Protein AF-A0A1J5A5P5-F1 (afdb_monomer)

Sequence (492 aa):
MSGLLCISFTAIFTKWANVPGPVSAVWRMTIAAVVLALPFIRQVRHWTPAARLNISWGIAGGLAFALNLGLLNTALLLTSAATATLLDNTAPLWVGIGALIVFGERLKGRYWAGLALALAGAAVVTGFNPTAGFVPNRGDAIAFGGATFYAVYLLITQRGRRDLDSLSYLWLVVASAGVALTLASLALRLPLFGYSLRTYAAGGRRVLAGRRLAADQLCPGRPAGFDRGDRAAGPAGCDRAALDPPVGRAVDTPAGARGAGRAAGNLPVPETYPLNFQGRLCQVPGTFRKCQALSPRLLRGYPETERQWMSESANGGQQNANTQYPSSSLQSRLSEFLAAHTTLTLATVGPDGAPAAAAVFYAHDADLNLYFLSEERTQHGQNLLAAPRVAGTIQADGQDWRAIQGMQVRGRAEPAPAGELAHAAAVYGRKYAFVAALLVGASGPGALTGPLAQARFWVLRPAWFRLIDNTVRFGFKETLALGGQEDAAHAA

Solvent-accessible surface area (backbone atoms only — not comparable to full-atom values): 28916 Å² total; per-residue (Å²): 112,70,67,59,54,56,55,60,50,47,59,56,51,51,62,41,36,64,50,63,55,52,57,50,47,23,54,55,22,45,52,52,26,60,69,40,41,64,63,33,62,61,51,63,75,71,56,51,74,68,31,65,73,44,47,62,36,21,40,52,23,5,47,29,41,30,51,16,52,46,28,40,43,51,8,48,76,61,36,53,64,45,59,32,50,48,39,36,68,43,17,63,59,45,34,51,56,46,38,39,70,77,69,64,49,84,82,54,72,69,56,56,52,51,50,53,53,51,52,53,52,46,37,61,75,48,64,65,61,84,85,75,62,89,74,89,46,76,19,54,58,35,9,47,50,12,10,45,28,44,16,50,20,52,54,35,44,64,57,34,54,74,61,30,56,76,61,52,38,48,37,36,19,31,41,36,16,19,52,50,35,44,54,51,35,53,74,70,68,49,80,88,71,87,73,53,72,50,43,76,76,28,66,48,86,79,91,76,83,79,72,70,71,70,63,67,77,77,63,92,85,82,84,90,87,85,81,92,82,87,90,82,84,86,82,88,89,78,86,82,88,81,82,80,81,86,89,78,81,89,77,87,81,86,86,86,85,84,84,84,90,86,82,90,78,94,77,83,84,77,91,72,83,84,89,72,90,69,84,76,70,89,80,63,92,90,65,98,68,78,81,74,56,80,56,74,76,82,40,67,87,51,60,68,73,57,42,49,54,51,48,42,44,43,61,64,43,74,78,54,94,75,68,71,70,74,88,65,54,69,68,56,53,51,51,52,53,56,68,76,44,54,58,36,38,38,38,32,40,37,97,87,67,51,77,45,76,48,79,40,58,49,25,58,54,96,88,59,35,34,32,33,68,46,37,60,88,39,72,64,35,48,15,27,75,76,42,35,59,35,36,34,41,33,66,63,83,91,64,51,90,73,45,40,43,35,38,40,39,33,32,38,32,44,74,46,51,83,90,43,24,53,56,48,47,52,41,35,18,73,74,35,61,71,57,38,57,49,45,68,85,38,95,52,76,64,40,45,57,75,97,43,51,72,41,38,56,29,36,33,47,53,36,33,39,33,46,34,38,18,73,80,37,68,82,34,67,50,75,49,75,71,59,71,80,79,69,57,79,80,70,118

Structure (mmCIF, N/CA/C/O backbone):
data_AF-A0A1J5A5P5-F1
#
_entry.id   AF-A0A1J5A5P5-F1
#
loop_
_atom_site.group_PDB
_atom_site.id
_atom_site.type_symbol
_atom_site.label_atom_id
_atom_site.label_alt_id
_atom_site.label_comp_id
_atom_site.label_asym_id
_atom_site.label_entity_id
_atom_site.label_seq_id
_atom_site.pdbx_PDB_ins_code
_atom_site.Cartn_x
_atom_site.Cartn_y
_atom_site.Cartn_z
_atom_site.occupancy
_atom_site.B_iso_or_equiv
_atom_site.auth_seq_id
_atom_site.auth_comp_id
_atom_site.auth_asym_id
_atom_site.auth_atom_id
_atom_site.pdbx_PDB_model_num
ATOM 1 N N . MET A 1 1 ? 17.949 17.936 -11.618 1.00 48.88 1 MET A N 1
ATOM 2 C CA . MET A 1 1 ? 16.838 18.122 -10.654 1.00 48.88 1 MET A CA 1
ATOM 3 C C . MET A 1 1 ? 15.466 17.828 -11.254 1.00 48.88 1 MET A C 1
ATOM 5 O O . MET A 1 1 ? 14.683 17.166 -10.588 1.00 48.88 1 MET A O 1
ATOM 9 N N . SER A 1 2 ? 15.189 18.203 -12.509 1.00 58.03 2 SER A N 1
ATOM 10 C CA . SER A 1 2 ? 13.898 17.936 -13.174 1.00 58.03 2 SER A CA 1
ATOM 11 C C . SER A 1 2 ? 13.480 16.457 -13.159 1.00 58.03 2 SER A C 1
ATOM 13 O O . SER A 1 2 ? 12.317 16.156 -12.924 1.00 58.03 2 SER A O 1
ATOM 15 N N . GLY A 1 3 ? 14.432 15.525 -13.300 1.00 64.75 3 GLY A N 1
ATOM 16 C CA . GLY A 1 3 ? 14.158 14.085 -13.210 1.00 64.75 3 GLY A CA 1
ATOM 17 C C . GLY A 1 3 ? 13.621 13.624 -11.847 1.00 64.75 3 GLY A C 1
ATOM 18 O O . GLY A 1 3 ? 12.676 12.845 -11.815 1.00 64.75 3 GLY A O 1
ATOM 19 N N . LEU A 1 4 ? 14.153 14.143 -10.729 1.00 67.31 4 LEU A N 1
ATOM 20 C CA . LEU A 1 4 ? 13.640 13.809 -9.390 1.00 67.31 4 LEU A CA 1
ATOM 21 C C . LEU A 1 4 ? 12.206 14.314 -9.204 1.00 67.31 4 LEU A C 1
ATOM 23 O O . LEU A 1 4 ? 11.376 13.589 -8.671 1.00 67.31 4 LEU A O 1
ATOM 27 N N . LEU A 1 5 ? 11.900 15.521 -9.689 1.00 68.56 5 LEU A N 1
ATOM 28 C CA . LEU A 1 5 ? 10.542 16.067 -9.634 1.00 68.56 5 LEU A CA 1
ATOM 29 C C . LEU A 1 5 ? 9.564 15.176 -10.417 1.00 68.56 5 LEU A C 1
ATOM 31 O O . LEU A 1 5 ? 8.533 14.783 -9.880 1.00 68.56 5 LEU A O 1
ATOM 35 N N . CYS A 1 6 ? 9.910 14.773 -11.644 1.00 69.25 6 CYS A N 1
ATOM 36 C CA . CYS A 1 6 ? 9.067 13.880 -12.448 1.00 69.25 6 CYS A CA 1
ATOM 37 C C . CYS A 1 6 ? 8.837 12.506 -11.786 1.00 69.25 6 CYS A C 1
ATOM 39 O O . CYS A 1 6 ? 7.726 11.969 -11.844 1.00 69.25 6 CYS A O 1
ATOM 41 N N . ILE A 1 7 ? 9.859 11.943 -11.131 1.00 68.38 7 ILE A N 1
ATOM 42 C CA . ILE A 1 7 ? 9.743 10.670 -10.402 1.00 68.38 7 ILE A CA 1
ATOM 43 C C . ILE A 1 7 ? 8.820 10.831 -9.183 1.00 68.38 7 ILE A C 1
ATOM 45 O O . ILE A 1 7 ? 7.921 10.012 -8.996 1.00 68.38 7 ILE A O 1
ATOM 49 N N . SER A 1 8 ? 8.948 11.916 -8.413 1.00 62.94 8 SER A N 1
ATOM 50 C CA . SER A 1 8 ? 8.096 12.175 -7.241 1.00 62.94 8 SER A CA 1
ATOM 51 C C . SER A 1 8 ? 6.613 12.336 -7.597 1.00 62.94 8 SER A C 1
ATOM 53 O O . SER A 1 8 ? 5.744 11.809 -6.902 1.00 62.94 8 SER A O 1
ATOM 55 N N . PHE A 1 9 ? 6.298 12.999 -8.714 1.00 67.31 9 PHE A N 1
ATOM 56 C CA . PHE A 1 9 ? 4.913 13.151 -9.177 1.00 67.31 9 PHE A CA 1
ATOM 57 C C . PHE A 1 9 ? 4.291 11.833 -9.675 1.00 67.31 9 PHE A C 1
ATOM 59 O O . PHE A 1 9 ? 3.073 11.655 -9.606 1.00 67.31 9 PHE A O 1
ATOM 66 N N . THR A 1 10 ? 5.107 10.869 -10.115 1.00 67.19 10 THR A N 1
ATOM 67 C CA . THR A 1 10 ? 4.626 9.580 -10.643 1.00 67.19 10 THR A CA 1
ATOM 68 C C . THR A 1 10 ? 3.854 8.770 -9.596 1.00 67.19 10 THR A C 1
ATOM 70 O O . THR A 1 10 ? 2.802 8.205 -9.912 1.00 67.19 10 THR A O 1
ATOM 73 N N . ALA A 1 11 ? 4.328 8.721 -8.347 1.00 61.56 11 ALA A N 1
ATOM 74 C CA . ALA A 1 11 ? 3.658 7.980 -7.274 1.00 61.56 11 ALA A CA 1
ATOM 75 C C . ALA A 1 11 ? 2.290 8.592 -6.918 1.00 61.56 11 ALA A C 1
ATOM 77 O O . ALA A 1 11 ? 1.318 7.863 -6.703 1.00 61.56 11 ALA A O 1
ATOM 78 N N . ILE A 1 12 ? 2.200 9.926 -6.931 1.00 64.12 12 ILE A N 1
ATOM 79 C CA . ILE A 1 12 ? 0.968 10.680 -6.663 1.00 64.12 12 ILE A CA 1
ATOM 80 C C . ILE A 1 12 ? -0.077 10.376 -7.741 1.00 64.12 12 ILE A C 1
ATOM 82 O O . ILE A 1 12 ? -1.192 9.966 -7.415 1.00 64.12 12 ILE A O 1
ATOM 86 N N . PHE A 1 13 ? 0.297 10.476 -9.020 1.00 63.19 13 PHE A N 1
ATOM 87 C CA . PHE A 1 13 ? -0.611 10.168 -10.128 1.00 63.19 13 PHE A CA 1
ATOM 88 C C . PHE A 1 13 ? -1.039 8.700 -10.152 1.00 63.19 13 PHE A C 1
ATOM 90 O O . PHE A 1 13 ? -2.200 8.405 -10.426 1.00 63.19 13 PHE A O 1
ATOM 97 N N . THR A 1 14 ? -0.137 7.778 -9.800 1.00 60.53 14 THR A N 1
ATOM 98 C CA . THR A 1 14 ? -0.457 6.345 -9.737 1.00 60.53 14 THR A CA 1
ATOM 99 C C . THR A 1 14 ? -1.493 6.052 -8.650 1.00 60.53 14 THR A C 1
ATOM 101 O O . THR A 1 14 ? -2.464 5.343 -8.913 1.00 60.53 14 THR A O 1
ATOM 104 N N . LYS A 1 15 ? -1.345 6.641 -7.453 1.00 57.69 15 LYS A N 1
ATOM 105 C CA . LYS A 1 15 ? -2.350 6.519 -6.385 1.00 57.69 15 LYS A CA 1
ATOM 106 C C . LYS A 1 15 ? -3.676 7.172 -6.761 1.00 57.69 15 LYS A C 1
ATOM 108 O O . LYS A 1 15 ? -4.731 6.613 -6.480 1.00 57.69 15 LYS A O 1
ATOM 113 N N . TRP A 1 16 ? -3.633 8.339 -7.394 1.00 57.75 16 TRP A N 1
ATOM 114 C CA . TRP A 1 16 ? -4.841 9.059 -7.786 1.00 57.75 16 TRP A CA 1
ATOM 115 C C . TRP A 1 16 ? -5.637 8.364 -8.900 1.00 57.75 16 TRP A C 1
ATOM 117 O O . TRP A 1 16 ? -6.863 8.465 -8.916 1.00 57.75 16 TRP A O 1
ATOM 127 N N . ALA A 1 17 ? -4.967 7.658 -9.816 1.00 57.16 17 ALA A N 1
ATOM 128 C CA . ALA A 1 17 ? -5.618 6.941 -10.912 1.00 57.16 17 ALA A CA 1
ATOM 129 C C . ALA A 1 17 ? -6.432 5.728 -10.427 1.00 57.16 17 ALA A C 1
ATOM 131 O O . ALA A 1 17 ? -7.371 5.317 -11.098 1.00 57.16 17 ALA A O 1
ATOM 132 N N . ASN A 1 18 ? -6.110 5.164 -9.256 1.00 59.78 18 ASN A N 1
ATOM 133 C CA . ASN A 1 18 ? -6.800 4.010 -8.674 1.00 59.78 18 ASN A CA 1
ATOM 134 C C . ASN A 1 18 ? -7.003 2.833 -9.660 1.00 59.78 18 ASN A C 1
ATOM 136 O O . ASN A 1 18 ? -8.033 2.158 -9.698 1.00 59.78 18 ASN A O 1
ATOM 140 N N . VAL A 1 19 ? -5.992 2.604 -10.490 1.00 67.62 19 VAL A N 1
ATOM 141 C CA . VAL A 1 19 ? -5.913 1.489 -11.434 1.00 67.62 19 VAL A CA 1
ATOM 142 C C . VAL A 1 19 ? -4.913 0.474 -10.865 1.00 67.62 19 VAL A C 1
ATOM 144 O O . VAL A 1 19 ? -3.943 0.899 -10.228 1.00 67.62 19 VAL A O 1
ATOM 147 N N . PRO A 1 20 ? -5.094 -0.847 -11.071 1.00 68.38 20 PRO A N 1
ATOM 148 C CA . PRO A 1 20 ? -4.092 -1.836 -10.685 1.00 68.38 20 PRO A CA 1
ATOM 149 C C . PRO A 1 20 ? -2.689 -1.435 -11.163 1.00 68.38 20 PRO A C 1
ATOM 151 O O . PRO A 1 20 ? -2.511 -1.030 -12.314 1.00 68.38 20 PRO A O 1
ATOM 154 N N . GLY A 1 21 ? -1.690 -1.550 -10.283 1.00 70.75 21 GLY A N 1
ATOM 155 C CA . GLY A 1 21 ? -0.315 -1.095 -10.532 1.00 70.75 21 GLY A CA 1
ATOM 156 C C . GLY A 1 21 ? 0.281 -1.529 -11.884 1.00 70.75 21 GLY A C 1
ATOM 157 O O . GLY A 1 21 ? 0.798 -0.667 -12.605 1.00 70.75 21 GLY A O 1
ATOM 158 N N . PRO A 1 22 ? 0.141 -2.807 -12.299 1.00 77.44 22 PRO A N 1
ATOM 159 C CA . PRO A 1 22 ? 0.598 -3.272 -13.610 1.00 77.44 22 PRO A CA 1
ATOM 160 C C . PRO A 1 22 ? -0.099 -2.571 -14.783 1.00 77.44 22 PRO A C 1
ATOM 162 O O . PRO A 1 22 ? 0.557 -2.192 -15.746 1.00 77.44 22 PRO A O 1
ATOM 165 N N . VAL A 1 23 ? -1.404 -2.307 -14.683 1.00 78.88 23 VAL A N 1
ATOM 166 C CA . VAL A 1 23 ? -2.181 -1.638 -15.740 1.00 78.88 23 VAL A CA 1
ATOM 167 C C . VAL A 1 23 ? -1.807 -0.153 -15.836 1.00 78.88 23 VAL A C 1
ATOM 169 O O . VAL A 1 23 ? -1.645 0.374 -16.934 1.00 78.88 23 VAL A O 1
ATOM 172 N N . SER A 1 24 ? -1.568 0.522 -14.705 1.00 79.25 24 SER A N 1
ATOM 173 C CA . SER A 1 24 ? -0.993 1.879 -14.704 1.00 79.25 24 SER A CA 1
ATOM 174 C C . SER A 1 24 ? 0.399 1.909 -15.351 1.00 79.25 24 SER A C 1
ATOM 176 O O . SER A 1 24 ? 0.735 2.833 -16.094 1.00 79.25 24 SER A O 1
ATOM 178 N N . ALA A 1 25 ? 1.223 0.887 -15.103 1.00 82.38 25 ALA A N 1
ATOM 179 C CA . ALA A 1 25 ? 2.525 0.755 -15.747 1.00 82.38 25 ALA A CA 1
ATOM 180 C C . ALA A 1 25 ? 2.403 0.536 -17.266 1.00 82.38 25 ALA A C 1
ATOM 182 O O . ALA A 1 25 ? 3.118 1.208 -18.004 1.00 82.38 25 ALA A O 1
ATOM 183 N N . VAL A 1 26 ? 1.463 -0.298 -17.735 1.00 86.88 26 VAL A N 1
ATOM 184 C CA . VAL A 1 26 ? 1.168 -0.473 -19.172 1.00 86.88 26 VAL A CA 1
ATOM 185 C C . VAL A 1 26 ? 0.898 0.878 -19.826 1.00 86.88 26 VAL A C 1
ATOM 187 O O . VAL A 1 26 ? 1.621 1.262 -20.739 1.00 86.88 26 VAL A O 1
ATOM 190 N N . TRP A 1 27 ? -0.062 1.650 -19.311 1.00 83.31 27 TRP A N 1
ATOM 191 C CA . TRP A 1 27 ? -0.414 2.944 -19.902 1.00 83.31 27 TRP A CA 1
ATOM 192 C C . TRP A 1 27 ? 0.748 3.941 -19.900 1.00 83.31 27 TRP A C 1
ATOM 194 O O . TRP A 1 27 ? 0.971 4.616 -20.905 1.00 83.31 27 TRP A O 1
ATOM 204 N N . ARG A 1 28 ? 1.542 3.999 -18.821 1.00 85.31 28 ARG A N 1
ATOM 205 C CA . ARG A 1 28 ? 2.744 4.850 -18.768 1.00 85.31 28 ARG A CA 1
ATOM 206 C C . ARG A 1 28 ? 3.768 4.461 -19.832 1.00 85.31 28 ARG A C 1
ATOM 208 O O . ARG A 1 28 ? 4.299 5.344 -20.504 1.00 85.31 28 ARG A O 1
ATOM 215 N N . MET A 1 29 ? 4.029 3.165 -19.999 1.00 90.06 29 MET A N 1
ATOM 216 C CA . MET A 1 29 ? 4.990 2.678 -20.988 1.00 90.06 29 MET A CA 1
ATOM 217 C C . MET A 1 29 ? 4.474 2.877 -22.420 1.00 90.06 29 MET A C 1
ATOM 219 O O . MET A 1 29 ? 5.227 3.316 -23.282 1.00 90.06 29 MET A O 1
ATOM 223 N N . THR A 1 30 ? 3.184 2.643 -22.674 1.00 86.50 30 THR A N 1
ATOM 224 C CA . THR A 1 30 ? 2.574 2.831 -23.998 1.00 86.50 30 THR A CA 1
ATOM 225 C C . THR A 1 30 ? 2.563 4.298 -24.417 1.00 86.50 30 THR A C 1
ATOM 227 O O . THR A 1 30 ? 2.974 4.607 -25.532 1.00 86.50 30 THR A O 1
ATOM 230 N N . ILE A 1 31 ? 2.161 5.221 -23.534 1.00 86.12 31 ILE A N 1
ATOM 231 C CA . ILE A 1 31 ? 2.175 6.663 -23.836 1.00 86.12 31 ILE A CA 1
ATOM 232 C C . ILE A 1 31 ? 3.605 7.124 -24.132 1.00 86.12 31 ILE A C 1
ATOM 234 O O . ILE A 1 31 ? 3.843 7.785 -25.141 1.00 86.12 31 ILE A O 1
ATOM 238 N N . ALA A 1 32 ? 4.570 6.736 -23.295 1.00 87.50 32 ALA A N 1
ATOM 239 C CA . ALA A 1 32 ? 5.968 7.089 -23.513 1.00 87.50 32 ALA A CA 1
ATOM 240 C C . ALA A 1 32 ? 6.524 6.482 -24.816 1.00 87.50 32 ALA A C 1
ATOM 242 O O . ALA A 1 32 ? 7.207 7.185 -25.558 1.00 87.50 32 ALA A O 1
ATOM 243 N N . ALA A 1 33 ? 6.183 5.234 -25.153 1.00 90.81 33 ALA A N 1
ATOM 244 C CA . ALA A 1 33 ? 6.572 4.611 -26.417 1.00 90.81 33 ALA A CA 1
ATOM 245 C C . ALA A 1 33 ? 5.972 5.334 -27.636 1.00 90.81 33 ALA A C 1
ATOM 247 O O . ALA A 1 33 ? 6.674 5.538 -28.624 1.00 90.81 33 ALA A O 1
ATOM 248 N N . VAL A 1 34 ? 4.710 5.775 -27.567 1.00 91.38 34 VAL A N 1
ATOM 249 C CA . VAL A 1 34 ? 4.053 6.540 -28.643 1.00 91.38 34 VAL A CA 1
ATOM 250 C C . VAL A 1 34 ? 4.709 7.909 -28.827 1.00 91.38 34 VAL A C 1
ATOM 252 O O . VAL A 1 34 ? 5.075 8.268 -29.944 1.00 91.38 34 VAL A O 1
ATOM 255 N N . VAL A 1 35 ? 4.920 8.657 -27.741 1.00 90.81 35 VAL A N 1
ATOM 256 C CA . VAL A 1 35 ? 5.561 9.984 -27.784 1.00 90.81 35 VAL A CA 1
ATOM 257 C C . VAL A 1 35 ? 6.988 9.892 -28.332 1.00 90.81 35 VAL A C 1
ATOM 259 O O . VAL A 1 35 ? 7.403 10.716 -29.147 1.00 90.81 35 VAL A O 1
ATOM 262 N N . LEU A 1 36 ? 7.734 8.864 -27.925 1.00 90.56 36 LEU A N 1
ATOM 263 C CA . LEU A 1 36 ? 9.113 8.651 -28.357 1.00 90.56 36 LEU A CA 1
ATOM 264 C C . LEU A 1 36 ? 9.230 7.939 -29.719 1.00 90.56 36 LEU A C 1
ATOM 266 O O . LEU A 1 36 ? 10.337 7.848 -30.247 1.00 90.56 36 LEU A O 1
ATOM 270 N N . ALA A 1 37 ? 8.132 7.478 -30.328 1.00 90.88 37 ALA A N 1
ATOM 271 C CA . ALA A 1 37 ? 8.174 6.768 -31.611 1.00 90.88 37 ALA A CA 1
ATOM 272 C C . ALA A 1 37 ? 8.684 7.654 -32.753 1.00 90.88 37 ALA A C 1
ATOM 274 O O . ALA A 1 37 ? 9.500 7.225 -33.565 1.00 90.88 37 ALA A O 1
ATOM 275 N N . LEU A 1 38 ? 8.246 8.913 -32.809 1.00 89.50 38 LEU A N 1
ATOM 276 C CA . LEU A 1 38 ? 8.658 9.836 -33.864 1.00 89.50 38 LEU A CA 1
ATOM 277 C C . LEU A 1 38 ? 10.168 10.152 -33.841 1.00 89.50 38 LEU A C 1
ATOM 279 O O . LEU A 1 38 ? 10.799 10.058 -34.900 1.00 89.50 38 LEU A O 1
ATOM 283 N N . PRO A 1 39 ? 10.783 10.521 -32.698 1.00 89.75 39 PRO A N 1
ATOM 284 C CA . PRO A 1 39 ? 12.229 10.708 -32.658 1.00 89.75 39 PRO A CA 1
ATOM 285 C C . PRO A 1 39 ? 12.989 9.389 -32.870 1.00 89.75 39 PRO A C 1
ATOM 287 O O . PRO A 1 39 ? 14.000 9.395 -33.569 1.00 89.75 39 PRO A O 1
ATOM 290 N N . PHE A 1 40 ? 12.463 8.253 -32.398 1.00 90.69 40 PHE A N 1
ATOM 291 C CA . PHE A 1 40 ? 13.041 6.932 -32.659 1.00 90.69 40 PHE A CA 1
ATOM 292 C C . PHE A 1 40 ? 13.116 6.605 -34.160 1.00 90.69 40 PHE A C 1
ATOM 294 O O . PHE A 1 40 ? 14.177 6.243 -34.661 1.00 90.69 40 PHE A O 1
ATOM 301 N N . ILE A 1 41 ? 12.026 6.805 -34.911 1.00 89.94 41 ILE A N 1
ATOM 302 C CA . ILE A 1 41 ? 11.970 6.543 -36.363 1.00 89.94 41 ILE A CA 1
ATOM 303 C C . ILE A 1 41 ? 12.946 7.437 -37.143 1.00 89.94 41 ILE A C 1
ATOM 305 O O . ILE A 1 41 ? 13.459 7.042 -38.191 1.00 89.94 41 ILE A O 1
ATOM 309 N N . ARG A 1 42 ? 13.225 8.651 -36.658 1.00 89.19 42 ARG A N 1
ATOM 310 C CA . ARG A 1 42 ? 14.258 9.503 -37.263 1.00 89.19 42 ARG A CA 1
ATOM 311 C C . ARG A 1 42 ? 15.657 8.971 -36.979 1.00 89.19 42 ARG A C 1
ATOM 313 O O . ARG A 1 42 ? 16.495 8.966 -37.873 1.00 89.19 42 ARG A O 1
ATOM 320 N N . GLN A 1 43 ? 15.893 8.487 -35.766 1.00 86.62 43 GLN A N 1
ATOM 321 C CA . GLN A 1 43 ? 17.213 8.063 -35.318 1.00 86.62 43 GLN A CA 1
ATOM 322 C C . GLN A 1 43 ? 17.610 6.674 -35.839 1.00 86.62 43 GLN A C 1
ATOM 324 O O . GLN A 1 43 ? 18.766 6.477 -36.208 1.00 86.62 43 GLN A O 1
ATOM 329 N N . VAL A 1 44 ? 16.646 5.758 -36.002 1.00 86.81 44 VAL A N 1
ATOM 330 C CA . VAL A 1 44 ? 16.860 4.409 -36.565 1.00 86.81 44 VAL A CA 1
ATOM 331 C C . VAL A 1 44 ? 17.410 4.432 -37.994 1.00 86.81 44 VAL A C 1
ATOM 333 O O . VAL A 1 44 ? 18.144 3.533 -38.406 1.00 86.81 44 VAL A O 1
ATOM 336 N N . ARG A 1 45 ? 17.114 5.496 -38.754 1.00 84.00 45 ARG A N 1
ATOM 337 C CA . ARG A 1 45 ? 17.649 5.702 -40.111 1.00 84.00 45 ARG A CA 1
ATOM 338 C C . ARG A 1 45 ? 19.160 5.926 -40.123 1.00 84.00 45 ARG A C 1
ATOM 340 O O . ARG A 1 45 ? 19.797 5.627 -41.125 1.00 84.00 45 ARG A O 1
ATOM 347 N N . HIS A 1 46 ? 19.718 6.413 -39.019 1.00 85.94 46 HIS A N 1
ATOM 348 C CA . HIS A 1 46 ? 21.143 6.700 -38.861 1.00 85.94 46 HIS A CA 1
ATOM 349 C C . HIS A 1 46 ? 21.880 5.624 -38.052 1.00 85.94 46 HIS A C 1
ATOM 351 O O . HIS A 1 46 ? 23.022 5.831 -37.647 1.00 85.94 46 HIS A O 1
ATOM 357 N N . TRP A 1 47 ? 21.247 4.477 -37.789 1.00 86.31 47 TRP A N 1
ATOM 358 C CA . TRP A 1 47 ? 21.881 3.405 -37.029 1.00 86.31 47 TRP A CA 1
ATOM 359 C C . TRP A 1 47 ? 23.033 2.758 -37.783 1.00 86.31 47 TRP A C 1
ATOM 361 O O . TRP A 1 47 ? 22.911 2.376 -38.949 1.00 86.31 47 TRP A O 1
ATOM 371 N N . THR A 1 48 ? 24.125 2.542 -37.058 1.00 84.25 48 THR A N 1
ATOM 372 C CA . THR A 1 48 ? 25.243 1.725 -37.517 1.00 84.25 48 THR A CA 1
ATOM 373 C C . THR A 1 48 ? 24.847 0.238 -37.552 1.00 84.25 48 THR A C 1
ATOM 375 O O . THR A 1 48 ? 23.923 -0.186 -36.848 1.00 84.25 48 THR A O 1
ATOM 378 N N . PRO A 1 49 ? 25.546 -0.605 -38.333 1.00 82.62 49 PRO A N 1
ATOM 379 C CA . PRO A 1 49 ? 25.331 -2.055 -38.312 1.00 82.62 49 PRO A CA 1
ATOM 380 C C . PRO A 1 49 ? 25.493 -2.668 -36.910 1.00 82.62 49 PRO A C 1
ATOM 382 O O . PRO A 1 49 ? 24.714 -3.536 -36.521 1.00 82.62 49 PRO A O 1
ATOM 385 N N . ALA A 1 50 ? 26.443 -2.157 -36.118 1.00 79.00 50 ALA A N 1
ATOM 386 C CA . ALA A 1 50 ? 26.655 -2.567 -34.730 1.00 79.00 50 ALA A CA 1
ATOM 387 C C . ALA A 1 50 ? 25.441 -2.262 -33.832 1.00 79.00 50 ALA A C 1
ATOM 389 O O . ALA A 1 50 ? 25.050 -3.100 -33.022 1.00 79.00 50 ALA A O 1
ATOM 390 N N . ALA A 1 51 ? 24.784 -1.110 -34.013 1.00 82.44 51 ALA A N 1
ATOM 391 C CA . ALA A 1 51 ? 23.560 -0.775 -33.284 1.00 82.44 51 ALA A CA 1
ATOM 392 C C . ALA A 1 51 ? 22.422 -1.770 -33.583 1.00 82.44 51 ALA A C 1
ATOM 394 O O . ALA A 1 51 ? 21.704 -2.184 -32.676 1.00 82.44 51 ALA A O 1
ATOM 395 N N . ARG A 1 52 ? 22.292 -2.224 -34.839 1.00 81.31 52 ARG A N 1
ATOM 396 C CA . ARG A 1 52 ? 21.257 -3.196 -35.241 1.00 81.31 52 ARG A CA 1
ATOM 397 C C . ARG A 1 52 ? 21.451 -4.573 -34.609 1.00 81.31 52 ARG A C 1
ATOM 399 O O . ARG A 1 52 ? 20.473 -5.197 -34.211 1.00 81.31 52 ARG A O 1
ATOM 406 N N . LEU A 1 53 ? 22.697 -5.027 -34.487 1.00 83.94 53 LEU A N 1
ATOM 407 C CA . LEU A 1 53 ? 23.028 -6.308 -33.851 1.00 83.94 53 LEU A CA 1
ATOM 408 C C . LEU A 1 53 ? 22.779 -6.293 -32.334 1.00 83.94 53 LEU A C 1
ATOM 410 O O . LEU A 1 53 ? 22.494 -7.329 -31.741 1.00 83.94 53 LEU A O 1
ATOM 414 N N . ASN A 1 54 ? 22.833 -5.113 -31.714 1.00 87.44 54 ASN A N 1
ATOM 415 C CA . ASN A 1 54 ? 22.732 -4.932 -30.267 1.00 87.44 54 ASN A CA 1
ATOM 416 C C . ASN A 1 54 ? 21.326 -4.552 -29.762 1.00 87.44 54 ASN A C 1
ATOM 418 O O . ASN A 1 54 ? 21.159 -4.276 -28.573 1.00 87.44 54 ASN A O 1
ATOM 422 N N . ILE A 1 55 ? 20.295 -4.581 -30.618 1.00 90.38 55 ILE A N 1
ATOM 423 C CA . ILE A 1 55 ? 18.890 -4.331 -30.226 1.00 90.38 55 ILE A CA 1
ATOM 424 C C . ILE A 1 55 ? 18.433 -5.270 -29.100 1.00 90.38 55 ILE A C 1
ATOM 426 O O . ILE A 1 55 ? 17.624 -4.876 -28.255 1.00 90.38 55 ILE A O 1
ATOM 430 N N . SER A 1 56 ? 18.968 -6.495 -29.059 1.00 91.25 56 SER A N 1
ATOM 431 C CA . SER A 1 56 ? 18.665 -7.490 -28.026 1.00 91.25 56 SER A CA 1
ATOM 432 C C . SER A 1 56 ? 18.897 -6.958 -26.610 1.00 91.25 56 SER A C 1
ATOM 434 O O . SER A 1 56 ? 18.107 -7.265 -25.722 1.00 91.25 56 SER A O 1
ATOM 436 N N . TRP A 1 57 ? 19.893 -6.091 -26.401 1.00 90.94 57 TRP A N 1
ATOM 437 C CA . TRP A 1 57 ? 20.138 -5.447 -25.109 1.00 90.94 57 TRP A CA 1
ATOM 438 C C . TRP A 1 57 ? 19.023 -4.478 -24.714 1.00 90.94 57 TRP A C 1
ATOM 440 O O . TRP A 1 57 ? 18.630 -4.445 -23.552 1.00 90.94 57 TRP A O 1
ATOM 450 N N . GLY A 1 58 ? 18.470 -3.724 -25.669 1.00 91.12 58 GLY A N 1
ATOM 451 C CA . GLY A 1 58 ? 17.321 -2.848 -25.418 1.00 91.12 58 GLY A CA 1
ATOM 452 C C . GLY A 1 58 ? 16.065 -3.636 -25.037 1.00 91.12 58 GLY A C 1
ATOM 453 O O . GLY A 1 58 ? 15.363 -3.266 -24.097 1.00 91.12 58 GLY A O 1
ATOM 454 N N . ILE A 1 59 ? 15.822 -4.763 -25.714 1.00 94.50 59 ILE A N 1
ATOM 455 C CA . ILE A 1 59 ? 14.696 -5.660 -25.412 1.00 94.50 59 ILE A CA 1
ATOM 456 C C . ILE A 1 59 ? 14.890 -6.331 -24.047 1.00 94.50 59 ILE A C 1
ATOM 458 O O . ILE A 1 59 ? 13.986 -6.305 -23.215 1.00 94.50 59 ILE A O 1
ATOM 462 N N . ALA A 1 60 ? 16.073 -6.889 -23.779 1.00 94.69 60 ALA A N 1
ATOM 463 C CA . ALA A 1 60 ? 16.395 -7.507 -22.494 1.00 94.69 60 ALA A CA 1
ATOM 464 C C . ALA A 1 60 ? 16.263 -6.506 -21.334 1.00 94.69 60 ALA A C 1
ATOM 466 O O . ALA A 1 60 ? 15.715 -6.844 -20.285 1.00 94.69 60 ALA A O 1
ATOM 467 N N . GLY A 1 61 ? 16.694 -5.257 -21.547 1.00 94.31 61 GLY A N 1
ATOM 468 C CA . GLY A 1 61 ? 16.526 -4.169 -20.589 1.00 94.31 61 GLY A CA 1
ATOM 469 C C . GLY A 1 61 ? 15.055 -3.881 -20.288 1.00 94.31 61 GLY A C 1
ATOM 470 O O . GLY A 1 61 ? 14.683 -3.774 -19.121 1.00 94.31 61 GLY A O 1
ATOM 471 N N . GLY A 1 62 ? 14.197 -3.815 -21.310 1.00 94.44 62 GLY A N 1
ATOM 472 C CA . GLY A 1 62 ? 12.761 -3.614 -21.106 1.00 94.44 62 GLY A CA 1
ATOM 473 C C . GLY A 1 62 ? 12.050 -4.799 -20.455 1.00 94.44 62 GLY A C 1
ATOM 474 O O . GLY A 1 62 ? 11.172 -4.585 -19.623 1.00 94.44 62 GLY A O 1
ATOM 475 N N . LEU A 1 63 ? 12.462 -6.039 -20.732 1.00 96.25 63 LEU A N 1
ATOM 476 C CA . LEU A 1 63 ? 11.941 -7.222 -20.034 1.00 96.25 63 LEU A CA 1
ATOM 477 C C . LEU A 1 63 ? 12.310 -7.216 -18.545 1.00 96.25 63 LEU A C 1
ATOM 479 O O . LEU A 1 63 ? 11.439 -7.409 -17.697 1.00 96.25 63 LEU A O 1
ATOM 483 N N . ALA A 1 64 ? 13.573 -6.931 -18.214 1.00 95.06 64 ALA A N 1
ATOM 484 C CA . ALA A 1 64 ? 14.012 -6.786 -16.826 1.00 95.06 64 ALA A CA 1
ATOM 485 C C . ALA A 1 64 ? 13.261 -5.647 -16.116 1.00 95.06 64 ALA A C 1
ATOM 487 O O . ALA A 1 64 ? 12.822 -5.797 -14.976 1.00 95.06 64 ALA A O 1
ATOM 488 N N . PHE A 1 65 ? 13.039 -4.528 -16.811 1.00 94.88 65 PHE A N 1
ATOM 489 C CA . PHE A 1 65 ? 12.282 -3.403 -16.273 1.00 94.88 65 PHE A CA 1
ATOM 490 C C . PHE A 1 65 ? 10.794 -3.731 -16.061 1.00 94.88 65 PHE A C 1
ATOM 492 O O . PHE A 1 65 ? 10.219 -3.341 -15.045 1.00 94.88 65 PHE A O 1
ATOM 499 N N . ALA A 1 66 ? 10.171 -4.490 -16.966 1.00 93.62 66 ALA A N 1
ATOM 500 C CA . ALA A 1 66 ? 8.804 -4.980 -16.799 1.00 93.62 66 ALA A CA 1
ATOM 501 C C . ALA A 1 66 ? 8.672 -5.918 -15.593 1.00 93.62 66 ALA A C 1
ATOM 503 O O . ALA A 1 66 ? 7.730 -5.773 -14.814 1.00 93.62 66 ALA A O 1
ATOM 504 N N . LEU A 1 67 ? 9.627 -6.836 -15.405 1.00 92.50 67 LEU A N 1
ATOM 505 C CA . LEU A 1 67 ? 9.669 -7.715 -14.235 1.00 92.50 67 LEU A CA 1
ATOM 506 C C . LEU A 1 67 ? 9.813 -6.912 -12.944 1.00 92.50 67 LEU A C 1
ATOM 508 O O . LEU A 1 67 ? 9.044 -7.137 -12.013 1.00 92.50 67 LEU A O 1
ATOM 512 N N . ASN A 1 68 ? 10.716 -5.928 -12.918 1.00 93.94 68 ASN A N 1
ATOM 513 C CA . ASN A 1 68 ? 10.841 -5.008 -11.791 1.00 93.94 68 ASN A CA 1
ATOM 514 C C . ASN A 1 68 ? 9.504 -4.318 -11.474 1.00 93.94 68 ASN A C 1
ATOM 516 O O . ASN A 1 68 ? 9.010 -4.401 -10.353 1.00 93.94 68 ASN A O 1
ATOM 520 N N . LEU A 1 69 ? 8.876 -3.685 -12.470 1.00 88.81 69 LEU A N 1
ATOM 521 C CA . LEU A 1 69 ? 7.597 -3.000 -12.281 1.00 88.81 69 LEU A CA 1
ATOM 522 C C . LEU A 1 69 ? 6.495 -3.959 -11.810 1.00 88.81 69 LEU A C 1
ATOM 524 O O . LEU A 1 69 ? 5.696 -3.591 -10.952 1.00 88.81 69 LEU A O 1
ATOM 528 N N . GLY A 1 70 ? 6.433 -5.179 -12.342 1.00 88.06 70 GLY A N 1
ATOM 529 C CA . GLY A 1 70 ? 5.467 -6.194 -11.918 1.00 88.06 70 GLY A CA 1
ATOM 530 C C . GLY A 1 70 ? 5.670 -6.630 -10.466 1.00 88.06 70 GLY A C 1
ATOM 531 O O . GLY A 1 70 ? 4.718 -6.625 -9.681 1.00 88.06 70 GLY A O 1
ATOM 532 N N . LEU A 1 71 ? 6.912 -6.948 -10.092 1.00 89.06 71 LEU A N 1
ATOM 533 C CA . LEU A 1 71 ? 7.290 -7.360 -8.739 1.00 89.06 71 LEU A CA 1
ATOM 534 C C . LEU A 1 71 ? 7.058 -6.233 -7.732 1.00 89.06 71 LEU A C 1
ATOM 536 O O . LEU A 1 71 ? 6.408 -6.464 -6.719 1.00 89.06 71 LEU A O 1
ATOM 540 N N . LEU A 1 72 ? 7.481 -5.005 -8.037 1.00 87.25 72 LEU A N 1
ATOM 541 C CA . LEU A 1 72 ? 7.285 -3.847 -7.165 1.00 87.25 72 LEU A CA 1
ATOM 542 C C . LEU A 1 72 ? 5.797 -3.561 -6.927 1.00 87.25 72 LEU A C 1
ATOM 544 O O . LEU A 1 72 ? 5.368 -3.398 -5.786 1.00 87.25 72 LEU A O 1
ATOM 548 N N . ASN A 1 73 ? 4.981 -3.559 -7.986 1.00 83.44 73 ASN A N 1
ATOM 549 C CA . ASN A 1 73 ? 3.536 -3.366 -7.844 1.00 83.44 73 ASN A CA 1
ATOM 550 C C . ASN A 1 73 ? 2.876 -4.490 -7.032 1.00 83.44 73 ASN A C 1
ATOM 552 O O . ASN A 1 73 ? 1.927 -4.229 -6.300 1.00 83.44 73 ASN A O 1
ATOM 556 N N . THR A 1 74 ? 3.374 -5.722 -7.144 1.00 82.69 74 THR A N 1
ATOM 557 C CA . THR A 1 74 ? 2.881 -6.864 -6.362 1.00 82.69 74 THR A CA 1
ATOM 558 C C . THR A 1 74 ? 3.319 -6.767 -4.900 1.00 82.69 74 THR A C 1
ATOM 560 O O . THR A 1 74 ? 2.513 -6.993 -4.001 1.00 82.69 74 THR A O 1
ATOM 563 N N . ALA A 1 75 ? 4.564 -6.363 -4.640 1.00 83.88 75 ALA A N 1
ATOM 564 C CA . ALA A 1 75 ? 5.082 -6.140 -3.296 1.00 83.88 75 ALA A CA 1
ATOM 565 C C . ALA A 1 75 ? 4.275 -5.070 -2.552 1.00 83.88 75 ALA A C 1
ATOM 567 O O . ALA A 1 75 ? 3.901 -5.286 -1.404 1.00 83.88 75 ALA A O 1
ATOM 568 N N . LEU A 1 76 ? 3.908 -3.972 -3.222 1.00 78.62 76 LEU A N 1
ATOM 569 C CA . LEU A 1 76 ? 3.071 -2.906 -2.652 1.00 78.62 76 LEU A CA 1
ATOM 570 C C . LEU A 1 76 ? 1.680 -3.374 -2.186 1.00 78.62 76 LEU A C 1
ATOM 572 O O . LEU A 1 76 ? 1.046 -2.679 -1.396 1.00 78.62 76 LEU A O 1
ATOM 576 N N . LEU A 1 77 ? 1.193 -4.518 -2.677 1.00 77.94 77 LEU A N 1
ATOM 577 C CA . LEU A 1 77 ? -0.074 -5.118 -2.242 1.00 77.94 77 LEU A CA 1
ATOM 578 C C . LEU A 1 77 ? 0.096 -6.069 -1.048 1.00 77.94 77 LEU A C 1
ATOM 580 O O . LEU A 1 77 ? -0.888 -6.397 -0.391 1.00 77.94 77 LEU A O 1
ATOM 584 N N . LEU A 1 78 ? 1.321 -6.534 -0.791 1.00 75.94 78 LEU A N 1
ATOM 585 C CA . LEU A 1 78 ? 1.634 -7.566 0.200 1.00 75.94 78 LEU A CA 1
ATOM 586 C C . LEU A 1 78 ? 2.403 -7.026 1.412 1.00 75.94 78 LEU A C 1
ATOM 588 O O . LEU A 1 78 ? 2.329 -7.620 2.483 1.00 75.94 78 LEU A O 1
ATOM 592 N N . THR A 1 79 ? 3.141 -5.928 1.252 1.00 82.62 79 THR A N 1
ATOM 593 C CA . THR A 1 79 ? 3.879 -5.238 2.319 1.00 82.62 79 THR A CA 1
ATOM 594 C C . THR A 1 79 ? 3.552 -3.744 2.321 1.00 82.62 79 THR A C 1
ATOM 596 O O . THR A 1 79 ? 2.834 -3.237 1.457 1.00 82.62 79 THR A O 1
ATOM 599 N N . SER A 1 80 ? 4.052 -3.021 3.321 1.00 79.56 80 SER A N 1
ATOM 600 C CA . SER A 1 80 ? 3.813 -1.584 3.427 1.00 79.56 80 SER A CA 1
ATOM 601 C C . SER A 1 80 ? 4.494 -0.824 2.281 1.00 79.56 80 SER A C 1
ATOM 603 O O . SER A 1 80 ? 5.569 -1.202 1.809 1.00 79.56 80 SER A O 1
ATOM 605 N N . ALA A 1 81 ? 3.903 0.297 1.857 1.00 75.88 81 ALA A N 1
ATOM 606 C CA . ALA A 1 81 ? 4.505 1.145 0.826 1.00 75.88 81 ALA A CA 1
ATOM 607 C C . ALA A 1 81 ? 5.896 1.669 1.233 1.00 75.88 81 ALA A C 1
ATOM 609 O O . ALA A 1 81 ? 6.774 1.806 0.381 1.00 75.88 81 ALA A O 1
ATOM 610 N N . ALA A 1 82 ? 6.102 1.919 2.530 1.00 77.06 82 ALA A N 1
ATOM 611 C CA . ALA A 1 82 ? 7.383 2.334 3.086 1.00 77.06 82 ALA A CA 1
ATOM 612 C C . ALA A 1 82 ? 8.439 1.223 2.953 1.00 77.06 82 ALA A C 1
ATOM 614 O O . ALA A 1 82 ? 9.508 1.467 2.397 1.00 77.06 82 ALA A O 1
ATOM 615 N N . THR A 1 83 ? 8.108 -0.005 3.367 1.00 80.25 83 THR A N 1
ATOM 616 C CA . THR A 1 83 ? 9.010 -1.167 3.298 1.00 80.25 83 THR A CA 1
ATOM 617 C C . THR A 1 83 ? 9.342 -1.540 1.854 1.00 80.25 83 THR A C 1
ATOM 619 O O . THR A 1 83 ? 10.514 -1.690 1.524 1.00 80.25 83 THR A O 1
ATOM 622 N N . ALA A 1 84 ? 8.346 -1.621 0.963 1.00 82.88 84 ALA A N 1
ATOM 623 C CA . ALA A 1 84 ? 8.576 -1.941 -0.449 1.00 82.88 84 ALA A CA 1
ATOM 624 C C . ALA A 1 84 ? 9.511 -0.925 -1.126 1.00 82.88 84 ALA A C 1
ATOM 62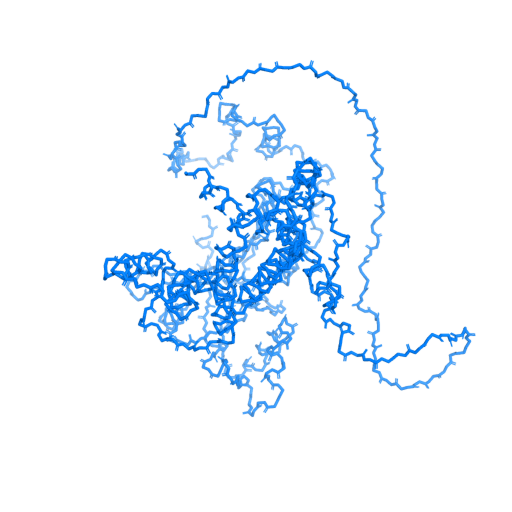6 O O . ALA A 1 84 ? 10.429 -1.314 -1.840 1.00 82.88 84 ALA A O 1
ATOM 627 N N . THR A 1 85 ? 9.311 0.371 -0.865 1.00 82.75 85 THR A N 1
ATOM 628 C CA . THR A 1 85 ? 10.147 1.436 -1.442 1.00 82.75 85 THR A CA 1
ATOM 629 C C . THR A 1 85 ? 11.555 1.433 -0.848 1.00 82.75 85 THR A C 1
ATOM 631 O O . THR A 1 85 ? 12.526 1.645 -1.568 1.00 82.75 85 THR A O 1
ATOM 634 N N . LEU A 1 86 ? 11.692 1.173 0.458 1.00 85.12 86 LEU A N 1
ATOM 635 C CA . LEU A 1 86 ? 12.997 1.037 1.105 1.00 85.12 86 LEU A CA 1
ATOM 636 C C . LEU A 1 86 ? 13.803 -0.111 0.487 1.00 85.12 86 LEU A C 1
ATOM 638 O O . LEU A 1 86 ? 14.979 0.068 0.177 1.00 85.12 86 LEU A O 1
ATOM 642 N N . LEU A 1 87 ? 13.159 -1.261 0.279 1.00 86.94 87 LEU A N 1
ATOM 643 C CA . LEU A 1 87 ? 13.777 -2.428 -0.344 1.00 86.94 87 LEU A CA 1
ATOM 644 C C . LEU A 1 87 ? 14.121 -2.174 -1.816 1.00 86.94 87 LEU A C 1
ATOM 646 O O . LEU A 1 87 ? 15.222 -2.519 -2.235 1.00 86.94 87 LEU A O 1
ATOM 650 N N . ASP A 1 88 ? 13.263 -1.499 -2.583 1.00 86.19 88 ASP A N 1
ATOM 651 C CA . ASP A 1 88 ? 13.560 -1.124 -3.976 1.00 86.19 88 ASP A CA 1
ATOM 652 C C . ASP A 1 88 ? 14.743 -0.140 -4.075 1.00 86.19 88 ASP A C 1
ATOM 654 O O . ASP A 1 88 ? 15.623 -0.271 -4.928 1.00 86.19 88 ASP A O 1
ATOM 658 N N . ASN A 1 89 ? 14.860 0.778 -3.110 1.00 87.75 89 ASN A N 1
ATOM 659 C CA . ASN A 1 89 ? 16.001 1.688 -2.985 1.00 87.75 89 ASN A CA 1
ATOM 660 C C . ASN A 1 89 ? 17.324 0.982 -2.645 1.00 87.75 89 ASN A C 1
ATOM 662 O O . ASN A 1 89 ? 18.377 1.617 -2.711 1.00 87.75 89 ASN A O 1
ATOM 666 N N . THR A 1 90 ? 17.311 -0.319 -2.333 1.00 90.00 90 THR A N 1
ATOM 667 C CA . THR A 1 90 ? 18.541 -1.121 -2.235 1.00 90.00 90 THR A CA 1
ATOM 668 C C . THR A 1 90 ? 19.115 -1.499 -3.598 1.00 90.00 90 THR A C 1
ATOM 670 O O . THR A 1 90 ? 20.220 -2.023 -3.653 1.00 90.00 90 THR A O 1
ATOM 673 N N . ALA A 1 91 ? 18.453 -1.189 -4.717 1.00 90.31 91 ALA A N 1
ATOM 674 C CA . ALA A 1 91 ? 18.970 -1.483 -6.054 1.00 90.31 91 ALA A CA 1
ATOM 675 C C . ALA A 1 91 ? 20.433 -1.053 -6.299 1.00 90.31 91 ALA A C 1
ATOM 677 O O . ALA A 1 91 ? 21.166 -1.843 -6.893 1.00 90.31 91 ALA A O 1
ATOM 678 N N . PRO A 1 92 ? 20.938 0.107 -5.822 1.00 89.00 92 PRO A N 1
ATOM 679 C CA . PRO A 1 92 ? 22.347 0.459 -5.980 1.00 89.00 92 PRO A CA 1
ATOM 680 C C . PRO A 1 92 ? 23.309 -0.547 -5.333 1.00 89.00 92 PRO A C 1
ATOM 682 O O . PRO A 1 92 ? 24.387 -0.756 -5.875 1.00 89.00 92 PRO A O 1
ATOM 685 N N . LEU A 1 93 ? 22.918 -1.218 -4.241 1.00 91.69 93 LEU A N 1
ATOM 686 C CA . LEU A 1 93 ? 23.692 -2.317 -3.648 1.00 91.69 93 LEU A CA 1
ATOM 687 C C . LEU A 1 93 ? 23.888 -3.445 -4.664 1.00 91.69 93 LEU A C 1
ATOM 689 O O . LEU A 1 93 ? 25.014 -3.877 -4.913 1.00 91.69 93 LEU A O 1
ATOM 693 N N . TRP A 1 94 ? 22.795 -3.873 -5.293 1.00 91.44 94 TRP A N 1
ATOM 694 C CA . TRP A 1 94 ? 22.795 -4.924 -6.308 1.00 91.44 94 TRP A CA 1
ATOM 695 C C . TRP A 1 94 ? 23.516 -4.501 -7.589 1.00 91.44 94 TRP A C 1
ATOM 697 O O . TRP A 1 94 ? 24.226 -5.310 -8.178 1.00 91.44 94 TRP 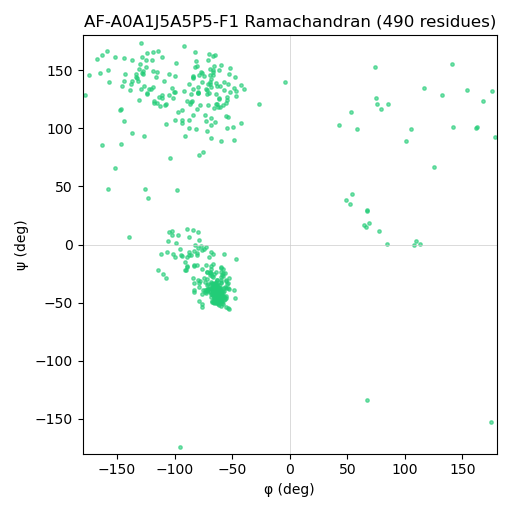A O 1
ATOM 707 N N . VAL A 1 95 ? 23.402 -3.233 -7.997 1.00 90.44 95 VAL A N 1
ATOM 708 C CA . VAL A 1 95 ? 24.169 -2.678 -9.124 1.00 90.44 95 VAL A CA 1
ATOM 709 C C . VAL A 1 95 ? 25.660 -2.719 -8.820 1.00 90.44 95 VAL A C 1
ATOM 711 O O . VAL A 1 95 ? 26.432 -3.139 -9.674 1.00 90.44 95 VAL A O 1
ATOM 714 N N . GLY A 1 96 ? 26.069 -2.322 -7.613 1.00 87.56 96 GLY A N 1
ATOM 715 C CA . GLY A 1 96 ? 27.464 -2.365 -7.194 1.00 87.56 96 GLY A CA 1
ATOM 716 C C . GLY A 1 96 ? 28.017 -3.787 -7.242 1.00 87.56 96 GLY A C 1
ATOM 717 O O . GLY A 1 96 ? 29.007 -4.040 -7.923 1.00 87.56 96 GLY A O 1
ATOM 718 N N . ILE A 1 97 ? 27.332 -4.734 -6.595 1.00 88.75 97 ILE A N 1
ATOM 719 C CA . ILE A 1 97 ? 27.707 -6.157 -6.599 1.00 88.75 97 ILE A CA 1
ATOM 720 C C . ILE A 1 97 ? 27.744 -6.713 -8.030 1.00 88.75 97 ILE A C 1
ATOM 722 O O . ILE A 1 97 ? 28.713 -7.361 -8.422 1.00 88.75 97 ILE A O 1
ATOM 726 N N . GLY A 1 98 ? 26.725 -6.427 -8.838 1.00 87.50 98 GLY A N 1
ATOM 727 C CA . GLY A 1 98 ? 26.657 -6.881 -10.222 1.00 87.50 98 GLY A CA 1
ATOM 728 C C . GLY A 1 98 ? 27.745 -6.269 -11.106 1.00 87.50 98 GLY A C 1
ATOM 729 O O . GLY A 1 98 ? 28.298 -6.973 -11.941 1.00 87.50 98 GLY A O 1
ATOM 730 N N . ALA A 1 99 ? 28.130 -5.009 -10.896 1.00 86.88 99 ALA A N 1
ATOM 731 C CA . ALA A 1 99 ? 29.236 -4.382 -11.618 1.00 86.88 99 ALA A CA 1
ATOM 732 C C . ALA A 1 99 ? 30.596 -5.004 -11.255 1.00 86.88 99 ALA A C 1
ATOM 734 O O . ALA A 1 99 ? 31.422 -5.217 -12.147 1.00 86.88 99 ALA A O 1
ATOM 735 N N . LEU A 1 100 ? 30.806 -5.367 -9.979 1.00 87.88 100 LEU A N 1
ATOM 736 C CA . LEU A 1 100 ? 31.995 -6.117 -9.551 1.00 87.88 100 LEU A CA 1
ATOM 737 C C . LEU A 1 100 ? 32.079 -7.479 -10.262 1.00 87.88 100 LEU A C 1
ATOM 739 O O . LEU A 1 100 ? 33.144 -7.853 -10.741 1.00 87.88 100 LEU A O 1
ATOM 743 N N . ILE A 1 101 ? 30.964 -8.217 -10.329 1.00 87.56 101 ILE A N 1
ATOM 744 C CA . ILE A 1 101 ? 30.928 -9.594 -10.851 1.00 87.56 101 ILE A CA 1
ATOM 745 C C . ILE A 1 101 ? 30.935 -9.626 -12.385 1.00 87.56 101 ILE A C 1
ATOM 747 O O . ILE A 1 101 ? 31.700 -10.375 -12.984 1.00 87.56 101 ILE A O 1
ATOM 751 N N . VAL A 1 102 ? 30.078 -8.832 -13.031 1.00 84.56 102 VAL A N 1
ATOM 752 C CA . VAL A 1 102 ? 29.831 -8.895 -14.482 1.00 84.56 102 VAL A CA 1
ATOM 753 C C . VAL A 1 102 ? 30.874 -8.108 -15.270 1.00 84.56 102 VAL A C 1
ATOM 755 O O . VAL A 1 102 ? 31.288 -8.541 -16.344 1.00 84.56 102 VAL A O 1
ATOM 758 N N . PHE A 1 103 ? 31.295 -6.948 -14.763 1.00 83.56 103 PHE A N 1
ATOM 759 C CA . PHE A 1 103 ? 32.234 -6.067 -15.462 1.00 83.56 103 PHE A CA 1
ATOM 760 C C . PHE A 1 103 ? 33.643 -6.078 -14.860 1.00 83.56 103 PHE A C 1
ATOM 762 O O . PHE A 1 103 ? 34.544 -5.475 -15.440 1.00 83.56 103 PHE A O 1
ATOM 769 N N . GLY A 1 104 ? 33.854 -6.753 -13.722 1.00 82.81 104 GLY A N 1
ATOM 770 C CA . GLY A 1 104 ? 35.152 -6.778 -13.040 1.00 82.81 104 GLY A CA 1
ATOM 771 C C . GLY A 1 104 ? 35.593 -5.403 -12.524 1.00 82.81 104 GLY A C 1
ATOM 772 O O . GLY A 1 104 ? 36.777 -5.193 -12.254 1.00 82.81 104 GLY A O 1
ATOM 773 N N . GLU A 1 105 ? 34.671 -4.439 -12.430 1.00 86.25 105 GLU A N 1
ATOM 774 C CA . GLU A 1 105 ? 34.987 -3.078 -12.006 1.00 86.25 105 GLU A CA 1
ATOM 775 C C . GLU A 1 105 ? 35.375 -3.072 -10.523 1.00 86.25 105 GLU A C 1
ATOM 777 O O . GLU A 1 105 ? 34.802 -3.798 -9.722 1.00 86.25 105 GLU A O 1
ATOM 782 N N . ARG A 1 106 ? 36.352 -2.250 -10.120 1.00 84.56 106 ARG A N 1
ATOM 783 C CA . ARG A 1 106 ? 36.736 -2.110 -8.705 1.00 84.56 106 ARG A CA 1
ATOM 784 C C . ARG A 1 106 ? 36.098 -0.861 -8.107 1.00 84.56 106 ARG A C 1
ATOM 786 O O . ARG A 1 106 ? 36.537 0.260 -8.370 1.00 84.56 106 ARG A O 1
ATOM 793 N N . LEU A 1 107 ? 35.086 -1.051 -7.263 1.00 85.56 107 LEU A N 1
ATOM 794 C CA . LEU A 1 107 ? 34.410 0.039 -6.557 1.00 85.56 107 LEU A CA 1
ATOM 795 C C . LEU A 1 107 ? 35.252 0.506 -5.359 1.00 85.56 107 LEU A C 1
ATOM 797 O O . LEU A 1 107 ? 35.549 -0.261 -4.446 1.00 85.56 107 LEU A O 1
ATOM 801 N N . LYS A 1 108 ? 35.646 1.785 -5.356 1.00 89.44 108 LYS A N 1
ATOM 802 C CA . LYS A 1 108 ? 36.442 2.400 -4.275 1.00 89.44 108 LYS A CA 1
ATOM 803 C C . LYS A 1 108 ? 35.629 2.473 -2.972 1.00 89.44 108 LYS A C 1
ATOM 805 O O . LYS A 1 108 ? 34.430 2.715 -3.024 1.00 89.44 108 LYS A O 1
ATOM 810 N N . GLY A 1 109 ? 36.278 2.411 -1.803 1.00 89.44 109 GLY A N 1
ATOM 811 C CA . GLY A 1 109 ? 35.604 2.457 -0.486 1.00 89.44 109 GLY A CA 1
ATOM 812 C C . GLY A 1 109 ? 34.642 3.642 -0.273 1.00 89.44 109 GLY A C 1
ATOM 813 O O . GLY A 1 109 ? 33.625 3.505 0.398 1.00 89.44 109 GLY A O 1
ATOM 814 N N . ARG A 1 110 ? 34.890 4.782 -0.935 1.00 91.25 110 ARG A N 1
ATOM 815 C CA . ARG A 1 110 ? 33.985 5.949 -0.945 1.00 91.25 110 ARG A CA 1
ATOM 816 C C . ARG A 1 110 ? 32.584 5.655 -1.503 1.00 91.25 110 ARG A C 1
ATOM 818 O O . ARG A 1 110 ? 31.620 6.262 -1.056 1.00 91.25 110 ARG A O 1
ATOM 825 N N . TYR A 1 111 ? 32.471 4.740 -2.469 1.00 89.75 111 TYR A N 1
ATOM 826 C CA . TYR A 1 111 ? 31.188 4.320 -3.035 1.00 89.75 111 TYR A CA 1
ATOM 827 C C . TYR A 1 111 ? 30.348 3.606 -1.973 1.00 89.75 111 TYR A C 1
ATOM 829 O O . TYR A 1 111 ? 29.191 3.954 -1.768 1.00 89.75 111 TYR A O 1
ATOM 837 N N . TRP A 1 112 ? 30.969 2.676 -1.244 1.00 89.25 112 TRP A N 1
ATOM 838 C CA . TRP A 1 112 ? 30.324 1.916 -0.175 1.00 89.25 112 TRP A CA 1
ATOM 839 C C . TRP A 1 112 ? 29.904 2.803 0.996 1.00 89.25 112 TRP A C 1
ATOM 841 O O . TRP A 1 112 ? 28.794 2.658 1.499 1.00 89.25 112 TRP A O 1
ATOM 851 N N . ALA A 1 113 ? 30.738 3.777 1.373 1.00 91.88 113 ALA A N 1
ATOM 852 C CA . ALA A 1 113 ? 30.378 4.770 2.383 1.00 91.88 113 ALA A CA 1
ATOM 853 C C . ALA A 1 113 ? 29.174 5.629 1.948 1.00 91.88 113 ALA A C 1
ATOM 855 O O . ALA A 1 113 ? 28.245 5.832 2.727 1.00 91.88 113 ALA A O 1
ATOM 856 N N . GLY A 1 114 ? 29.153 6.092 0.691 1.00 92.06 114 GLY A N 1
ATOM 857 C CA . GLY A 1 114 ? 28.023 6.847 0.140 1.00 92.06 114 GLY A CA 1
ATOM 858 C C . GLY A 1 114 ? 26.738 6.020 0.046 1.00 92.06 114 GLY A C 1
ATOM 859 O O . GLY A 1 114 ? 25.665 6.521 0.371 1.00 92.06 114 GLY A O 1
ATOM 860 N N . LEU A 1 115 ? 26.846 4.745 -0.336 1.00 90.38 115 LEU A N 1
ATOM 861 C CA . LEU A 1 115 ? 25.724 3.809 -0.370 1.00 90.38 115 LEU A CA 1
ATOM 862 C C . LEU A 1 115 ? 25.142 3.578 1.029 1.00 90.38 115 LEU A C 1
ATOM 864 O O . LEU A 1 115 ? 23.929 3.666 1.201 1.00 90.38 115 LEU A O 1
ATOM 868 N N . ALA A 1 116 ? 25.992 3.336 2.030 1.00 89.75 116 ALA A N 1
ATOM 869 C CA . ALA A 1 116 ? 25.557 3.170 3.415 1.00 89.75 116 ALA A CA 1
ATOM 870 C C . ALA A 1 116 ? 24.820 4.417 3.928 1.00 89.75 116 ALA A C 1
ATOM 872 O O . ALA A 1 116 ? 23.745 4.300 4.513 1.00 89.75 116 ALA A O 1
ATOM 873 N N . LEU A 1 117 ? 25.348 5.612 3.637 1.00 92.69 117 LEU A N 1
ATOM 874 C CA . LEU A 1 117 ? 24.708 6.878 3.997 1.00 92.69 117 LEU A CA 1
ATOM 875 C C . LEU A 1 117 ? 23.349 7.063 3.298 1.00 92.69 117 LEU A C 1
ATOM 877 O O . LEU A 1 117 ? 22.383 7.485 3.933 1.00 92.69 117 LEU A O 1
ATOM 881 N N . ALA A 1 118 ? 23.249 6.721 2.010 1.00 87.44 118 ALA A N 1
ATOM 882 C CA . ALA A 1 118 ? 22.004 6.817 1.250 1.00 87.44 118 ALA A CA 1
ATOM 883 C C . ALA A 1 118 ? 20.924 5.853 1.771 1.00 87.44 118 ALA A C 1
ATOM 885 O O . ALA A 1 118 ? 19.770 6.253 1.936 1.00 87.44 118 ALA A O 1
ATOM 886 N N . LEU A 1 119 ? 21.297 4.606 2.077 1.00 86.94 119 LEU A N 1
ATOM 887 C CA . LEU A 1 119 ? 20.384 3.612 2.648 1.00 86.94 119 LEU A CA 1
ATOM 888 C C . LEU A 1 119 ? 19.928 4.005 4.058 1.00 86.94 119 LEU A C 1
ATOM 890 O O . LEU A 1 119 ? 18.746 3.869 4.369 1.00 86.94 119 LEU A O 1
ATOM 894 N N . ALA A 1 120 ? 20.824 4.559 4.881 1.00 87.44 120 ALA A N 1
ATOM 895 C CA . ALA A 1 120 ? 20.470 5.093 6.195 1.00 87.44 120 ALA A CA 1
ATOM 896 C C . ALA A 1 120 ? 19.456 6.245 6.082 1.00 87.44 120 ALA A C 1
ATOM 898 O O . ALA A 1 120 ? 18.439 6.243 6.774 1.00 87.44 120 ALA A O 1
ATOM 899 N N . GLY A 1 121 ? 19.675 7.188 5.159 1.00 86.62 121 GLY A N 1
ATOM 900 C CA . GLY A 1 121 ? 18.722 8.267 4.887 1.00 86.62 121 GLY A CA 1
ATOM 901 C C . GLY A 1 121 ? 17.353 7.750 4.430 1.00 86.62 121 GLY A C 1
ATOM 902 O O . GLY A 1 121 ? 16.324 8.202 4.933 1.00 86.62 121 GLY A O 1
ATOM 903 N N . ALA A 1 122 ? 17.323 6.759 3.532 1.00 83.44 122 ALA A N 1
ATOM 904 C CA . ALA A 1 122 ? 16.078 6.137 3.081 1.00 83.44 122 ALA A CA 1
ATOM 905 C C . ALA A 1 122 ? 15.330 5.429 4.227 1.00 83.44 122 ALA A C 1
ATOM 907 O O . ALA A 1 122 ? 14.105 5.544 4.319 1.00 83.44 122 ALA A O 1
ATOM 908 N N . ALA A 1 123 ? 16.044 4.743 5.126 1.00 82.06 123 ALA A N 1
ATOM 909 C CA . ALA A 1 123 ? 15.454 4.076 6.287 1.00 82.06 123 ALA A CA 1
ATOM 910 C C . ALA A 1 123 ? 14.808 5.076 7.262 1.00 82.06 123 ALA A C 1
ATOM 912 O O . ALA A 1 123 ? 13.686 4.857 7.716 1.00 82.06 123 ALA A O 1
ATOM 913 N N . VAL A 1 124 ? 15.471 6.211 7.515 1.00 85.69 124 VAL A N 1
ATOM 914 C CA . VAL A 1 124 ? 14.932 7.287 8.365 1.00 85.69 124 VAL A CA 1
ATOM 915 C C . VAL A 1 124 ? 13.667 7.890 7.752 1.00 85.69 124 VAL A C 1
ATOM 917 O O . VAL A 1 124 ? 12.647 7.996 8.427 1.00 85.69 124 VAL A O 1
ATOM 920 N N . VAL A 1 125 ? 13.696 8.238 6.460 1.00 79.44 125 VAL A N 1
ATOM 921 C CA . VAL A 1 125 ? 12.545 8.850 5.763 1.00 79.44 125 VAL A CA 1
ATOM 922 C C . VAL A 1 125 ? 11.346 7.906 5.687 1.00 79.44 125 VAL A C 1
ATOM 924 O O . VAL A 1 125 ? 10.203 8.348 5.777 1.00 79.44 125 VAL A O 1
ATOM 927 N N . THR A 1 126 ? 11.586 6.605 5.528 1.00 72.94 126 THR A N 1
ATOM 928 C CA . THR A 1 126 ? 10.507 5.608 5.463 1.00 72.94 126 THR A CA 1
ATOM 929 C C . THR A 1 126 ? 9.955 5.223 6.836 1.00 72.94 126 THR A C 1
ATOM 931 O O . THR A 1 126 ? 8.985 4.472 6.900 1.00 72.94 126 THR A O 1
ATOM 934 N N . GLY A 1 127 ? 10.513 5.759 7.930 1.00 72.44 127 GLY A N 1
ATOM 935 C CA . GLY A 1 127 ? 10.065 5.452 9.288 1.00 72.44 127 GLY A CA 1
ATOM 936 C C . GLY A 1 127 ? 10.344 4.002 9.685 1.00 72.44 127 GLY A C 1
ATOM 937 O O . GLY A 1 127 ? 9.590 3.421 10.465 1.00 72.44 127 GLY A O 1
ATOM 938 N N . PHE A 1 128 ? 11.392 3.397 9.116 1.00 71.62 128 PHE A N 1
ATOM 939 C CA . PHE A 1 128 ? 11.771 2.022 9.415 1.00 71.62 128 PHE A CA 1
ATOM 940 C C . PHE A 1 128 ? 12.168 1.904 10.890 1.00 71.62 128 PHE A C 1
ATOM 942 O O . PHE A 1 128 ? 13.096 2.578 11.335 1.00 71.62 128 PHE A O 1
ATOM 949 N N . ASN A 1 129 ? 11.466 1.052 11.642 1.00 68.19 129 ASN A N 1
ATOM 950 C CA . ASN A 1 129 ? 11.712 0.854 13.066 1.00 68.19 129 ASN A CA 1
ATOM 951 C C . ASN A 1 129 ? 12.383 -0.512 13.318 1.00 68.19 129 ASN A C 1
ATOM 953 O O . ASN A 1 129 ? 11.693 -1.535 13.286 1.00 68.19 129 ASN A O 1
ATOM 957 N N . PRO A 1 130 ? 13.705 -0.563 13.584 1.00 61.44 130 PRO A N 1
ATOM 958 C CA . PRO A 1 130 ? 14.435 -1.819 13.767 1.00 61.44 130 PRO A CA 1
ATOM 959 C C . PRO A 1 130 ? 13.977 -2.619 14.993 1.00 61.44 130 PRO A C 1
ATOM 961 O O . PRO A 1 130 ? 14.176 -3.830 15.048 1.00 61.44 130 PRO A O 1
ATOM 964 N N . THR A 1 131 ? 13.375 -1.955 15.984 1.00 61.75 131 THR A N 1
ATOM 965 C CA . THR A 1 131 ? 12.997 -2.565 17.267 1.00 61.75 131 THR A CA 1
ATOM 966 C C . THR A 1 131 ? 11.614 -3.216 17.247 1.00 61.75 131 THR A C 1
ATOM 968 O O . THR A 1 131 ? 11.281 -3.948 18.173 1.00 61.75 131 THR A O 1
ATOM 971 N N . ALA A 1 132 ? 10.823 -3.014 16.185 1.00 57.84 132 ALA A N 1
ATOM 972 C CA . ALA A 1 132 ? 9.470 -3.562 16.055 1.00 57.84 132 ALA A CA 1
ATOM 973 C C . ALA A 1 132 ? 9.422 -5.061 15.676 1.00 57.84 132 ALA A C 1
ATOM 975 O O . ALA A 1 132 ? 8.339 -5.634 15.587 1.00 57.84 132 ALA A O 1
ATOM 976 N N . GLY A 1 133 ? 10.579 -5.703 15.474 1.00 51.97 133 GLY A N 1
ATOM 977 C CA . GLY A 1 133 ? 10.680 -7.086 15.006 1.00 51.97 133 GLY A CA 1
ATOM 978 C C . GLY A 1 133 ? 10.465 -7.193 13.493 1.00 51.97 133 GLY A C 1
ATOM 979 O O . GLY A 1 133 ? 9.396 -6.891 12.969 1.00 51.97 133 GLY A O 1
ATOM 980 N N . PHE A 1 134 ? 11.492 -7.636 12.765 1.00 58.19 134 PHE A N 1
ATOM 981 C CA . PHE A 1 134 ? 11.381 -7.923 11.335 1.00 58.19 134 PHE A CA 1
ATOM 982 C C . PHE A 1 134 ? 10.763 -9.313 11.155 1.00 58.19 134 PHE A C 1
ATOM 984 O O . PHE A 1 134 ? 11.454 -10.320 11.297 1.00 58.19 134 PHE A O 1
ATOM 991 N N . VAL A 1 135 ? 9.459 -9.380 10.874 1.00 62.75 135 VAL A N 1
ATOM 992 C CA . VAL A 1 135 ? 8.797 -10.627 10.467 1.00 62.75 135 VAL A CA 1
ATOM 993 C C . VAL A 1 135 ? 8.802 -10.669 8.937 1.00 62.75 135 VAL A C 1
ATOM 995 O O . VAL A 1 135 ? 8.057 -9.901 8.329 1.00 62.75 135 VAL A O 1
ATOM 998 N N . PRO A 1 136 ? 9.628 -11.519 8.298 1.00 65.50 136 PRO A N 1
ATOM 999 C CA . PRO A 1 136 ? 9.736 -11.550 6.846 1.00 65.50 136 PRO A CA 1
ATOM 1000 C C . PRO A 1 136 ? 8.392 -11.942 6.234 1.00 65.50 136 PRO A C 1
ATOM 1002 O O . PRO A 1 136 ? 7.891 -13.044 6.470 1.00 65.50 136 PRO A O 1
ATOM 1005 N N . ASN A 1 137 ? 7.807 -11.058 5.431 1.00 78.00 137 ASN A N 1
ATOM 1006 C CA . ASN A 1 137 ? 6.607 -11.371 4.669 1.00 78.00 137 ASN A CA 1
ATOM 1007 C C . ASN A 1 137 ? 6.981 -11.734 3.222 1.00 78.00 137 ASN A C 1
ATOM 1009 O O . ASN A 1 137 ? 8.003 -11.307 2.683 1.00 78.00 137 ASN A O 1
ATOM 1013 N N . ARG A 1 138 ? 6.114 -12.488 2.538 1.00 82.56 138 ARG A N 1
ATOM 1014 C CA . ARG A 1 138 ? 6.242 -12.806 1.106 1.00 82.56 138 ARG A CA 1
ATOM 1015 C C . ARG A 1 138 ? 6.397 -11.542 0.251 1.00 82.56 138 ARG A C 1
ATOM 1017 O O . ARG A 1 138 ? 7.111 -11.567 -0.746 1.00 82.56 138 ARG A O 1
ATOM 1024 N N . GLY A 1 139 ? 5.770 -10.436 0.661 1.00 82.56 139 GLY A N 1
ATOM 1025 C CA . GLY A 1 139 ? 5.912 -9.132 0.009 1.00 82.56 139 GLY A CA 1
ATOM 1026 C C . GLY A 1 139 ? 7.337 -8.573 0.042 1.00 82.56 139 GLY A C 1
ATOM 1027 O O . GLY A 1 139 ? 7.781 -8.009 -0.953 1.00 82.56 139 GLY A O 1
ATOM 1028 N N . ASP A 1 140 ? 8.078 -8.789 1.130 1.00 86.19 140 ASP A N 1
ATOM 1029 C CA . ASP A 1 140 ? 9.447 -8.282 1.278 1.00 86.19 140 ASP A CA 1
ATOM 1030 C C . ASP A 1 140 ? 10.418 -9.058 0.376 1.00 86.19 140 ASP A C 1
ATOM 1032 O O . ASP A 1 140 ? 11.275 -8.468 -0.280 1.00 86.19 140 ASP A O 1
ATOM 1036 N N . ALA A 1 141 ? 10.226 -10.377 0.254 1.00 87.62 141 ALA A N 1
ATOM 1037 C CA . ALA A 1 141 ? 10.983 -11.209 -0.685 1.00 87.62 141 ALA A CA 1
ATOM 1038 C C . ALA A 1 141 ? 10.731 -10.801 -2.149 1.00 87.62 141 ALA A C 1
ATOM 1040 O O . ALA A 1 141 ? 11.665 -10.713 -2.948 1.00 87.62 141 ALA A O 1
ATOM 1041 N N . ILE A 1 142 ? 9.476 -10.497 -2.497 1.00 88.69 142 ILE A N 1
ATOM 1042 C CA . ILE A 1 142 ? 9.104 -10.002 -3.830 1.00 88.69 142 ILE A CA 1
ATOM 1043 C C . ILE A 1 142 ? 9.720 -8.619 -4.092 1.00 88.69 142 ILE A C 1
ATOM 1045 O O . ILE A 1 142 ? 10.220 -8.384 -5.192 1.00 88.69 142 ILE A O 1
ATOM 1049 N N . ALA A 1 143 ? 9.740 -7.725 -3.096 1.00 87.81 143 ALA A N 1
ATOM 1050 C CA . ALA A 1 143 ? 10.371 -6.408 -3.212 1.00 87.81 143 ALA A CA 1
ATOM 1051 C C . ALA A 1 143 ? 11.888 -6.514 -3.450 1.00 87.81 143 ALA A C 1
ATOM 1053 O O . ALA A 1 143 ? 12.418 -5.839 -4.330 1.00 87.81 143 ALA A O 1
ATOM 1054 N N . PHE A 1 144 ? 12.576 -7.413 -2.737 1.00 89.62 144 PHE A N 1
ATOM 1055 C CA . PHE A 1 144 ? 13.991 -7.723 -2.982 1.00 89.62 144 PHE A CA 1
ATOM 1056 C C . PHE A 1 144 ? 14.242 -8.260 -4.395 1.00 89.62 144 PHE A C 1
ATOM 1058 O O . PHE A 1 144 ? 15.208 -7.869 -5.058 1.00 89.62 144 PHE A O 1
ATOM 1065 N N . GLY A 1 145 ? 13.354 -9.136 -4.873 1.00 91.56 145 GLY A N 1
ATOM 1066 C CA . GLY A 1 145 ? 13.362 -9.596 -6.259 1.00 91.56 145 GLY A CA 1
ATOM 1067 C C . GLY A 1 145 ? 13.254 -8.428 -7.241 1.00 91.56 145 GLY A C 1
ATOM 1068 O O . GLY A 1 145 ? 14.062 -8.330 -8.163 1.00 91.56 145 GLY A O 1
ATOM 1069 N N . GLY A 1 146 ? 12.313 -7.506 -7.005 1.00 92.25 146 GLY A N 1
ATOM 1070 C CA . GLY A 1 146 ? 12.149 -6.272 -7.783 1.00 92.25 146 GLY A CA 1
ATOM 1071 C C . GLY A 1 146 ? 13.439 -5.453 -7.860 1.00 92.25 146 GLY A C 1
ATOM 1072 O O . GLY A 1 146 ? 13.964 -5.244 -8.954 1.00 92.25 146 GLY A O 1
ATOM 1073 N N . ALA A 1 147 ? 14.030 -5.129 -6.706 1.00 92.75 147 ALA A N 1
ATOM 1074 C CA . ALA A 1 147 ? 15.277 -4.365 -6.610 1.00 92.75 147 ALA A CA 1
ATOM 1075 C C . ALA A 1 147 ? 16.431 -5.002 -7.409 1.00 92.75 147 ALA A C 1
ATOM 1077 O O . ALA A 1 147 ? 17.228 -4.307 -8.048 1.00 92.75 147 ALA A O 1
ATOM 1078 N N . THR A 1 148 ? 16.499 -6.336 -7.416 1.00 92.88 148 THR A N 1
ATOM 1079 C CA . THR A 1 148 ? 17.497 -7.091 -8.185 1.00 92.88 148 THR A CA 1
ATOM 1080 C C . THR A 1 148 ? 17.252 -6.953 -9.689 1.00 92.88 148 THR A C 1
ATOM 1082 O O . THR A 1 148 ? 18.182 -6.663 -10.440 1.00 92.88 148 THR A O 1
ATOM 1085 N N . PHE A 1 149 ? 16.005 -7.084 -10.154 1.00 94.81 149 PHE A N 1
ATOM 1086 C CA . PHE A 1 149 ? 15.666 -6.855 -11.563 1.00 94.81 149 PHE A CA 1
ATOM 1087 C C . PHE A 1 149 ? 15.877 -5.403 -11.994 1.00 94.81 149 PHE A C 1
ATOM 1089 O O . PHE A 1 149 ? 16.302 -5.160 -13.127 1.00 94.81 149 PHE A O 1
ATOM 1096 N N . TYR A 1 150 ? 15.649 -4.436 -11.103 1.00 94.56 150 TYR A N 1
ATOM 1097 C CA . TYR A 1 150 ? 15.975 -3.042 -11.379 1.00 94.56 150 TYR A CA 1
ATOM 1098 C C . TYR A 1 150 ? 17.484 -2.848 -11.570 1.00 94.56 150 TYR A C 1
ATOM 1100 O O . TYR A 1 150 ? 17.910 -2.190 -12.521 1.00 94.56 150 TYR A O 1
ATOM 1108 N N . ALA A 1 151 ? 18.306 -3.493 -10.739 1.00 94.12 151 ALA A N 1
ATOM 1109 C CA . ALA A 1 151 ? 19.754 -3.493 -10.909 1.00 94.12 151 ALA A CA 1
ATOM 1110 C C . ALA A 1 151 ? 20.202 -4.168 -12.214 1.00 94.12 151 ALA A C 1
ATOM 1112 O O . ALA A 1 151 ? 21.035 -3.615 -12.933 1.00 94.12 151 ALA A O 1
ATOM 1113 N N . VAL A 1 152 ? 19.610 -5.313 -12.569 1.00 93.81 152 VAL A N 1
ATOM 1114 C CA . VAL A 1 152 ? 19.854 -5.990 -13.855 1.00 93.81 152 VAL A CA 1
ATOM 1115 C C . VAL A 1 152 ? 19.525 -5.063 -15.027 1.00 93.81 152 VAL A C 1
ATOM 1117 O O . VAL A 1 152 ? 20.336 -4.926 -15.942 1.00 93.81 152 VAL A O 1
ATOM 1120 N N . TYR A 1 153 ? 18.390 -4.361 -14.981 1.00 94.19 153 TYR A N 1
ATOM 1121 C CA . TYR A 1 153 ? 18.034 -3.350 -15.978 1.00 94.19 153 TYR A CA 1
ATOM 1122 C C . TYR A 1 153 ? 19.104 -2.249 -16.095 1.00 94.19 153 TYR A C 1
ATOM 1124 O O . TYR A 1 153 ? 19.483 -1.880 -17.211 1.00 94.19 153 TYR A O 1
ATOM 1132 N N . LEU A 1 154 ? 19.628 -1.738 -14.977 1.00 92.19 154 LEU A N 1
ATOM 1133 C CA . LEU A 1 154 ? 20.666 -0.701 -14.986 1.00 92.19 154 LEU A CA 1
ATOM 1134 C C . LEU A 1 154 ? 21.995 -1.208 -15.576 1.00 92.19 154 LEU A C 1
ATOM 1136 O O . LEU A 1 154 ? 22.613 -0.497 -16.370 1.00 92.19 154 LEU A O 1
ATOM 1140 N N . LEU A 1 155 ? 22.401 -2.444 -15.273 1.00 91.00 155 LEU A N 1
ATOM 1141 C CA . LEU A 1 155 ? 23.616 -3.059 -15.830 1.00 91.00 155 LEU A CA 1
ATOM 1142 C C . LEU A 1 155 ? 23.478 -3.350 -17.332 1.00 91.00 155 LEU A C 1
ATOM 1144 O O . LEU A 1 155 ? 24.387 -3.052 -18.112 1.00 91.00 155 LEU A O 1
ATOM 1148 N N . ILE A 1 156 ? 22.319 -3.863 -17.763 1.00 92.62 156 ILE A N 1
ATOM 1149 C CA . ILE A 1 156 ? 21.997 -4.035 -19.188 1.00 92.62 156 ILE A CA 1
ATOM 1150 C C . ILE A 1 156 ? 22.030 -2.681 -19.898 1.00 92.62 156 ILE A C 1
ATOM 1152 O O . ILE A 1 156 ? 22.596 -2.568 -20.983 1.00 92.62 156 ILE A O 1
ATOM 1156 N N . THR A 1 157 ? 21.508 -1.635 -19.256 1.00 91.44 157 THR A N 1
ATOM 1157 C CA . THR A 1 157 ? 21.540 -0.269 -19.786 1.00 91.44 157 THR A CA 1
ATOM 1158 C C . THR A 1 157 ? 22.962 0.235 -19.962 1.00 91.44 157 THR A C 1
ATOM 1160 O O . THR A 1 157 ? 23.283 0.754 -21.028 1.00 91.44 157 THR A O 1
ATOM 1163 N N . GLN A 1 158 ? 23.846 0.022 -18.986 1.00 88.38 158 GLN A N 1
ATOM 1164 C CA . GLN A 1 158 ? 25.257 0.397 -19.094 1.00 88.38 158 GLN A CA 1
ATOM 1165 C C . GLN A 1 158 ? 25.955 -0.296 -20.276 1.00 88.38 158 GLN A C 1
ATOM 1167 O O . GLN A 1 158 ? 26.780 0.322 -20.950 1.00 88.38 158 GLN A O 1
ATOM 1172 N N . ARG A 1 159 ? 25.623 -1.564 -20.562 1.00 87.44 159 ARG A N 1
ATOM 1173 C CA . ARG A 1 159 ? 26.181 -2.298 -21.708 1.00 87.44 159 ARG A CA 1
ATOM 1174 C C . ARG A 1 159 ? 25.553 -1.872 -23.034 1.00 87.44 159 ARG A C 1
ATOM 1176 O O . ARG A 1 159 ? 26.292 -1.536 -23.952 1.00 87.44 159 ARG A O 1
ATOM 1183 N N . GLY A 1 160 ? 24.224 -1.857 -23.127 1.00 86.12 160 GLY A N 1
ATOM 1184 C CA . GLY A 1 160 ? 23.486 -1.549 -24.355 1.00 86.12 160 GLY A CA 1
ATOM 1185 C C . GLY A 1 160 ? 23.705 -0.117 -24.843 1.00 86.12 160 GLY A C 1
ATOM 1186 O O . GLY A 1 160 ? 23.779 0.122 -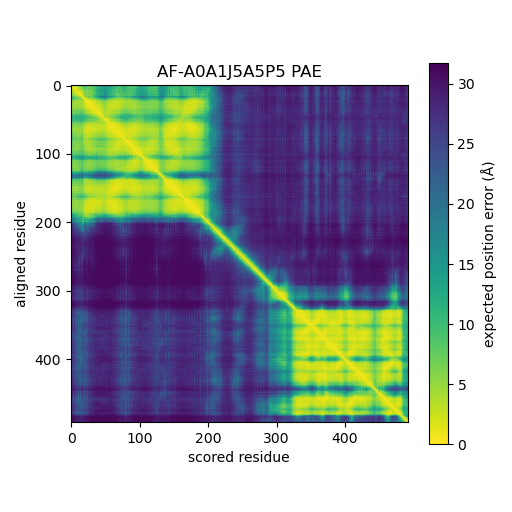26.044 1.00 86.12 160 GLY A O 1
ATOM 1187 N N . ARG A 1 161 ? 23.906 0.832 -23.922 1.00 90.12 161 ARG A N 1
ATOM 1188 C CA . ARG A 1 161 ? 24.190 2.243 -24.234 1.00 90.12 161 ARG A CA 1
ATOM 1189 C C . ARG A 1 161 ? 25.608 2.517 -24.741 1.00 90.12 161 ARG A C 1
ATOM 1191 O O . ARG A 1 161 ? 25.893 3.664 -25.070 1.00 90.12 161 ARG A O 1
ATOM 1198 N N . ARG A 1 162 ? 26.493 1.512 -24.800 1.00 86.19 162 ARG A N 1
ATOM 1199 C CA . ARG A 1 162 ? 27.794 1.656 -25.480 1.00 86.19 162 ARG A CA 1
ATOM 1200 C C . ARG A 1 162 ? 27.624 1.779 -26.994 1.00 86.19 162 ARG A C 1
ATOM 1202 O O . ARG A 1 162 ? 28.330 2.568 -27.609 1.00 86.19 162 ARG A O 1
ATOM 1209 N N . ASP A 1 163 ? 26.659 1.044 -27.549 1.00 84.94 163 ASP A N 1
ATOM 1210 C CA . ASP A 1 163 ? 26.465 0.916 -28.998 1.00 84.94 163 ASP A CA 1
ATOM 1211 C C . ASP A 1 163 ? 25.139 1.528 -29.486 1.00 84.94 163 ASP A C 1
ATOM 1213 O O . ASP A 1 163 ? 25.009 1.866 -30.663 1.00 84.94 163 ASP A O 1
ATOM 1217 N N . LEU A 1 164 ? 24.150 1.682 -28.595 1.00 86.75 164 LEU A N 1
ATOM 1218 C CA . LEU A 1 164 ? 22.865 2.325 -28.879 1.00 86.75 164 LEU A CA 1
ATOM 1219 C C . LEU A 1 164 ? 22.827 3.744 -28.312 1.00 86.75 164 LEU A C 1
ATOM 1221 O O . LEU A 1 164 ? 23.153 3.976 -27.144 1.00 86.75 164 LEU A O 1
ATOM 1225 N N . ASP A 1 165 ? 22.345 4.690 -29.117 1.00 88.75 165 ASP A N 1
ATOM 1226 C CA . ASP A 1 165 ? 22.116 6.049 -28.648 1.00 88.75 165 ASP A CA 1
ATOM 1227 C C . ASP A 1 165 ? 21.024 6.106 -27.565 1.00 88.75 165 ASP A C 1
ATOM 1229 O O . ASP A 1 165 ? 20.213 5.193 -27.368 1.00 88.75 165 ASP A O 1
ATOM 1233 N N . SER A 1 166 ? 21.013 7.225 -26.845 1.00 88.50 166 SER A N 1
ATOM 1234 C CA . SER A 1 166 ? 20.199 7.377 -25.648 1.00 88.50 166 SER A CA 1
ATOM 1235 C C . SER A 1 166 ? 18.705 7.230 -25.870 1.00 88.50 166 SER A C 1
ATOM 1237 O O . SER A 1 166 ? 18.011 6.669 -25.021 1.00 88.50 166 SER A O 1
ATOM 1239 N N . LEU A 1 167 ? 18.224 7.766 -26.986 1.00 89.38 167 LEU A N 1
ATOM 1240 C CA . LEU A 1 167 ? 16.809 7.861 -27.288 1.00 89.38 167 LEU A CA 1
ATOM 1241 C C . LEU A 1 167 ? 16.315 6.548 -27.890 1.00 89.38 167 LEU A C 1
ATOM 1243 O O . LEU A 1 167 ? 15.263 6.055 -27.488 1.00 89.38 167 LEU A O 1
ATOM 1247 N N . SER A 1 168 ? 17.116 5.939 -28.764 1.00 89.12 168 SER A N 1
ATOM 1248 C CA . SER A 1 168 ? 16.864 4.614 -29.323 1.00 89.12 168 SER A CA 1
ATOM 1249 C C . SER A 1 168 ? 16.788 3.535 -28.255 1.00 89.12 168 SER A C 1
ATOM 1251 O O . SER A 1 168 ? 15.828 2.765 -28.222 1.00 89.12 168 SER A O 1
ATOM 1253 N N . TYR A 1 169 ? 17.762 3.508 -27.341 1.00 91.69 169 TYR A N 1
ATOM 1254 C CA . TYR A 1 169 ? 17.756 2.557 -26.235 1.00 91.69 169 TYR A CA 1
ATOM 1255 C C . TYR A 1 169 ? 16.540 2.764 -25.328 1.00 91.69 169 TYR A C 1
ATOM 1257 O O . TYR A 1 169 ? 15.865 1.799 -24.975 1.00 91.69 169 TYR A O 1
ATOM 1265 N N . LEU A 1 170 ? 16.234 4.022 -24.983 1.00 92.19 170 LEU A N 1
ATOM 1266 C CA . LEU A 1 170 ? 15.074 4.339 -24.156 1.00 92.19 170 LEU A CA 1
ATOM 1267 C C . LEU A 1 170 ? 13.794 3.826 -24.816 1.00 92.19 170 LEU A C 1
ATOM 1269 O O . LEU A 1 170 ? 13.061 3.085 -24.173 1.00 92.19 170 LEU A O 1
ATOM 1273 N N . TRP A 1 171 ? 13.556 4.148 -26.091 1.00 94.06 171 TRP A N 1
ATOM 1274 C CA . TRP A 1 171 ? 12.367 3.689 -26.809 1.00 94.06 171 TRP A CA 1
ATOM 1275 C C . TRP A 1 171 ? 12.245 2.163 -26.816 1.00 94.06 171 TRP A C 1
ATOM 1277 O O . TRP A 1 171 ? 11.175 1.648 -26.502 1.00 94.06 171 TRP A O 1
ATOM 1287 N N . LEU A 1 172 ? 13.338 1.440 -27.096 1.00 93.75 172 LEU A N 1
ATOM 1288 C CA . LEU A 1 172 ? 13.353 -0.027 -27.084 1.00 93.75 172 LEU A CA 1
ATOM 1289 C C . LEU A 1 172 ? 12.966 -0.595 -25.716 1.00 93.75 172 LEU A C 1
ATOM 1291 O O . LEU A 1 172 ? 12.146 -1.512 -25.654 1.00 93.75 172 LEU A O 1
ATOM 1295 N N . VAL A 1 173 ? 13.499 -0.032 -24.628 1.00 94.88 173 VAL A N 1
ATOM 1296 C CA . VAL A 1 173 ? 13.143 -0.427 -23.257 1.00 94.88 173 VAL A CA 1
ATOM 1297 C C . VAL A 1 173 ? 11.669 -0.155 -22.987 1.00 94.88 173 VAL A C 1
ATOM 1299 O O . VAL A 1 173 ? 10.967 -1.052 -22.530 1.00 94.88 173 VAL A O 1
ATOM 1302 N N . VAL A 1 174 ? 11.173 1.053 -23.281 1.00 93.62 174 VAL A N 1
ATOM 1303 C CA . VAL A 1 174 ? 9.782 1.412 -22.962 1.00 93.62 174 VAL A CA 1
ATOM 1304 C C . VAL A 1 174 ? 8.791 0.594 -23.798 1.00 93.62 174 VAL A C 1
ATOM 1306 O O . VAL A 1 174 ? 7.782 0.124 -23.274 1.00 93.62 174 VAL A O 1
ATOM 1309 N N . ALA A 1 175 ? 9.086 0.377 -25.082 1.00 94.19 175 ALA A N 1
ATOM 1310 C CA . ALA A 1 175 ? 8.253 -0.408 -25.986 1.00 94.19 175 ALA A CA 1
ATOM 1311 C C . ALA A 1 175 ? 8.209 -1.886 -25.573 1.00 94.19 175 ALA A C 1
ATOM 1313 O O . ALA A 1 175 ? 7.125 -2.445 -25.407 1.00 94.19 175 ALA A O 1
ATOM 1314 N N . SER A 1 176 ? 9.368 -2.514 -25.349 1.00 95.44 176 SER A N 1
ATOM 1315 C CA . SER A 1 176 ? 9.425 -3.922 -24.929 1.00 95.44 176 SER A CA 1
ATOM 1316 C C . SER A 1 176 ? 8.849 -4.137 -23.525 1.00 95.44 176 SER A C 1
ATOM 1318 O O . SER A 1 176 ? 8.111 -5.101 -23.324 1.00 95.44 176 SER A O 1
ATOM 1320 N N . ALA A 1 177 ? 9.073 -3.211 -22.584 1.00 94.19 177 ALA A N 1
ATOM 1321 C CA . ALA A 1 177 ? 8.442 -3.252 -21.266 1.00 94.19 177 ALA A CA 1
ATOM 1322 C C . ALA A 1 177 ? 6.916 -3.108 -21.357 1.00 94.19 177 ALA A C 1
ATOM 1324 O O . ALA A 1 177 ? 6.185 -3.854 -20.708 1.00 94.19 177 ALA A O 1
ATOM 1325 N N . GLY A 1 178 ? 6.423 -2.182 -22.186 1.00 92.75 178 GLY A N 1
ATOM 1326 C CA . GLY A 1 178 ? 4.993 -1.989 -22.427 1.00 92.75 178 GLY A CA 1
ATOM 1327 C C . GLY A 1 178 ? 4.326 -3.234 -23.008 1.00 92.75 178 GLY A C 1
ATOM 1328 O O . GLY A 1 178 ? 3.284 -3.658 -22.507 1.00 92.75 178 GLY A O 1
ATOM 1329 N N . VAL A 1 179 ? 4.949 -3.871 -24.005 1.00 94.06 179 VAL A N 1
ATOM 1330 C CA . VAL A 1 179 ? 4.464 -5.138 -24.579 1.00 94.06 179 VAL A CA 1
ATOM 1331 C C . VAL A 1 179 ? 4.452 -6.243 -23.524 1.00 94.06 179 VAL A C 1
ATOM 1333 O O . VAL A 1 179 ? 3.422 -6.887 -23.332 1.00 94.06 179 VAL A O 1
ATOM 1336 N N . ALA A 1 180 ? 5.547 -6.432 -22.787 1.00 93.38 180 ALA A N 1
ATOM 1337 C CA . ALA A 1 180 ? 5.649 -7.474 -21.767 1.00 93.38 180 ALA A CA 1
ATOM 1338 C C . ALA A 1 180 ? 4.624 -7.299 -20.638 1.00 93.38 180 ALA A C 1
ATOM 1340 O O . ALA A 1 180 ? 3.957 -8.258 -20.253 1.00 93.38 180 ALA A O 1
ATOM 1341 N N . LEU A 1 181 ? 4.435 -6.070 -20.149 1.00 89.44 181 LEU A N 1
ATOM 1342 C CA . LEU A 1 181 ? 3.427 -5.760 -19.134 1.00 89.44 181 LEU A CA 1
ATOM 1343 C C . LEU A 1 181 ? 1.999 -5.940 -19.661 1.00 89.44 181 LEU A C 1
ATOM 1345 O O . LEU A 1 181 ? 1.118 -6.346 -18.903 1.00 89.44 181 LEU A O 1
ATOM 1349 N N . THR A 1 182 ? 1.761 -5.664 -20.946 1.00 89.25 182 THR A N 1
ATOM 1350 C CA . THR A 1 182 ? 0.455 -5.882 -21.586 1.00 89.25 182 THR A CA 1
ATOM 1351 C C . THR A 1 182 ? 0.147 -7.371 -21.653 1.00 89.25 182 THR A C 1
ATOM 1353 O O . THR A 1 182 ? -0.913 -7.793 -21.200 1.00 89.25 182 THR A O 1
ATOM 1356 N N . LEU A 1 183 ? 1.095 -8.179 -22.137 1.00 90.25 183 LEU A N 1
ATOM 1357 C CA . LEU A 1 183 ? 0.967 -9.635 -22.181 1.00 90.25 183 LEU A CA 1
ATOM 1358 C C . LEU A 1 183 ? 0.765 -10.220 -20.779 1.00 90.25 183 LEU A C 1
ATOM 1360 O O . LEU A 1 183 ? -0.130 -11.038 -20.585 1.00 90.25 183 LEU A O 1
ATOM 1364 N N . ALA A 1 184 ? 1.527 -9.751 -19.788 1.00 86.38 184 ALA A N 1
ATOM 1365 C CA . ALA A 1 184 ? 1.368 -10.174 -18.400 1.00 86.38 184 ALA A CA 1
ATOM 1366 C C . ALA A 1 184 ? -0.010 -9.790 -17.832 1.00 86.38 184 ALA A C 1
ATOM 1368 O O . ALA A 1 184 ? -0.664 -10.605 -17.189 1.00 86.38 184 ALA A O 1
ATOM 1369 N N . SER A 1 185 ? -0.495 -8.577 -18.111 1.00 85.12 185 SER A N 1
ATOM 1370 C CA . SER A 1 185 ? -1.822 -8.121 -17.670 1.00 85.12 185 SER A CA 1
ATOM 1371 C C . SER A 1 185 ? -2.955 -8.917 -18.324 1.00 85.12 185 SER A C 1
ATOM 1373 O O . SER A 1 185 ? -3.927 -9.253 -17.651 1.00 85.12 185 SER A O 1
ATOM 1375 N N . LEU A 1 186 ? -2.815 -9.271 -19.607 1.00 85.31 186 LEU A N 1
ATOM 1376 C CA . LEU A 1 186 ? -3.754 -10.145 -20.317 1.00 85.31 186 LEU A CA 1
ATOM 1377 C C . LEU A 1 186 ? -3.738 -11.572 -19.755 1.00 85.31 186 LEU A C 1
ATOM 1379 O O . LEU A 1 186 ? -4.801 -12.146 -19.528 1.00 85.31 186 LEU A O 1
ATOM 1383 N N . ALA A 1 187 ? -2.553 -12.125 -19.474 1.00 84.94 187 ALA A N 1
ATOM 1384 C CA . ALA A 1 187 ? -2.402 -13.446 -18.859 1.00 84.94 187 ALA A CA 1
ATOM 1385 C C . ALA A 1 187 ? -3.044 -13.505 -17.462 1.00 84.94 187 ALA A C 1
ATOM 1387 O O . ALA A 1 187 ? -3.697 -14.487 -17.116 1.00 84.94 187 ALA A O 1
ATOM 1388 N N . LEU A 1 188 ? -2.933 -12.418 -16.694 1.00 79.31 188 LEU A N 1
ATOM 1389 C CA . LEU A 1 188 ? -3.577 -12.246 -15.389 1.00 79.31 188 LEU A CA 1
ATOM 1390 C C . LEU A 1 188 ? -5.070 -11.871 -15.484 1.00 79.31 188 LEU A C 1
ATOM 1392 O O . LEU A 1 188 ? -5.702 -11.632 -14.456 1.00 79.31 188 LEU A O 1
ATOM 1396 N N . ARG A 1 189 ? -5.641 -11.816 -16.698 1.00 79.12 189 ARG A N 1
ATOM 1397 C CA . ARG A 1 189 ? -7.032 -11.417 -16.985 1.00 79.12 189 ARG A CA 1
ATOM 1398 C C . ARG A 1 189 ? -7.426 -10.072 -16.362 1.00 79.12 189 ARG A C 1
ATOM 1400 O O . ARG A 1 189 ? -8.570 -9.872 -15.953 1.00 79.12 189 ARG A O 1
ATOM 1407 N N . LEU A 1 190 ? -6.482 -9.135 -16.299 1.00 74.56 190 LEU A N 1
ATOM 1408 C CA . LEU A 1 190 ? -6.738 -7.782 -15.822 1.00 74.56 190 LEU A CA 1
ATOM 1409 C C . LEU A 1 190 ? -7.400 -6.958 -16.937 1.00 74.56 190 LEU A C 1
ATOM 1411 O O . LEU A 1 190 ? -6.885 -6.932 -18.059 1.00 74.56 190 LEU A O 1
ATOM 1415 N N . PRO A 1 191 ? -8.512 -6.250 -16.662 1.00 73.31 191 PRO A N 1
ATOM 1416 C CA . PRO A 1 191 ? -9.131 -5.391 -17.660 1.00 73.31 191 PRO A CA 1
ATOM 1417 C C . PRO A 1 191 ? -8.176 -4.240 -17.990 1.00 73.31 191 PRO A C 1
ATOM 1419 O O . PRO A 1 191 ? -7.817 -3.452 -17.114 1.00 73.31 191 PRO A O 1
ATOM 1422 N N . LEU A 1 192 ? -7.739 -4.165 -19.252 1.00 66.69 192 LEU A N 1
ATOM 1423 C CA . LEU A 1 192 ? -6.907 -3.075 -19.786 1.00 66.69 192 LEU A CA 1
ATOM 1424 C C . LEU A 1 192 ? -7.748 -1.863 -20.220 1.00 66.69 192 LEU A C 1
ATOM 1426 O O . LEU A 1 192 ? -7.286 -0.721 -20.157 1.00 66.69 192 LEU A O 1
ATOM 1430 N N . PHE A 1 193 ? -8.990 -2.133 -20.627 1.00 63.16 193 PHE A N 1
ATOM 1431 C CA . PHE A 1 193 ? -9.974 -1.178 -21.128 1.00 63.16 193 PHE A CA 1
ATOM 1432 C C . PHE A 1 193 ? -11.265 -1.294 -20.305 1.00 63.16 193 PHE A C 1
ATOM 1434 O O . PHE A 1 193 ? -11.553 -2.358 -19.758 1.00 63.16 193 PHE A O 1
ATOM 1441 N N . GLY A 1 194 ? -12.038 -0.208 -20.207 1.00 51.22 194 GLY A N 1
ATOM 1442 C CA . GLY A 1 194 ? -13.284 -0.165 -19.423 1.00 51.22 194 GLY A CA 1
ATOM 1443 C C . GLY A 1 194 ? -13.223 0.692 -18.154 1.00 51.22 194 GLY A C 1
AT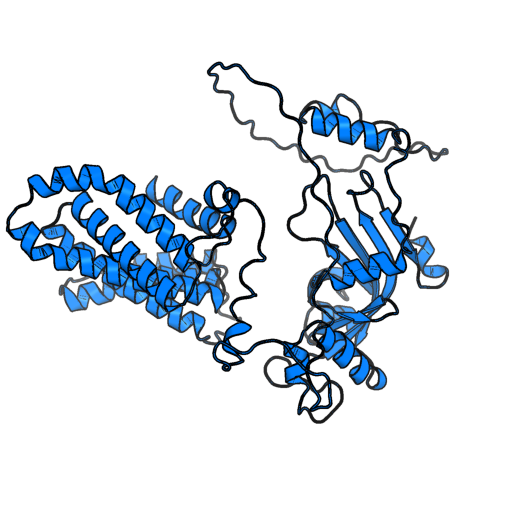OM 1444 O O . GLY A 1 194 ? -14.207 0.774 -17.422 1.00 51.22 194 GLY A O 1
ATOM 1445 N N . TYR A 1 195 ? -12.101 1.372 -17.897 1.00 60.31 195 TYR A N 1
ATOM 1446 C CA . TYR A 1 195 ? -12.044 2.423 -16.878 1.00 60.31 195 TYR A CA 1
ATOM 1447 C C . TYR A 1 195 ? -12.712 3.703 -17.401 1.00 60.31 195 TYR A C 1
ATOM 1449 O O . TYR A 1 195 ? -12.702 3.983 -18.599 1.00 60.31 195 TYR A O 1
ATOM 1457 N N . SER A 1 196 ? -13.341 4.478 -16.514 1.00 47.28 196 SER A N 1
ATOM 1458 C CA . SER A 1 196 ? -14.099 5.667 -16.922 1.00 47.28 196 SER A CA 1
ATOM 1459 C C . SER A 1 196 ? -13.198 6.708 -17.604 1.00 47.28 196 SER A C 1
ATOM 1461 O O . SER A 1 196 ? -12.027 6.839 -17.250 1.00 47.28 196 SER A O 1
ATOM 1463 N N . LEU A 1 197 ? -13.737 7.517 -18.529 1.00 48.56 197 LEU A N 1
ATOM 1464 C CA . LEU A 1 197 ? -12.989 8.617 -19.168 1.00 48.56 197 LEU A CA 1
ATOM 1465 C C . LEU A 1 197 ? -12.412 9.602 -18.128 1.00 48.56 197 LEU A C 1
ATOM 1467 O O . LEU A 1 197 ? -11.386 10.229 -18.366 1.00 48.56 197 LEU A O 1
ATOM 1471 N N . ARG A 1 198 ? -13.028 9.677 -16.937 1.00 45.75 198 ARG A N 1
ATOM 1472 C CA . ARG A 1 198 ? -12.528 10.427 -15.777 1.00 45.75 198 ARG A CA 1
ATOM 1473 C C . ARG A 1 198 ? -11.312 9.781 -15.117 1.00 45.75 198 ARG A C 1
ATOM 1475 O O . ARG A 1 198 ? -10.494 10.525 -14.620 1.00 45.75 198 ARG A O 1
ATOM 1482 N N . THR A 1 199 ? -11.157 8.458 -15.160 1.00 52.31 199 THR A N 1
ATOM 1483 C CA . THR A 1 199 ? -9.968 7.718 -14.689 1.00 52.31 199 THR A CA 1
ATOM 1484 C C . THR A 1 199 ? -8.778 7.891 -15.641 1.00 52.31 199 THR A C 1
ATOM 1486 O O . THR A 1 199 ? -7.633 7.923 -15.199 1.00 52.31 199 THR A O 1
ATOM 1489 N N . TYR A 1 200 ? -9.048 8.044 -16.943 1.00 52.31 200 TYR A N 1
ATOM 1490 C CA . TYR A 1 200 ? -8.036 8.377 -17.953 1.00 52.31 200 TYR A CA 1
ATOM 1491 C C . TYR A 1 200 ? -7.662 9.871 -17.963 1.00 52.31 200 TYR A C 1
ATOM 1493 O O . TYR A 1 200 ? -6.500 10.199 -18.178 1.00 52.31 200 TYR A O 1
ATOM 1501 N N . ALA A 1 201 ? -8.622 10.774 -17.723 1.00 46.25 201 ALA A N 1
ATOM 1502 C CA . ALA A 1 201 ? -8.411 12.227 -17.741 1.00 46.25 201 ALA A CA 1
ATOM 1503 C C . ALA A 1 201 ? -8.003 12.821 -16.381 1.00 46.25 201 ALA A C 1
ATOM 1505 O O . ALA A 1 201 ? -7.420 13.901 -16.328 1.00 46.25 201 ALA A O 1
ATOM 1506 N N . ALA A 1 202 ? -8.303 12.146 -15.275 1.00 44.34 202 ALA A N 1
ATOM 1507 C CA . ALA A 1 202 ? -7.996 12.609 -13.939 1.00 44.34 202 ALA A CA 1
ATOM 1508 C C . ALA A 1 202 ? -7.662 11.428 -13.029 1.00 44.34 202 ALA A C 1
ATOM 1510 O O . ALA A 1 202 ? -8.388 10.446 -12.893 1.00 44.34 202 ALA A O 1
ATOM 1511 N N . GLY A 1 203 ? -6.618 11.624 -12.244 1.00 45.53 203 GLY A N 1
ATOM 1512 C CA . GLY A 1 203 ? -6.732 11.280 -10.845 1.00 45.53 203 GLY A CA 1
ATOM 1513 C C . GLY A 1 203 ? -8.018 11.841 -10.226 1.00 45.53 203 GLY A C 1
ATOM 1514 O O . GLY A 1 203 ? -8.035 12.978 -9.767 1.00 45.53 203 GLY A O 1
ATOM 1515 N N . GLY A 1 204 ? -9.110 11.074 -10.262 1.00 35.56 204 GLY A N 1
ATOM 1516 C CA . GLY A 1 204 ? -10.449 11.589 -9.984 1.00 35.56 204 GLY A CA 1
ATOM 1517 C C . GLY A 1 204 ? -11.467 10.495 -9.673 1.00 35.56 204 GLY A C 1
ATOM 1518 O O . GLY A 1 204 ? -12.202 10.061 -10.552 1.00 35.56 204 GLY A O 1
ATOM 1519 N N . ARG A 1 205 ? -11.507 10.112 -8.387 1.00 39.62 205 ARG A N 1
ATOM 1520 C CA . ARG A 1 205 ? -12.585 9.432 -7.629 1.00 39.62 205 ARG A CA 1
ATOM 1521 C C . ARG A 1 205 ? -13.326 8.261 -8.308 1.00 39.62 205 ARG A C 1
ATOM 1523 O O . ARG A 1 205 ? -14.302 8.472 -9.019 1.00 39.62 205 ARG A O 1
ATOM 1530 N N . ARG A 1 206 ? -12.973 7.030 -7.902 1.00 34.22 206 ARG A N 1
ATOM 1531 C CA . ARG A 1 206 ? -13.850 5.978 -7.311 1.00 34.22 206 ARG A CA 1
ATOM 1532 C C . ARG A 1 206 ? -13.102 4.633 -7.277 1.00 34.22 206 ARG A C 1
ATOM 1534 O O . ARG A 1 206 ? -12.678 4.135 -8.315 1.00 34.22 206 ARG A O 1
ATOM 1541 N N . VAL A 1 207 ? -12.986 4.034 -6.087 1.00 35.47 207 VAL A N 1
ATOM 1542 C CA . VAL A 1 207 ? -12.343 2.728 -5.834 1.00 35.47 207 VAL A CA 1
ATOM 1543 C C . VAL A 1 207 ? -13.388 1.646 -5.614 1.00 35.47 207 VAL A C 1
ATOM 1545 O O . VAL A 1 207 ? -13.605 1.234 -4.486 1.00 35.47 207 VAL A O 1
ATOM 1548 N N . LEU A 1 208 ? -14.066 1.175 -6.663 1.00 36.09 208 LEU A N 1
ATOM 1549 C CA . LEU A 1 208 ? -15.023 0.067 -6.482 1.00 36.09 208 LEU A CA 1
ATOM 1550 C C . LEU A 1 208 ? -15.030 -1.011 -7.578 1.00 36.09 208 LEU A C 1
ATOM 1552 O O . LEU A 1 208 ? -15.819 -1.945 -7.494 1.00 36.09 208 LEU A O 1
ATOM 1556 N N . ALA A 1 209 ? -14.120 -0.986 -8.555 1.00 35.81 209 ALA A N 1
ATOM 1557 C CA . ALA A 1 209 ? -14.148 -1.967 -9.651 1.00 35.81 209 ALA A CA 1
ATOM 1558 C C . ALA A 1 209 ? -13.181 -3.165 -9.507 1.00 35.81 209 ALA A C 1
ATOM 1560 O O . ALA A 1 209 ? -13.136 -4.013 -10.389 1.00 35.81 209 ALA A O 1
ATOM 1561 N N . GLY A 1 210 ? -12.412 -3.275 -8.416 1.00 33.38 210 GLY A N 1
ATOM 1562 C CA . GLY A 1 210 ? -11.388 -4.328 -8.271 1.00 33.38 210 GLY A CA 1
ATOM 1563 C C . GLY A 1 210 ? -11.842 -5.636 -7.609 1.00 33.38 210 GLY A C 1
ATOM 1564 O O . GLY A 1 210 ? -11.140 -6.635 -7.700 1.00 33.38 210 GLY A O 1
ATOM 1565 N N . ARG A 1 211 ? -13.000 -5.662 -6.932 1.00 33.50 211 ARG A N 1
ATOM 1566 C CA . ARG A 1 211 ? -13.407 -6.813 -6.096 1.00 33.50 211 ARG A CA 1
ATOM 1567 C C . ARG A 1 211 ? -14.282 -7.861 -6.790 1.00 33.50 211 ARG A C 1
ATOM 1569 O O . ARG A 1 211 ? -14.473 -8.930 -6.226 1.00 33.50 211 ARG A O 1
ATOM 1576 N N . ARG A 1 212 ? -14.789 -7.603 -8.001 1.00 30.42 212 ARG A N 1
ATOM 1577 C CA . ARG A 1 212 ? -15.684 -8.551 -8.698 1.00 30.42 212 ARG A CA 1
ATOM 1578 C C . ARG A 1 212 ? -14.966 -9.668 -9.463 1.00 30.42 212 ARG A C 1
ATOM 1580 O O . ARG A 1 212 ? -15.582 -10.689 -9.717 1.00 30.42 212 ARG A O 1
ATOM 1587 N N . LEU A 1 213 ? -13.676 -9.528 -9.773 1.00 33.19 213 LEU A N 1
ATOM 1588 C CA . LEU A 1 213 ? -12.949 -10.536 -10.564 1.00 33.19 213 LEU A CA 1
ATOM 1589 C C . LEU A 1 213 ? -12.418 -11.720 -9.739 1.00 33.19 213 LEU A C 1
ATOM 1591 O O . LEU A 1 213 ? -12.125 -12.767 -10.305 1.00 33.19 213 LEU A O 1
ATOM 1595 N N . ALA A 1 214 ? -12.330 -11.591 -8.411 1.00 28.30 214 ALA A N 1
ATOM 1596 C CA . ALA A 1 214 ? -11.890 -12.685 -7.540 1.00 28.30 214 ALA A CA 1
ATOM 1597 C C . ALA A 1 214 ? -13.004 -13.708 -7.233 1.00 28.30 214 ALA A C 1
ATOM 1599 O O . ALA A 1 214 ? -12.702 -14.818 -6.809 1.00 28.30 214 ALA A O 1
ATOM 1600 N N . ALA A 1 215 ? -14.277 -13.356 -7.453 1.00 30.16 215 ALA A N 1
ATOM 1601 C CA . ALA A 1 215 ? -15.409 -14.237 -7.153 1.00 30.16 215 ALA A CA 1
ATOM 1602 C C . ALA A 1 215 ? -15.637 -15.313 -8.234 1.00 30.16 215 ALA A C 1
ATOM 1604 O O . ALA A 1 215 ? -16.030 -16.428 -7.906 1.00 30.16 215 ALA A O 1
ATOM 1605 N N . ASP A 1 216 ? -15.309 -15.025 -9.497 1.00 29.17 216 ASP A N 1
ATOM 1606 C CA . ASP A 1 216 ? -15.532 -15.958 -10.616 1.00 29.17 216 ASP A CA 1
ATOM 1607 C C . ASP A 1 216 ? -14.464 -17.060 -10.740 1.00 29.17 216 ASP A C 1
ATOM 1609 O O . ASP A 1 216 ? -14.641 -18.002 -11.509 1.00 29.17 216 ASP A O 1
ATOM 1613 N N . GLN A 1 217 ? -13.360 -16.996 -9.984 1.00 36.28 217 GLN A N 1
ATOM 1614 C CA . GLN A 1 217 ? -12.341 -18.058 -9.991 1.00 36.28 217 GLN A CA 1
ATOM 1615 C C . GLN A 1 217 ? -12.606 -19.203 -9.000 1.00 36.28 217 GLN A C 1
ATOM 1617 O O . GLN A 1 217 ? -11.893 -20.202 -9.046 1.00 36.28 217 GLN A O 1
ATOM 1622 N N . LEU A 1 218 ? -13.624 -19.103 -8.135 1.00 30.62 218 LEU A N 1
ATOM 1623 C CA . LEU A 1 218 ? -13.916 -20.129 -7.123 1.00 30.62 218 LEU A CA 1
ATOM 1624 C C . LEU A 1 218 ? -14.975 -21.169 -7.529 1.00 30.62 218 LEU A C 1
ATOM 1626 O O . LEU A 1 218 ? -15.158 -22.135 -6.794 1.00 30.62 218 LEU A O 1
ATOM 1630 N N . CYS A 1 219 ? -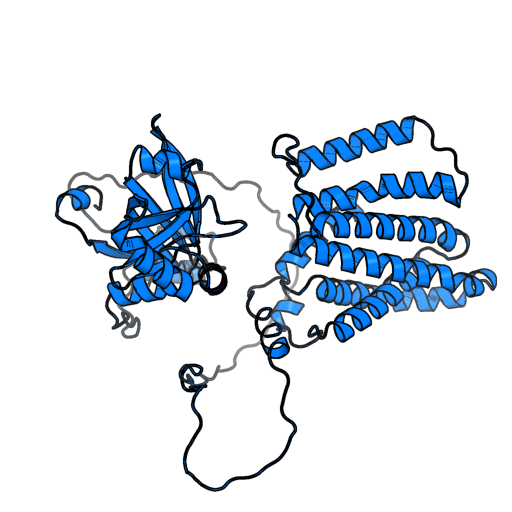15.615 -21.042 -8.697 1.00 26.06 219 CYS A N 1
ATOM 1631 C CA . CYS A 1 219 ? -16.626 -22.003 -9.157 1.00 26.06 219 CYS A CA 1
ATOM 1632 C C . CYS A 1 219 ? -16.464 -22.337 -10.652 1.00 26.06 219 CYS A C 1
ATOM 1634 O O . CYS A 1 219 ? -16.985 -21.610 -11.499 1.00 26.06 219 CYS A O 1
ATOM 1636 N N . PRO A 1 220 ? -15.785 -23.436 -11.027 1.00 30.72 220 PRO A N 1
ATOM 1637 C CA . PRO A 1 220 ? -15.768 -23.886 -12.408 1.00 30.72 220 PRO A CA 1
ATOM 1638 C C . PRO A 1 220 ? -16.995 -24.767 -12.692 1.00 30.72 220 PRO A C 1
ATOM 1640 O O . PRO A 1 220 ? -17.166 -25.812 -12.070 1.00 30.72 220 PRO A O 1
ATOM 1643 N N . GLY A 1 221 ? -17.818 -24.389 -13.679 1.00 30.31 221 GLY A N 1
ATOM 1644 C CA . GLY A 1 221 ? -18.652 -25.357 -14.404 1.00 30.31 221 GLY A CA 1
ATOM 1645 C C . GLY A 1 221 ? -20.067 -24.916 -14.787 1.00 30.31 221 GLY A C 1
ATOM 1646 O O . GLY A 1 221 ? -20.994 -25.051 -13.997 1.00 30.31 221 GLY A O 1
ATOM 1647 N N . ARG A 1 222 ? -20.266 -24.538 -16.058 1.00 27.94 222 ARG A N 1
ATOM 1648 C CA . ARG A 1 222 ? -21.138 -25.273 -17.005 1.00 27.94 222 ARG A CA 1
ATOM 1649 C C . ARG A 1 222 ? -21.068 -24.680 -18.426 1.00 27.94 222 ARG A C 1
ATOM 1651 O O . ARG A 1 222 ? -20.912 -23.467 -18.553 1.00 27.94 222 ARG A O 1
ATOM 1658 N N . PRO A 1 223 ? -21.180 -25.513 -19.481 1.00 30.16 223 PRO A N 1
ATOM 1659 C CA . PRO A 1 223 ? -21.161 -25.078 -20.872 1.00 30.16 223 PRO A CA 1
ATOM 1660 C C . PRO A 1 223 ? -22.535 -24.579 -21.345 1.00 30.16 223 PRO A C 1
ATOM 1662 O O . PRO A 1 223 ? -23.561 -24.775 -20.694 1.00 30.16 223 PRO A O 1
ATOM 1665 N N . ALA A 1 224 ? -22.503 -23.909 -22.493 1.00 30.80 224 ALA A N 1
ATOM 1666 C CA . ALA A 1 224 ? -23.613 -23.231 -23.141 1.00 30.80 224 ALA A CA 1
ATOM 1667 C C . ALA A 1 224 ? -24.685 -24.186 -23.702 1.00 30.80 224 ALA A C 1
ATOM 1669 O O . ALA A 1 224 ? -24.356 -25.179 -24.345 1.00 30.80 224 ALA A O 1
ATOM 1670 N N . GLY A 1 225 ? -25.953 -23.787 -23.538 1.00 33.38 225 GLY A N 1
ATOM 1671 C CA . GLY A 1 225 ? -27.087 -24.215 -24.363 1.00 33.38 225 GLY A CA 1
ATOM 1672 C C . GLY A 1 225 ? -28.046 -25.219 -23.718 1.00 33.38 225 GLY A C 1
ATOM 1673 O O . GLY A 1 225 ? -27.789 -26.414 -23.773 1.00 33.38 225 GLY A O 1
ATOM 1674 N N . PHE A 1 226 ? -29.185 -24.745 -23.190 1.00 27.55 226 PHE A N 1
ATOM 1675 C CA . PHE A 1 226 ? -30.487 -25.408 -23.376 1.00 27.55 226 PHE A CA 1
ATOM 1676 C C . PHE A 1 226 ? -31.664 -24.489 -23.004 1.00 27.55 226 PHE A C 1
ATOM 1678 O O . PHE A 1 226 ? -31.540 -23.618 -22.142 1.00 27.55 226 PHE A O 1
ATOM 1685 N N . ASP A 1 227 ? -32.767 -24.692 -23.720 1.00 28.48 227 ASP A N 1
ATOM 1686 C CA . ASP A 1 227 ? -33.938 -23.831 -23.886 1.00 28.48 227 ASP A CA 1
ATOM 1687 C C . ASP A 1 227 ? -35.070 -24.120 -22.872 1.00 28.48 227 ASP A C 1
ATOM 1689 O O . ASP A 1 227 ? -35.023 -25.092 -22.120 1.00 28.48 227 ASP A O 1
ATOM 1693 N N . ARG A 1 228 ? -36.085 -23.246 -22.853 1.00 33.94 228 ARG A N 1
ATOM 1694 C CA . ARG A 1 228 ? -37.238 -23.218 -21.923 1.00 33.94 228 ARG A CA 1
ATOM 1695 C C . ARG A 1 228 ? -38.079 -24.507 -21.879 1.00 33.94 228 ARG A C 1
ATOM 1697 O O . ARG A 1 228 ? -38.518 -24.984 -22.918 1.00 33.94 228 ARG A O 1
ATOM 1704 N N . GLY A 1 229 ? -38.506 -24.895 -20.673 1.00 29.89 229 GLY A N 1
ATOM 1705 C CA . GLY A 1 229 ? -39.718 -25.694 -20.440 1.00 29.89 229 GLY A CA 1
ATOM 1706 C C . GLY A 1 229 ? -39.679 -26.519 -19.150 1.00 29.89 229 GLY A C 1
ATOM 1707 O O . GLY A 1 229 ? -38.699 -27.199 -18.897 1.00 29.89 229 GLY A O 1
ATOM 1708 N N . ASP A 1 230 ? -40.765 -26.452 -18.380 1.00 26.83 230 ASP A N 1
ATOM 1709 C CA . ASP A 1 230 ? -41.143 -27.276 -17.217 1.00 26.83 230 ASP A CA 1
ATOM 1710 C C . ASP A 1 230 ? -40.635 -26.943 -15.798 1.00 26.83 230 ASP A C 1
ATOM 1712 O O . ASP A 1 230 ? -39.454 -26.929 -15.456 1.00 26.83 230 ASP A O 1
ATOM 1716 N N . ARG A 1 231 ? -41.632 -26.708 -14.928 1.00 35.25 231 ARG A N 1
ATOM 1717 C CA . ARG A 1 231 ? -41.553 -26.671 -13.463 1.00 35.25 231 ARG A CA 1
ATOM 1718 C C . ARG A 1 231 ? -41.730 -28.096 -12.924 1.00 35.25 231 ARG A C 1
ATOM 1720 O O . ARG A 1 231 ? -42.819 -28.630 -13.085 1.00 35.25 231 ARG A O 1
ATOM 1727 N N . ALA A 1 232 ? -40.747 -28.627 -12.189 1.00 28.08 232 ALA A N 1
ATOM 1728 C CA . ALA A 1 232 ? -40.945 -29.434 -10.970 1.00 28.08 232 ALA A CA 1
ATOM 1729 C C . ALA A 1 232 ? -39.604 -29.864 -10.319 1.00 28.08 232 ALA A C 1
ATOM 1731 O O . ALA A 1 232 ? -38.754 -30.450 -10.971 1.00 28.08 232 ALA A O 1
ATOM 1732 N N . ALA A 1 233 ? -39.495 -29.602 -9.007 1.00 28.20 233 ALA A N 1
ATOM 1733 C CA . ALA A 1 233 ? -38.780 -30.347 -7.951 1.00 28.20 233 ALA A CA 1
ATOM 1734 C C . ALA A 1 233 ? -37.247 -30.642 -8.012 1.00 28.20 233 ALA A C 1
ATOM 1736 O O . ALA A 1 233 ? -36.832 -31.677 -8.514 1.00 28.20 233 ALA A O 1
ATOM 1737 N N . GLY A 1 234 ? -36.464 -29.821 -7.276 1.00 26.62 234 GLY A N 1
ATOM 1738 C CA . GLY A 1 234 ? -35.261 -30.174 -6.464 1.00 26.62 234 GLY A CA 1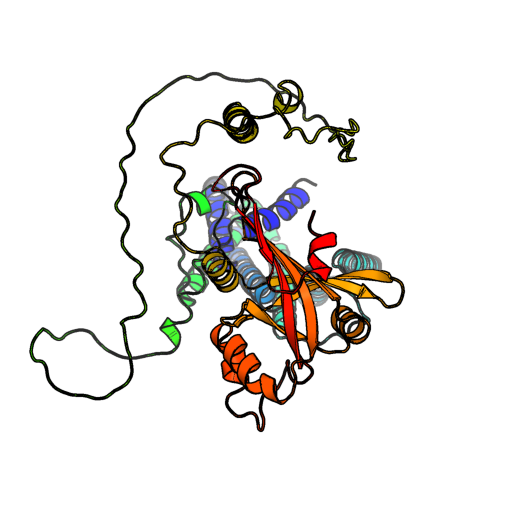
ATOM 1739 C C . GLY A 1 234 ? -33.919 -3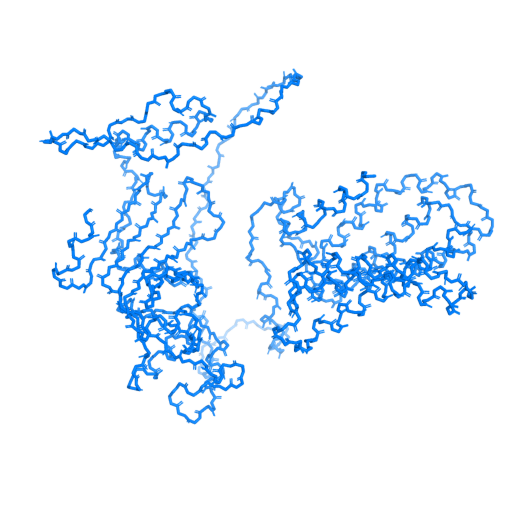0.502 -7.165 1.00 26.62 234 GLY A C 1
ATOM 1740 O O . GLY A 1 234 ? -33.942 -30.988 -8.287 1.00 26.62 234 GLY A O 1
ATOM 1741 N N . PRO A 1 235 ? -32.730 -30.292 -6.530 1.00 27.78 235 PRO A N 1
ATOM 1742 C CA . PRO A 1 235 ? -32.484 -30.149 -5.091 1.00 27.78 235 PRO A CA 1
ATOM 1743 C C . PRO A 1 235 ? -31.984 -28.756 -4.644 1.00 27.78 235 PRO A C 1
ATOM 1745 O O . PRO A 1 235 ? -31.609 -27.897 -5.437 1.00 27.78 235 PRO A O 1
ATOM 1748 N N . ALA A 1 236 ? -32.036 -28.551 -3.328 1.00 38.50 236 ALA A N 1
ATOM 1749 C CA . ALA A 1 236 ? -31.844 -27.301 -2.603 1.00 38.50 236 ALA A CA 1
ATOM 1750 C C . ALA A 1 236 ? -30.420 -26.714 -2.668 1.00 38.50 236 ALA A C 1
ATOM 1752 O O . ALA A 1 236 ? -29.436 -27.446 -2.596 1.00 38.50 236 ALA A O 1
ATOM 1753 N N . GLY A 1 237 ? -30.336 -25.376 -2.686 1.00 31.03 237 GLY A N 1
ATOM 1754 C CA . GLY A 1 237 ? -29.119 -24.632 -2.340 1.00 31.03 237 GLY A CA 1
ATOM 1755 C C . GLY A 1 237 ? -28.615 -23.651 -3.399 1.00 31.03 237 GLY A C 1
ATOM 1756 O O . GLY A 1 237 ? -27.546 -23.868 -3.951 1.00 31.03 237 GLY A O 1
ATOM 1757 N N . CYS A 1 238 ? -29.366 -22.576 -3.669 1.00 24.50 238 CYS A N 1
ATOM 1758 C CA . CYS A 1 238 ? -28.852 -21.252 -4.066 1.00 24.50 238 CYS A CA 1
ATOM 1759 C C . CYS A 1 238 ? -30.042 -20.308 -4.319 1.00 24.50 238 CYS A C 1
ATOM 1761 O O . CYS A 1 238 ? -30.577 -20.259 -5.427 1.00 24.50 238 CYS A O 1
ATOM 1763 N N . ASP A 1 239 ? -30.468 -19.551 -3.306 1.00 27.69 239 ASP A N 1
ATOM 1764 C CA . ASP A 1 239 ? -31.464 -18.493 -3.499 1.00 27.69 239 ASP A CA 1
ATOM 1765 C C . ASP A 1 239 ? -30.823 -17.294 -4.211 1.00 27.69 239 ASP A C 1
ATOM 1767 O O . ASP A 1 239 ? -29.978 -16.587 -3.664 1.00 27.69 239 ASP A O 1
ATOM 1771 N N . ARG A 1 240 ? -31.230 -17.062 -5.462 1.00 28.64 240 ARG A N 1
ATOM 1772 C CA . ARG A 1 240 ? -30.799 -15.931 -6.307 1.00 28.64 240 ARG A CA 1
ATOM 1773 C C . ARG A 1 240 ? -31.595 -14.637 -6.071 1.00 28.64 240 ARG A C 1
ATOM 1775 O O . ARG A 1 240 ? -31.461 -13.698 -6.845 1.00 28.64 240 ARG A O 1
ATOM 1782 N N . ALA A 1 241 ? -32.394 -14.546 -5.009 1.00 27.33 241 ALA A N 1
ATOM 1783 C CA . ALA A 1 241 ? -33.298 -13.413 -4.771 1.00 27.33 241 ALA A CA 1
ATOM 1784 C C . ALA A 1 241 ? -32.689 -12.230 -3.983 1.00 27.33 241 ALA A C 1
ATOM 1786 O O . ALA A 1 241 ? -33.420 -11.349 -3.544 1.00 27.33 241 ALA A O 1
ATOM 1787 N N . ALA A 1 242 ? -31.367 -12.170 -3.805 1.00 28.48 242 ALA A N 1
ATOM 1788 C CA . ALA A 1 242 ? -30.707 -11.123 -3.019 1.00 28.48 242 ALA A CA 1
ATOM 1789 C C . ALA A 1 242 ? -29.610 -10.391 -3.804 1.00 28.48 242 ALA A C 1
ATOM 1791 O O . ALA A 1 242 ? -28.500 -10.264 -3.308 1.00 28.48 242 ALA A O 1
ATOM 1792 N N . LEU A 1 243 ? -29.873 -9.954 -5.040 1.00 28.23 243 LEU A N 1
ATOM 1793 C CA . LEU A 1 243 ? -28.891 -9.207 -5.840 1.00 28.23 243 LEU A CA 1
ATOM 1794 C C . LEU A 1 243 ? -29.550 -8.356 -6.945 1.00 28.23 243 LEU A C 1
ATOM 1796 O O . LEU A 1 243 ? -29.089 -8.368 -8.074 1.00 28.23 243 LEU A O 1
ATOM 1800 N N . ASP A 1 244 ? -30.594 -7.589 -6.628 1.00 23.83 244 ASP A N 1
ATOM 1801 C CA . ASP A 1 244 ? -31.025 -6.465 -7.477 1.00 23.83 244 ASP A CA 1
ATOM 1802 C C . ASP A 1 244 ? -31.599 -5.322 -6.613 1.00 23.83 244 ASP A C 1
ATOM 1804 O O . ASP A 1 244 ? -32.611 -5.517 -5.937 1.00 23.83 244 ASP A O 1
ATOM 1808 N N . PRO A 1 245 ? -30.985 -4.121 -6.590 1.00 28.86 245 PRO A N 1
ATOM 1809 C CA . PRO A 1 245 ? -31.646 -2.898 -6.142 1.00 28.86 245 PRO A CA 1
ATOM 1810 C C . PRO A 1 245 ? -32.511 -2.294 -7.272 1.00 28.86 245 PRO A C 1
ATOM 1812 O O . PRO A 1 245 ? -32.274 -2.570 -8.450 1.00 28.86 245 PRO A O 1
ATOM 1815 N N . PRO A 1 246 ? -33.515 -1.454 -6.950 1.00 29.02 246 PRO A N 1
ATOM 1816 C CA . PRO A 1 246 ? -34.489 -0.980 -7.926 1.00 29.02 246 PRO A CA 1
ATOM 1817 C C . PRO A 1 246 ? -33.862 -0.023 -8.949 1.00 29.02 246 PRO A C 1
ATOM 1819 O O . PRO A 1 246 ? -33.085 0.874 -8.620 1.00 29.02 246 PRO A O 1
ATOM 1822 N N . VAL A 1 247 ? -34.253 -0.208 -10.208 1.00 29.91 247 VAL A N 1
ATOM 1823 C CA . VAL A 1 247 ? -33.899 0.637 -11.352 1.00 29.91 247 VAL A CA 1
ATOM 1824 C C . VAL A 1 247 ? -34.575 2.007 -11.211 1.00 29.91 247 VAL A C 1
ATOM 1826 O O . VAL A 1 247 ? -35.788 2.134 -11.371 1.00 29.91 247 VAL A O 1
ATOM 1829 N N . GLY A 1 248 ? -33.783 3.045 -10.931 1.00 26.95 248 GLY A N 1
ATOM 1830 C CA . GLY A 1 248 ? -34.188 4.451 -11.022 1.00 26.95 248 GLY A CA 1
ATOM 1831 C C . GLY A 1 248 ? -33.923 5.009 -12.423 1.00 26.95 248 GLY A C 1
ATOM 1832 O O . GLY A 1 248 ? -32.801 4.943 -12.919 1.00 26.95 248 GLY A O 1
ATOM 1833 N N . ARG A 1 249 ? -34.979 5.527 -13.058 1.00 24.98 249 ARG A N 1
ATOM 1834 C CA . ARG A 1 249 ? -35.025 6.077 -14.424 1.00 24.98 249 ARG A CA 1
ATOM 1835 C C . ARG A 1 249 ? -33.971 7.155 -14.711 1.00 24.98 249 ARG A C 1
ATOM 1837 O O . ARG A 1 249 ? -33.668 7.994 -13.869 1.00 24.98 249 ARG A O 1
ATOM 1844 N N . ALA A 1 250 ? -33.525 7.161 -15.968 1.00 26.47 250 ALA A N 1
ATOM 1845 C CA . ALA A 1 250 ? -32.827 8.266 -16.613 1.00 26.47 250 ALA A CA 1
ATOM 1846 C C . ALA A 1 250 ? -33.628 9.576 -16.502 1.00 26.47 250 ALA A C 1
ATOM 1848 O O . ALA A 1 250 ? -34.844 9.577 -16.696 1.00 26.47 250 ALA A O 1
ATOM 1849 N N . VAL A 1 251 ? -32.930 10.676 -16.215 1.00 26.83 251 VAL A N 1
ATOM 1850 C CA . VAL A 1 251 ? -33.445 12.042 -16.353 1.00 26.83 251 VAL A CA 1
ATOM 1851 C C . VAL A 1 251 ? -32.579 12.756 -17.383 1.00 26.83 251 VAL A C 1
ATOM 1853 O O . VAL A 1 251 ? -31.355 12.809 -17.250 1.00 26.83 251 VAL A O 1
ATOM 1856 N N . ASP A 1 252 ? -33.245 13.257 -18.415 1.00 24.66 252 ASP A N 1
ATOM 1857 C CA . ASP A 1 252 ? -32.694 14.012 -19.531 1.00 24.66 252 ASP A CA 1
ATOM 1858 C C . ASP A 1 252 ? -32.012 15.319 -19.088 1.00 24.66 252 ASP A C 1
ATOM 1860 O O . ASP A 1 252 ? -32.543 16.093 -18.292 1.00 24.66 252 ASP A O 1
ATOM 1864 N N . THR A 1 253 ? -30.843 15.609 -19.658 1.00 26.02 253 THR A N 1
ATOM 1865 C CA . THR A 1 253 ? -30.247 16.956 -19.687 1.00 26.02 253 THR A CA 1
ATOM 1866 C C . THR A 1 253 ? -30.815 17.771 -20.850 1.00 26.02 253 THR A C 1
ATOM 1868 O O . THR A 1 253 ? -30.751 17.276 -21.978 1.00 26.02 253 THR A O 1
ATOM 1871 N N . PRO A 1 254 ? -31.222 19.044 -20.671 1.00 27.25 254 PRO A N 1
ATOM 1872 C CA . PRO A 1 254 ? -31.308 19.966 -21.789 1.00 27.25 254 PRO A CA 1
ATOM 1873 C C . PRO A 1 254 ? -29.948 20.611 -22.089 1.00 27.25 254 PRO A C 1
ATOM 1875 O O . PRO A 1 254 ? -29.149 20.918 -21.204 1.00 27.25 254 PRO A O 1
ATOM 1878 N N . ALA A 1 255 ? -29.719 20.806 -23.385 1.00 27.70 255 ALA A N 1
ATOM 1879 C CA . ALA A 1 255 ? -28.572 21.461 -23.993 1.00 27.70 255 ALA A CA 1
ATOM 1880 C C . ALA A 1 255 ? -28.670 23.004 -23.971 1.00 27.70 255 ALA A C 1
ATOM 1882 O O . ALA A 1 255 ? -29.760 23.564 -24.041 1.00 27.70 255 ALA A O 1
ATOM 1883 N N . GLY A 1 256 ? -27.510 23.675 -23.988 1.00 25.41 256 GLY A N 1
ATOM 1884 C CA . GLY A 1 256 ? -27.331 25.129 -24.174 1.00 25.41 256 GLY A CA 1
ATOM 1885 C C . GLY A 1 256 ? -26.375 25.694 -23.112 1.00 25.41 256 GLY A C 1
ATOM 1886 O O . GLY A 1 256 ? -26.548 25.405 -21.942 1.00 25.41 256 GLY A O 1
ATOM 1887 N N . ALA A 1 257 ? -25.310 26.449 -23.383 1.00 26.55 257 ALA A N 1
ATOM 1888 C CA . ALA A 1 257 ? -24.998 27.309 -24.511 1.00 26.55 257 ALA A CA 1
ATOM 1889 C C . ALA A 1 257 ? -23.473 27.403 -24.744 1.00 26.55 257 ALA A C 1
ATOM 1891 O O . ALA A 1 257 ? -22.650 27.080 -23.889 1.00 26.55 257 ALA A O 1
ATOM 1892 N N . ARG A 1 258 ? -23.128 27.834 -25.959 1.00 25.83 258 ARG A N 1
ATOM 1893 C CA . ARG A 1 258 ? -21.783 27.999 -26.519 1.00 25.83 258 ARG A CA 1
ATOM 1894 C C . ARG A 1 258 ? -21.152 29.331 -26.085 1.00 25.83 258 ARG A C 1
ATOM 1896 O O . ARG A 1 258 ? -21.860 30.328 -26.034 1.00 25.83 258 ARG A O 1
ATOM 1903 N N . GLY A 1 259 ? -19.816 29.372 -26.038 1.00 25.41 259 GLY A N 1
ATOM 1904 C CA . GLY A 1 259 ? -19.052 30.415 -26.744 1.00 25.41 259 GLY A CA 1
ATOM 1905 C C . GLY A 1 259 ? -18.208 31.410 -25.930 1.00 25.41 259 GLY A C 1
ATOM 1906 O O . GLY A 1 259 ? -18.698 32.038 -25.005 1.00 25.41 259 GLY A O 1
ATOM 1907 N N . ALA A 1 260 ? -16.979 31.609 -26.441 1.00 26.31 260 ALA A N 1
ATOM 1908 C CA . ALA A 1 260 ? -15.967 32.652 -26.182 1.00 26.31 260 ALA A CA 1
ATOM 1909 C C . ALA A 1 260 ? -15.173 32.534 -24.858 1.00 26.31 260 ALA A C 1
ATOM 1911 O O . ALA A 1 260 ? -15.739 32.539 -23.782 1.00 26.31 260 ALA A O 1
ATOM 1912 N N . GLY A 1 261 ? -13.842 32.419 -24.802 1.00 24.53 261 GLY A N 1
ATOM 1913 C CA . GLY A 1 261 ? -12.784 32.692 -25.773 1.00 24.53 261 GLY A CA 1
ATOM 1914 C C . GLY A 1 261 ? -12.100 34.030 -25.481 1.00 24.53 261 GLY A C 1
ATOM 1915 O O . GLY A 1 261 ? -12.518 35.025 -26.058 1.00 24.53 261 GLY A O 1
ATOM 1916 N N . ARG A 1 262 ? -11.043 34.048 -24.644 1.00 25.89 262 ARG A N 1
ATOM 1917 C CA . ARG A 1 262 ? -9.769 34.775 -24.879 1.00 25.89 262 ARG A CA 1
ATOM 1918 C C . ARG A 1 262 ? -8.772 34.704 -23.706 1.00 25.89 262 ARG A C 1
ATOM 1920 O O . ARG A 1 262 ? -9.103 34.924 -22.552 1.00 25.89 262 ARG A O 1
ATOM 1927 N N . ALA A 1 263 ? -7.551 34.383 -24.126 1.00 26.02 263 ALA A N 1
ATOM 1928 C CA . ALA A 1 263 ? -6.197 34.569 -23.609 1.00 26.02 263 ALA A CA 1
ATOM 1929 C C . ALA A 1 263 ? -5.889 35.369 -22.317 1.00 26.02 263 ALA A C 1
ATOM 1931 O O . ALA A 1 263 ? -6.297 36.512 -22.157 1.00 26.02 263 ALA A O 1
ATOM 1932 N N . ALA A 1 264 ? -4.931 34.771 -21.590 1.00 27.19 264 ALA A N 1
ATOM 1933 C CA . ALA A 1 264 ? -3.704 35.338 -21.007 1.00 27.19 264 ALA A CA 1
ATOM 1934 C C . ALA A 1 264 ? -3.769 36.227 -19.750 1.00 27.19 264 ALA A C 1
ATOM 1936 O O . ALA A 1 264 ? -4.360 37.298 -19.736 1.00 27.19 264 ALA A O 1
ATOM 1937 N N . GLY A 1 265 ? -2.983 35.824 -18.743 1.00 23.30 265 GLY A N 1
ATOM 1938 C CA . GLY A 1 265 ? -2.518 36.702 -17.671 1.00 23.30 265 GLY A CA 1
ATOM 1939 C C . GLY A 1 265 ? -2.027 35.938 -16.444 1.00 23.30 265 GLY A C 1
ATOM 1940 O O . GLY A 1 265 ? -2.834 35.497 -15.635 1.00 23.30 265 GLY A O 1
ATOM 1941 N N . ASN A 1 266 ? -0.706 35.791 -16.311 1.00 34.81 266 ASN A N 1
ATOM 1942 C CA . ASN A 1 266 ? -0.027 35.395 -15.074 1.00 34.81 266 ASN A CA 1
ATOM 1943 C C . ASN A 1 266 ? -0.557 36.191 -13.872 1.00 34.81 266 ASN A C 1
ATOM 1945 O O . ASN A 1 266 ? -0.476 37.417 -13.897 1.00 34.81 266 ASN A O 1
ATOM 1949 N N . LEU A 1 267 ? -0.973 35.514 -12.799 1.00 24.86 267 LEU A N 1
ATOM 1950 C CA . LEU A 1 267 ? -1.097 36.120 -11.471 1.00 24.86 267 LEU A CA 1
ATOM 1951 C C . LEU A 1 267 ? -0.546 35.162 -10.395 1.00 24.86 267 LEU A C 1
ATOM 1953 O O . LEU A 1 267 ? -0.706 33.946 -10.518 1.00 24.86 267 LEU A O 1
ATOM 1957 N N . PRO A 1 268 ? 0.162 35.701 -9.386 1.00 26.81 268 PRO A N 1
ATOM 1958 C CA . PRO A 1 268 ? 1.012 34.949 -8.472 1.00 26.81 268 PRO A CA 1
ATOM 1959 C C . PRO A 1 268 ? 0.193 34.213 -7.409 1.00 26.81 268 PRO A C 1
ATOM 1961 O O . PRO A 1 268 ? -0.845 34.692 -6.959 1.00 26.81 268 PRO A O 1
ATOM 1964 N N . VAL A 1 269 ? 0.699 33.059 -6.979 1.00 25.94 269 VAL A N 1
ATOM 1965 C CA . VAL A 1 269 ? 0.199 32.313 -5.818 1.00 25.94 269 VAL A CA 1
ATOM 1966 C C . VAL A 1 269 ? 0.586 33.084 -4.548 1.00 25.94 269 VAL A C 1
ATOM 1968 O O . VAL A 1 269 ? 1.785 33.251 -4.323 1.00 25.94 269 VAL A O 1
ATOM 1971 N N . PRO A 1 270 ? -0.351 33.541 -3.695 1.00 26.33 270 PRO A N 1
ATOM 1972 C CA . PRO A 1 270 ? 0.011 34.063 -2.387 1.00 26.33 270 PRO A CA 1
ATOM 1973 C C . PRO A 1 270 ? 0.157 32.895 -1.407 1.00 26.33 270 PRO A C 1
ATOM 1975 O O . PRO A 1 270 ? -0.817 32.243 -1.027 1.00 26.33 270 PRO A O 1
ATOM 1978 N N . GLU A 1 271 ? 1.396 32.649 -0.985 1.00 29.00 271 GLU A N 1
ATOM 1979 C CA . GLU A 1 271 ? 1.699 32.073 0.321 1.00 29.00 271 GLU A CA 1
ATOM 1980 C C . GLU A 1 271 ? 1.021 32.927 1.396 1.00 29.00 271 GLU A C 1
ATOM 1982 O O . GLU A 1 271 ? 1.405 34.077 1.585 1.00 29.00 271 GLU A O 1
ATOM 1987 N N . THR A 1 272 ? -0.019 32.397 2.045 1.00 24.84 272 THR A N 1
ATOM 1988 C CA . THR A 1 272 ? -0.419 32.625 3.453 1.00 24.84 272 THR A CA 1
ATOM 1989 C C . THR A 1 272 ? -1.874 32.187 3.635 1.00 24.84 272 THR A C 1
ATOM 1991 O O . THR A 1 272 ? -2.814 32.902 3.302 1.00 24.84 272 THR A O 1
ATOM 1994 N N . TYR A 1 273 ? -2.085 30.998 4.203 1.00 23.16 273 TYR A N 1
ATOM 1995 C CA . TYR A 1 273 ? -3.352 30.700 4.872 1.00 23.16 273 TYR A CA 1
ATOM 1996 C C . TYR A 1 273 ? -3.284 31.332 6.266 1.00 23.16 273 TYR A C 1
ATOM 1998 O O . TYR A 1 273 ? -2.435 30.917 7.059 1.00 23.16 273 TYR A O 1
ATOM 2006 N N . PRO A 1 274 ? -4.132 32.316 6.615 1.00 26.58 274 PRO A N 1
ATOM 2007 C CA . PRO A 1 274 ? -4.205 32.770 7.989 1.00 26.58 274 PRO A CA 1
ATOM 2008 C C . PRO A 1 274 ? -4.904 31.691 8.824 1.00 26.58 274 PRO A C 1
ATOM 2010 O O . PRO A 1 274 ? -6.118 31.494 8.755 1.00 26.58 274 PRO A O 1
ATOM 2013 N N . LEU A 1 275 ? -4.104 30.995 9.632 1.00 30.58 275 LEU A N 1
ATOM 2014 C CA . LEU A 1 275 ? -4.540 30.324 10.850 1.00 30.58 275 LEU A CA 1
ATOM 2015 C C . LEU A 1 275 ? -5.242 31.353 11.744 1.00 30.58 275 LEU A C 1
ATOM 2017 O O . LEU A 1 275 ? -4.596 32.140 12.427 1.00 30.58 275 LEU A O 1
ATOM 2021 N N . ASN A 1 276 ? -6.572 31.355 11.732 1.00 25.89 276 ASN A N 1
ATOM 2022 C CA . ASN A 1 276 ? -7.367 31.908 12.825 1.00 25.89 276 ASN A CA 1
ATOM 2023 C C . ASN A 1 276 ? -8.725 31.199 12.900 1.00 25.89 276 ASN A C 1
ATOM 2025 O O . ASN A 1 276 ? -9.784 31.770 12.667 1.00 25.89 276 ASN A O 1
ATOM 2029 N N . PHE A 1 277 ? -8.670 29.909 13.236 1.00 29.14 277 PHE A N 1
ATOM 2030 C CA . PHE A 1 277 ? -9.813 29.130 13.718 1.00 29.14 277 PHE A CA 1
ATOM 2031 C C . PHE A 1 277 ? -9.780 29.071 15.257 1.00 29.14 277 PHE A C 1
ATOM 2033 O O . PHE A 1 277 ? -9.914 28.016 15.865 1.00 29.14 277 PHE A O 1
ATOM 2040 N N . GLN A 1 278 ? -9.562 30.216 15.912 1.00 27.72 278 GLN A N 1
ATOM 2041 C CA . GLN A 1 278 ? -9.935 30.377 17.315 1.00 27.72 278 GLN A CA 1
ATOM 2042 C C . GLN A 1 278 ? -11.330 30.984 17.362 1.00 27.72 278 GLN A C 1
ATOM 2044 O O . GLN A 1 278 ? -11.566 32.103 16.906 1.00 27.72 278 GLN A O 1
ATOM 2049 N N . GLY A 1 279 ? -12.264 30.207 17.904 1.00 28.70 279 GLY A N 1
ATOM 2050 C CA . GLY A 1 279 ? -13.619 30.646 18.163 1.00 28.70 279 GLY A CA 1
ATOM 2051 C C . GLY A 1 279 ? -13.633 31.905 19.023 1.00 28.70 279 GLY A C 1
ATOM 2052 O O . GLY A 1 279 ? -13.382 31.855 20.221 1.00 28.70 279 GLY A O 1
ATOM 2053 N N . ARG A 1 280 ? -14.034 33.026 18.424 1.00 23.48 280 ARG A N 1
ATOM 2054 C CA . ARG A 1 280 ? -14.874 33.983 19.140 1.00 23.48 280 ARG A CA 1
ATOM 2055 C C . ARG A 1 280 ? -16.313 33.599 18.859 1.00 23.48 280 ARG A C 1
ATOM 2057 O O . ARG A 1 280 ? -16.892 33.966 17.842 1.00 23.48 280 ARG A O 1
ATOM 2064 N N . LEU A 1 281 ? -16.849 32.799 19.774 1.00 28.41 281 LEU A N 1
ATOM 2065 C CA . LEU A 1 281 ? -18.279 32.726 20.023 1.00 28.41 281 LEU A CA 1
ATOM 2066 C C . LEU A 1 281 ? -18.825 34.156 20.123 1.00 28.41 281 LEU A C 1
ATOM 2068 O O . LEU A 1 281 ? -18.276 34.982 20.854 1.00 28.41 281 LEU A O 1
ATOM 2072 N N . CYS A 1 282 ? -19.925 34.431 19.425 1.00 25.11 282 CYS A N 1
ATOM 2073 C CA . CYS A 1 282 ? -20.845 35.481 19.833 1.00 25.11 282 CYS A CA 1
ATOM 2074 C C . CYS A 1 282 ? -21.360 35.123 21.235 1.00 25.11 282 CYS A C 1
ATOM 2076 O O . CYS A 1 282 ? -22.354 34.417 21.373 1.00 25.11 282 CYS A O 1
ATOM 2078 N N . GLN A 1 283 ? -20.665 35.568 22.279 1.00 24.77 283 GLN A N 1
ATOM 2079 C CA . GLN A 1 283 ? -21.251 35.696 23.604 1.00 24.77 283 GLN A CA 1
ATOM 2080 C C . GLN A 1 283 ? -21.884 37.082 23.685 1.00 24.77 283 GLN A C 1
ATOM 2082 O O . GLN A 1 283 ? -21.201 38.082 23.884 1.00 24.77 283 GLN A O 1
ATOM 2087 N N . VAL A 1 284 ? -23.202 37.133 23.509 1.00 26.39 284 VAL A N 1
ATOM 2088 C CA . VAL A 1 284 ? -24.025 38.185 24.108 1.00 26.39 284 VAL A CA 1
ATOM 2089 C C . VAL A 1 284 ? -24.818 37.490 25.217 1.00 26.39 284 VAL A C 1
ATOM 2091 O O . VAL A 1 284 ? -25.525 36.524 24.914 1.00 26.39 284 VAL A O 1
ATOM 2094 N N . PRO A 1 285 ? -24.694 37.890 26.493 1.00 26.31 285 PRO A N 1
ATOM 2095 C CA . PRO A 1 285 ? -25.464 37.270 27.563 1.00 26.31 285 PRO A CA 1
ATOM 2096 C C . PRO A 1 285 ? -26.959 37.539 27.345 1.00 26.31 285 PRO A C 1
ATOM 2098 O O . PRO A 1 285 ? -27.359 38.684 27.148 1.00 26.31 285 PRO A O 1
ATOM 2101 N N . GLY A 1 286 ? -27.791 36.496 27.395 1.00 30.84 286 GLY A N 1
ATOM 2102 C CA . GLY A 1 286 ? -29.229 36.649 27.653 1.00 30.84 286 GLY A CA 1
ATOM 2103 C C . GLY A 1 286 ? -30.214 36.436 26.498 1.00 30.84 286 GLY A C 1
ATOM 2104 O O . GLY A 1 286 ? -31.409 36.492 26.753 1.00 30.84 286 GLY A O 1
ATOM 2105 N N . THR A 1 287 ? -29.799 36.131 25.263 1.00 26.02 287 THR A N 1
ATOM 2106 C CA . THR A 1 287 ? -30.746 35.673 24.219 1.00 26.02 287 THR A CA 1
ATOM 2107 C C . THR A 1 287 ? -30.100 34.680 23.247 1.00 26.02 287 THR A C 1
ATOM 2109 O O . THR A 1 287 ? -29.195 35.022 22.491 1.00 26.02 287 THR A O 1
ATOM 2112 N N . PHE A 1 288 ? -30.589 33.436 23.218 1.00 26.55 288 PHE A N 1
ATOM 2113 C CA . PHE A 1 288 ? -30.268 32.469 22.162 1.00 26.55 288 PHE A CA 1
ATOM 2114 C C . PHE A 1 288 ? -30.900 32.941 20.838 1.00 26.55 288 PHE A C 1
ATOM 2116 O O . PHE A 1 288 ? -32.049 32.619 20.538 1.00 26.55 288 PHE A O 1
ATOM 2123 N N . ARG A 1 289 ? -30.171 33.708 20.018 1.00 26.28 289 ARG A N 1
ATOM 2124 C CA . ARG A 1 289 ? -30.525 33.901 18.601 1.00 26.28 289 ARG A CA 1
ATOM 2125 C C . ARG A 1 289 ? -29.637 33.014 17.728 1.00 26.28 289 ARG A C 1
ATOM 2127 O O . ARG A 1 289 ? -28.416 33.066 17.824 1.00 26.28 289 ARG A O 1
ATOM 2134 N N . LYS A 1 290 ? -30.278 32.193 16.881 1.00 31.05 290 LYS A N 1
ATOM 2135 C CA . LYS A 1 290 ? -29.662 31.424 15.781 1.00 31.05 290 LYS A CA 1
ATOM 2136 C C . LYS A 1 290 ? -28.638 32.296 15.045 1.00 31.05 290 LYS A C 1
ATOM 2138 O O . LYS A 1 290 ? -28.957 33.444 14.752 1.00 31.05 290 LYS A O 1
ATOM 2143 N N . CYS A 1 291 ? -27.469 31.742 14.707 1.00 33.84 291 CYS A N 1
ATOM 2144 C CA . CYS A 1 291 ? -26.478 32.386 13.839 1.00 33.84 291 CYS A CA 1
ATOM 2145 C C . CYS A 1 291 ? -27.158 32.916 12.567 1.00 33.84 291 CYS A C 1
ATOM 2147 O O . CYS A 1 291 ? -27.473 32.144 11.665 1.00 33.84 291 CYS A O 1
ATOM 2149 N N . GLN A 1 292 ? -27.423 34.220 12.518 1.00 39.75 292 GLN A N 1
ATOM 2150 C CA . GLN A 1 292 ? -27.953 34.894 11.341 1.00 39.75 292 GLN A CA 1
ATOM 2151 C C . GLN A 1 292 ? -26.784 35.255 10.421 1.00 39.75 292 GLN A C 1
ATOM 2153 O O . GLN A 1 292 ? -25.864 35.945 10.845 1.00 39.75 292 GLN A O 1
ATOM 2158 N N . ALA A 1 293 ? -26.872 34.770 9.180 1.00 44.16 293 ALA A N 1
ATOM 2159 C CA . ALA A 1 293 ? -26.131 35.164 7.980 1.00 44.16 293 ALA A CA 1
ATOM 2160 C C . ALA A 1 293 ? -24.585 35.180 8.060 1.00 44.16 293 ALA A C 1
ATOM 2162 O O . ALA A 1 293 ? -23.961 36.037 8.684 1.00 44.16 293 ALA A O 1
ATOM 2163 N N . LEU A 1 294 ? -23.940 34.283 7.301 1.00 50.91 294 LEU A N 1
ATOM 2164 C CA . LEU A 1 294 ? -22.517 34.403 6.951 1.00 50.91 294 LEU A CA 1
ATOM 2165 C C . LEU A 1 294 ? -22.264 35.777 6.308 1.00 50.91 294 LEU A C 1
ATOM 2167 O O . LEU A 1 294 ? -22.911 36.131 5.322 1.00 50.91 294 LEU A O 1
ATOM 2171 N N . SER A 1 295 ? -21.330 36.565 6.855 1.00 50.75 295 SER A N 1
ATOM 2172 C CA . SER A 1 295 ? -21.089 37.913 6.330 1.00 50.75 295 SER A CA 1
ATOM 2173 C C . SER A 1 295 ? -20.596 37.856 4.870 1.00 50.75 295 SER A C 1
ATOM 2175 O O . SER A 1 295 ? -19.691 37.075 4.556 1.00 50.75 295 SER A O 1
ATOM 2177 N N . PRO A 1 296 ? -21.098 38.720 3.964 1.00 52.28 296 PRO A N 1
ATOM 2178 C CA . PRO A 1 296 ? -20.678 38.737 2.559 1.00 52.28 296 PRO A CA 1
ATOM 2179 C C . PRO A 1 296 ? -19.174 38.966 2.363 1.00 52.28 296 PRO A C 1
ATOM 2181 O O . PRO A 1 296 ? -18.631 38.638 1.313 1.00 52.28 296 PRO A O 1
ATOM 2184 N N . ARG A 1 297 ? -18.483 39.537 3.362 1.00 53.12 297 ARG A N 1
ATOM 2185 C CA . ARG A 1 297 ? -17.028 39.754 3.349 1.00 53.12 297 ARG A CA 1
ATOM 2186 C C . ARG A 1 297 ? -16.240 38.449 3.500 1.00 53.12 297 ARG A C 1
ATOM 2188 O O . ARG A 1 297 ? -15.250 38.292 2.797 1.00 53.12 297 ARG A O 1
ATOM 2195 N N . LEU A 1 298 ? -16.701 37.518 4.343 1.00 52.34 298 LEU A N 1
ATOM 2196 C CA . LEU A 1 298 ? -16.084 36.193 4.534 1.00 52.34 298 LEU A CA 1
ATOM 2197 C C . LEU A 1 298 ? -16.194 35.311 3.283 1.00 52.34 298 LEU A C 1
ATOM 2199 O O . LEU A 1 298 ? -15.342 34.465 3.037 1.00 52.34 298 LEU A O 1
ATOM 2203 N N . LEU A 1 299 ? -17.232 35.534 2.478 1.00 52.03 299 LEU A N 1
ATOM 2204 C CA . LEU A 1 299 ? -17.554 34.704 1.322 1.00 52.03 299 LEU A CA 1
ATOM 2205 C C . LEU A 1 299 ? -16.869 35.156 0.016 1.00 52.03 299 LEU A C 1
ATOM 2207 O O . LEU A 1 299 ? -16.873 34.398 -0.947 1.00 52.03 299 LEU A O 1
ATOM 2211 N N . ARG A 1 300 ? -16.243 36.346 -0.044 1.00 53.81 300 ARG A N 1
ATOM 2212 C CA . ARG A 1 300 ? -15.692 36.936 -1.292 1.00 53.81 300 ARG A CA 1
ATOM 2213 C C . ARG A 1 300 ? -14.643 36.089 -2.016 1.00 53.81 300 ARG A C 1
ATOM 2215 O O . ARG A 1 300 ? -14.513 36.241 -3.224 1.00 53.81 300 ARG A O 1
ATOM 2222 N N . GLY A 1 301 ? -13.907 35.239 -1.301 1.00 54.72 301 GLY A N 1
ATOM 2223 C CA . GLY A 1 301 ? -12.880 34.368 -1.885 1.00 54.72 301 GLY A CA 1
ATOM 2224 C C . GLY A 1 301 ? -13.421 33.092 -2.537 1.00 54.72 301 GLY A C 1
ATOM 2225 O O . GLY A 1 301 ? -12.653 32.375 -3.170 1.00 54.72 301 GLY A O 1
ATOM 2226 N N . TYR A 1 302 ? -14.717 32.802 -2.390 1.00 50.16 302 TYR A N 1
ATOM 2227 C CA . TYR A 1 302 ? -15.318 31.555 -2.857 1.00 50.16 302 TYR A CA 1
ATOM 2228 C C . TYR A 1 302 ? -16.049 31.738 -4.201 1.00 50.16 302 TYR A C 1
ATOM 2230 O O . TYR A 1 302 ? -16.666 32.790 -4.435 1.00 50.16 302 TYR A O 1
ATOM 2238 N N . PRO A 1 303 ? -16.030 30.723 -5.088 1.00 63.50 303 PRO A N 1
ATOM 2239 C CA . PRO A 1 303 ? -16.853 30.681 -6.293 1.00 63.50 303 PRO A CA 1
ATOM 2240 C C . PRO A 1 303 ? -18.316 31.024 -5.997 1.00 63.50 303 PRO A C 1
ATOM 2242 O O . PRO A 1 303 ? -18.857 30.681 -4.948 1.00 63.50 303 PRO A O 1
ATOM 2245 N N . GLU A 1 304 ? -18.974 31.715 -6.923 1.00 58.69 304 GLU A N 1
ATOM 2246 C CA . GLU A 1 304 ? -20.331 32.242 -6.726 1.00 58.69 304 GLU A CA 1
ATOM 2247 C C . GLU A 1 304 ? -21.360 31.159 -6.374 1.00 58.69 304 GLU A C 1
ATOM 2249 O O . GLU A 1 304 ? -22.172 31.357 -5.474 1.00 58.69 304 GLU A O 1
ATOM 2254 N N . THR A 1 305 ? -21.231 29.973 -6.971 1.00 59.00 305 THR A N 1
ATOM 2255 C CA . THR A 1 305 ? -22.054 28.793 -6.663 1.00 59.00 305 THR A CA 1
ATOM 2256 C C . THR A 1 305 ? -21.906 28.325 -5.213 1.00 59.00 305 THR A C 1
ATOM 2258 O O . THR A 1 305 ? -22.862 27.866 -4.598 1.00 59.00 305 THR A O 1
ATOM 2261 N N . GLU A 1 306 ? -20.708 28.448 -4.635 1.00 58.88 306 GLU A N 1
ATOM 2262 C CA . GLU A 1 306 ? -20.453 28.090 -3.237 1.00 58.88 306 GLU A CA 1
ATOM 2263 C C . GLU A 1 306 ? -21.014 29.140 -2.286 1.00 58.88 306 GLU A C 1
ATOM 2265 O O . GLU A 1 306 ? -21.593 28.797 -1.257 1.00 58.88 306 GLU A O 1
ATOM 2270 N N . ARG A 1 307 ? -20.886 30.421 -2.653 1.00 62.03 307 ARG A N 1
ATOM 2271 C CA . ARG A 1 307 ? -21.472 31.529 -1.895 1.00 62.03 307 ARG A CA 1
ATOM 2272 C C . ARG A 1 307 ? -22.992 31.438 -1.844 1.00 62.03 307 ARG A C 1
ATOM 2274 O O . ARG A 1 307 ? -23.544 31.652 -0.770 1.00 62.03 307 ARG A O 1
ATOM 2281 N N . GLN A 1 308 ? -23.635 31.127 -2.972 1.00 61.50 308 GLN A N 1
ATOM 2282 C CA . GLN A 1 308 ? -25.086 30.945 -3.074 1.00 61.50 308 GLN A CA 1
ATOM 2283 C C . GLN A 1 308 ? -25.558 29.775 -2.214 1.00 61.50 308 GLN A C 1
ATOM 2285 O O . GLN A 1 308 ? -26.398 29.958 -1.343 1.00 61.50 308 GLN A O 1
ATOM 2290 N N . TRP A 1 309 ? -24.938 28.602 -2.347 1.00 59.88 309 TRP A N 1
ATOM 2291 C CA . TRP A 1 309 ? -25.323 27.444 -1.540 1.00 59.88 309 TRP A CA 1
ATOM 2292 C C . TRP A 1 309 ? -25.125 27.672 -0.029 1.00 59.88 309 TRP A C 1
ATOM 2294 O O . TRP A 1 309 ? -25.981 27.306 0.783 1.00 59.88 309 TRP A O 1
ATOM 2304 N N . MET A 1 310 ? -24.020 28.320 0.369 1.00 58.94 310 MET A N 1
ATOM 2305 C CA . MET A 1 310 ? -23.753 28.675 1.769 1.00 58.94 310 MET A CA 1
ATOM 2306 C C . MET A 1 310 ? -24.738 29.718 2.311 1.00 58.94 310 MET A C 1
ATOM 2308 O O . MET A 1 310 ? -25.156 29.610 3.464 1.00 58.94 310 MET A O 1
ATOM 2312 N N . SER A 1 311 ? -25.116 30.723 1.516 1.00 61.44 311 SER A N 1
ATOM 2313 C CA . SER A 1 311 ? -26.058 31.765 1.939 1.00 61.44 311 SER A CA 1
ATOM 2314 C C . SER A 1 311 ? -27.499 31.249 2.007 1.00 61.44 311 SER A C 1
ATOM 2316 O O . SER A 1 311 ? -28.188 31.527 2.990 1.00 61.44 311 SER A O 1
ATOM 2318 N N . GLU A 1 312 ? -27.926 30.435 1.038 1.00 59.84 312 GLU A N 1
ATOM 2319 C CA . GLU A 1 312 ? -29.221 29.742 1.026 1.00 59.84 312 GLU A CA 1
ATOM 2320 C C . GLU A 1 312 ? -29.352 28.801 2.228 1.00 59.84 312 GLU A C 1
ATOM 2322 O O . GLU A 1 312 ? -30.359 28.821 2.938 1.00 59.84 312 GLU A O 1
ATOM 2327 N N . SER A 1 313 ? -28.297 28.044 2.536 1.00 51.66 313 SER A N 1
ATOM 2328 C CA . SER A 1 313 ? -28.301 27.129 3.680 1.00 51.66 313 SER A CA 1
ATOM 2329 C C . SER A 1 313 ? -28.231 27.846 5.039 1.00 51.66 313 SER A C 1
ATOM 2331 O O . SER A 1 313 ? -28.832 27.381 6.009 1.00 51.66 313 SER A O 1
ATOM 2333 N N . ALA A 1 314 ? -27.511 28.974 5.138 1.00 52.12 314 ALA A N 1
ATOM 2334 C CA . ALA A 1 314 ? -27.340 29.731 6.385 1.00 52.12 314 ALA A CA 1
ATOM 2335 C C . ALA A 1 314 ? -28.555 30.594 6.751 1.00 52.12 314 ALA A C 1
ATOM 2337 O O . ALA A 1 314 ? -28.845 30.774 7.933 1.00 52.12 314 ALA A O 1
ATOM 2338 N N . ASN A 1 315 ? -29.292 31.102 5.763 1.00 47.16 315 ASN A N 1
ATOM 2339 C CA . ASN A 1 315 ? -30.464 31.947 5.999 1.00 47.16 315 ASN A CA 1
ATOM 2340 C C . ASN A 1 315 ? -31.726 31.154 6.359 1.00 47.16 315 ASN A C 1
ATOM 2342 O O . ASN A 1 315 ? -32.815 31.723 6.390 1.00 47.16 315 ASN A O 1
ATOM 2346 N N . GLY A 1 316 ? -31.594 29.849 6.636 1.00 47.03 316 GLY A N 1
ATOM 2347 C CA . GLY A 1 316 ? -32.745 28.963 6.760 1.00 47.03 316 GLY A CA 1
ATOM 2348 C C . GLY A 1 316 ? -33.601 29.059 5.506 1.00 47.03 316 GLY A C 1
ATOM 2349 O O . GLY A 1 316 ? -34.813 29.226 5.640 1.00 47.03 316 GLY A O 1
ATOM 2350 N N . GLY A 1 317 ? -32.938 29.060 4.334 1.00 39.12 317 GLY A N 1
ATOM 2351 C CA . GLY A 1 317 ? -33.555 29.233 3.027 1.00 39.12 317 GLY A CA 1
ATOM 2352 C C . GLY A 1 317 ? -34.865 28.478 2.983 1.00 39.12 317 GLY A C 1
ATOM 2353 O O . GLY A 1 317 ? -34.931 27.356 3.499 1.00 39.12 317 GLY A O 1
ATOM 2354 N N . GLN A 1 318 ? -35.894 29.166 2.470 1.00 39.56 318 GLN A N 1
ATOM 2355 C CA . GLN A 1 318 ? -37.239 28.640 2.262 1.00 39.56 318 GLN A CA 1
ATOM 2356 C C . GLN A 1 318 ? -37.152 27.138 2.071 1.00 39.56 318 GLN A C 1
ATOM 2358 O O . GLN A 1 318 ? -36.416 26.700 1.188 1.00 39.56 318 GLN A O 1
ATOM 2363 N N . GLN A 1 319 ? -37.828 26.380 2.942 1.00 39.97 319 GLN A N 1
ATOM 2364 C CA . GLN A 1 319 ? -37.974 24.942 2.783 1.00 39.97 319 GLN A CA 1
ATOM 2365 C C . GLN A 1 319 ? -38.270 24.700 1.306 1.00 39.97 319 GLN A C 1
ATOM 2367 O O . GLN A 1 319 ? -39.366 25.016 0.843 1.00 39.97 319 GLN A O 1
ATOM 2372 N N . ASN A 1 320 ? -37.284 24.222 0.545 1.00 37.19 320 ASN A N 1
ATOM 2373 C CA . ASN A 1 320 ? -37.577 23.733 -0.782 1.00 37.19 320 ASN A CA 1
ATOM 2374 C C . ASN A 1 320 ? -38.607 22.645 -0.507 1.00 37.19 320 ASN A C 1
ATOM 2376 O O . ASN A 1 320 ? -38.320 21.706 0.235 1.00 37.19 320 ASN A O 1
ATOM 2380 N N . ALA A 1 321 ? -39.814 22.779 -1.055 1.00 38.47 321 ALA A N 1
ATOM 2381 C CA . ALA A 1 321 ? -40.874 21.784 -0.893 1.00 38.47 321 ALA A CA 1
ATOM 2382 C C . ALA A 1 321 ? -40.436 20.376 -1.370 1.00 38.47 321 ALA A C 1
ATOM 2384 O O . ALA A 1 321 ? -41.122 19.395 -1.111 1.00 38.47 321 ALA A O 1
ATOM 2385 N N . ASN A 1 322 ? -39.260 20.282 -2.009 1.00 41.31 322 ASN A N 1
ATOM 2386 C CA . ASN A 1 322 ? -38.570 19.070 -2.438 1.00 41.31 322 ASN A CA 1
ATOM 2387 C C . ASN A 1 322 ? -37.335 18.666 -1.600 1.00 41.31 322 ASN A C 1
ATOM 2389 O O . ASN A 1 322 ? -36.693 17.677 -1.951 1.00 41.31 322 ASN A O 1
ATOM 2393 N N . THR A 1 323 ? -36.964 19.355 -0.509 1.00 44.72 323 THR A N 1
ATOM 2394 C CA . THR A 1 323 ? -35.992 18.803 0.459 1.00 44.72 323 THR A CA 1
ATOM 2395 C C . THR A 1 323 ? -36.719 17.748 1.279 1.00 44.72 323 THR A C 1
ATOM 2397 O O . THR A 1 323 ? -37.218 17.997 2.376 1.00 44.72 323 THR A O 1
ATOM 2400 N N . GLN A 1 324 ? -36.854 16.572 0.680 1.00 46.09 324 GLN A N 1
ATOM 2401 C CA . GLN A 1 324 ? -37.531 15.438 1.272 1.00 46.09 324 GLN A CA 1
ATOM 2402 C C . GLN A 1 324 ? -36.728 15.012 2.504 1.00 46.09 324 GLN A C 1
ATOM 2404 O O . GLN A 1 324 ? -35.642 14.445 2.385 1.00 46.09 324 GLN A O 1
ATOM 2409 N N . TYR A 1 325 ? -37.236 15.329 3.700 1.00 51.00 325 TYR A N 1
ATOM 2410 C CA . TYR A 1 325 ? -36.754 14.677 4.913 1.00 51.00 325 TYR A CA 1
ATOM 2411 C C . TYR A 1 325 ? -36.829 13.167 4.665 1.00 51.00 325 TYR A C 1
ATOM 2413 O O . TYR A 1 325 ? -37.874 12.698 4.196 1.00 51.00 325 TYR A O 1
ATOM 2421 N N . PRO A 1 326 ? -35.762 12.402 4.942 1.00 59.75 326 PRO A N 1
ATOM 2422 C CA . PRO A 1 326 ? -35.839 10.959 4.821 1.00 59.75 326 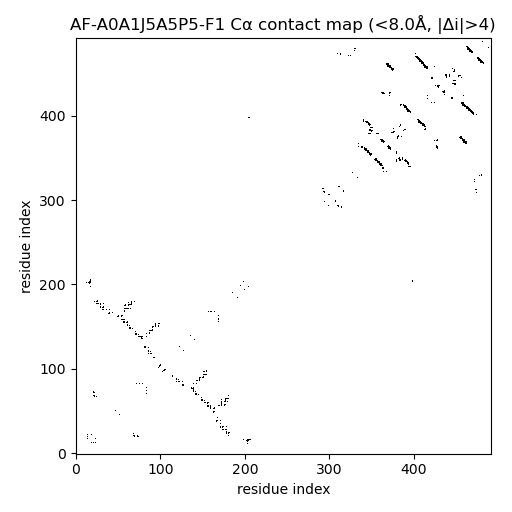PRO A CA 1
ATOM 2423 C C . PRO A 1 326 ? -37.006 10.464 5.680 1.00 59.75 326 PRO A C 1
ATOM 2425 O O . PRO A 1 326 ? -37.044 10.728 6.881 1.00 59.75 326 PRO A O 1
ATOM 2428 N N . SER A 1 327 ? -37.972 9.776 5.072 1.00 59.78 327 SER A N 1
ATOM 2429 C CA . SER A 1 327 ? -39.147 9.240 5.778 1.00 59.78 327 SER A CA 1
ATOM 2430 C C . SER A 1 327 ? -38.781 8.131 6.772 1.00 59.78 327 SER A C 1
ATOM 2432 O O . SER A 1 327 ? -39.563 7.796 7.659 1.00 59.78 327 SER A O 1
ATOM 2434 N N . SER A 1 328 ? -37.582 7.564 6.635 1.00 74.25 328 SER A N 1
ATOM 2435 C CA . SER A 1 328 ? -37.008 6.558 7.524 1.00 74.25 328 SER A CA 1
ATOM 2436 C C . SER A 1 328 ? -36.618 7.142 8.886 1.00 74.25 328 SER A C 1
ATOM 2438 O O . SER A 1 328 ? -35.979 8.198 8.958 1.00 74.25 328 SER A O 1
ATOM 2440 N N . SER A 1 329 ? -36.901 6.398 9.960 1.00 87.75 329 SER A N 1
ATOM 2441 C CA . SER A 1 329 ? -36.490 6.751 11.325 1.00 87.75 329 SER A CA 1
ATOM 2442 C C . SER A 1 329 ? -34.982 7.051 11.429 1.00 87.75 329 SER A C 1
ATOM 2444 O O . SER A 1 329 ? -34.170 6.504 10.675 1.00 87.75 329 SER A O 1
ATOM 2446 N N . LEU A 1 330 ? -34.580 7.904 12.381 1.00 87.44 330 LEU A N 1
ATOM 2447 C CA . LEU A 1 330 ? -33.159 8.191 12.629 1.00 87.44 330 LEU A CA 1
ATOM 2448 C C . LEU A 1 330 ? -32.373 6.912 12.953 1.00 87.44 330 LEU A C 1
ATOM 2450 O O . LEU A 1 330 ? -31.271 6.735 12.446 1.00 87.44 330 LEU A O 1
ATOM 2454 N N . GLN A 1 331 ? -32.955 5.994 13.728 1.00 89.62 331 GLN A N 1
ATOM 2455 C CA . GLN A 1 331 ? -32.340 4.705 14.054 1.00 89.62 331 GLN A CA 1
ATOM 2456 C C . GLN A 1 331 ? -32.061 3.864 12.799 1.00 89.62 331 GLN A C 1
ATOM 2458 O O . GLN A 1 331 ? -30.968 3.319 12.660 1.00 89.62 331 GLN A O 1
ATOM 2463 N N . SER A 1 332 ? -33.002 3.817 11.848 1.00 89.69 332 SER A N 1
ATOM 2464 C CA . SER A 1 332 ? -32.811 3.128 10.564 1.00 89.69 332 SER A CA 1
ATOM 2465 C C . SER A 1 332 ? -31.649 3.727 9.771 1.00 89.69 332 SER A C 1
ATOM 2467 O O . SER A 1 332 ? -30.799 2.986 9.286 1.00 89.69 332 SER A O 1
ATOM 2469 N N . ARG A 1 333 ? -31.563 5.061 9.700 1.00 91.62 333 ARG A N 1
ATOM 2470 C CA . ARG A 1 333 ? -30.472 5.756 8.996 1.00 91.62 333 ARG A CA 1
ATOM 2471 C C . ARG A 1 333 ? -29.118 5.559 9.663 1.00 91.62 333 ARG A C 1
ATOM 2473 O O . ARG A 1 333 ? -28.118 5.391 8.973 1.00 91.62 333 ARG A O 1
ATOM 2480 N N . LEU A 1 334 ? -29.076 5.551 10.997 1.00 94.31 334 LEU A N 1
ATOM 2481 C CA . LEU A 1 334 ? -27.862 5.208 11.735 1.00 94.31 334 LEU A CA 1
ATOM 2482 C C . LEU A 1 334 ? -27.427 3.775 11.407 1.00 94.31 334 LEU A C 1
ATOM 2484 O O . LEU A 1 334 ? -26.266 3.564 11.073 1.00 94.31 334 LEU A O 1
ATOM 2488 N N . SER A 1 335 ? -28.351 2.812 11.435 1.00 94.75 335 SER A N 1
ATOM 2489 C CA . SER A 1 335 ? -28.058 1.411 11.107 1.00 94.75 335 SER A CA 1
ATOM 2490 C C . SER A 1 335 ? -27.562 1.236 9.667 1.00 94.75 335 SER A C 1
ATOM 2492 O O . SER A 1 335 ? -26.576 0.539 9.438 1.00 94.75 335 SER A O 1
ATOM 2494 N N . GLU A 1 336 ? -28.177 1.918 8.697 1.00 92.88 336 GLU A N 1
ATOM 2495 C CA . GLU A 1 336 ? -27.738 1.903 7.296 1.00 92.88 336 GLU A CA 1
ATOM 2496 C C . GLU A 1 336 ? -26.334 2.501 7.137 1.00 92.88 336 GLU A C 1
ATOM 2498 O O . GLU A 1 336 ? -25.466 1.910 6.491 1.00 92.88 336 GLU A O 1
ATOM 2503 N N . PHE A 1 337 ? -26.066 3.631 7.798 1.00 93.69 337 PHE A N 1
ATOM 2504 C CA . PHE A 1 337 ? -24.743 4.247 7.785 1.00 93.69 337 PHE A CA 1
ATOM 2505 C C . PHE A 1 337 ? -23.690 3.335 8.433 1.00 93.69 337 PHE A C 1
ATOM 2507 O O . PHE A 1 337 ? -22.595 3.180 7.894 1.00 93.69 337 PHE A O 1
ATOM 2514 N N . LEU A 1 338 ? -24.015 2.687 9.554 1.00 96.12 338 LEU A N 1
ATOM 2515 C CA . LEU A 1 338 ? -23.134 1.722 10.217 1.00 96.12 338 LEU A CA 1
ATOM 2516 C C . LEU A 1 338 ? -22.887 0.469 9.362 1.00 96.12 338 LEU A C 1
ATOM 2518 O O . LEU A 1 338 ? -21.795 -0.099 9.395 1.00 96.12 338 LEU A O 1
ATOM 2522 N N . ALA A 1 339 ? -23.873 0.037 8.572 1.00 93.81 339 ALA A N 1
ATOM 2523 C CA . ALA A 1 339 ? -23.728 -1.081 7.644 1.00 93.81 339 ALA A CA 1
ATOM 2524 C C . ALA A 1 339 ? -22.800 -0.731 6.472 1.00 93.81 339 ALA A C 1
ATOM 2526 O O . ALA A 1 339 ? -21.963 -1.548 6.084 1.00 93.81 339 ALA A O 1
ATOM 2527 N N . ALA A 1 340 ? -22.923 0.487 5.937 1.00 91.44 340 ALA A N 1
ATOM 2528 C CA . ALA A 1 340 ? -22.169 0.952 4.775 1.00 91.44 340 ALA A CA 1
ATOM 2529 C C . ALA A 1 340 ? -20.679 1.221 5.063 1.00 91.44 340 ALA A C 1
ATOM 2531 O O . ALA A 1 340 ? -19.861 1.166 4.144 1.00 91.44 340 ALA A O 1
ATOM 2532 N N . HIS A 1 341 ? -20.311 1.490 6.321 1.00 94.38 341 HIS A N 1
ATOM 2533 C CA . HIS A 1 341 ? -18.948 1.868 6.711 1.00 94.38 341 HIS A CA 1
ATOM 2534 C C . HIS A 1 341 ? -18.302 0.819 7.615 1.00 94.38 341 HIS A C 1
ATOM 2536 O O . HIS A 1 341 ? -18.965 0.162 8.408 1.00 94.38 341 HIS A O 1
ATOM 2542 N N . THR A 1 342 ? -16.983 0.664 7.540 1.00 94.06 342 THR A N 1
ATOM 2543 C CA . THR A 1 342 ? -16.270 -0.408 8.265 1.00 94.06 342 THR A CA 1
ATOM 2544 C C . THR A 1 342 ? -15.455 0.088 9.449 1.00 94.06 342 THR A C 1
ATOM 2546 O O . THR A 1 342 ? -15.242 -0.657 10.404 1.00 94.06 342 THR A O 1
ATOM 2549 N N . THR A 1 343 ? -14.980 1.329 9.383 1.00 95.75 343 THR A N 1
ATOM 2550 C CA . THR A 1 343 ? -13.927 1.831 10.269 1.00 95.75 343 THR A CA 1
ATOM 2551 C C . THR A 1 343 ? -14.479 2.867 11.235 1.00 95.75 343 THR A C 1
ATOM 2553 O O . THR A 1 343 ? -15.122 3.830 10.824 1.00 95.75 343 THR A O 1
ATOM 2556 N N . LEU A 1 344 ? -14.201 2.668 12.519 1.00 97.12 344 LEU A N 1
ATOM 2557 C CA . LEU A 1 344 ? -14.509 3.584 13.610 1.00 97.12 344 LEU A CA 1
ATOM 2558 C C . LEU A 1 344 ? -13.191 4.104 14.177 1.00 97.12 344 LEU A C 1
ATOM 2560 O O . LEU A 1 344 ? -12.321 3.318 14.547 1.00 97.12 344 LEU A O 1
ATOM 2564 N N . THR A 1 345 ? -13.035 5.421 14.274 1.00 97.75 345 THR A N 1
ATOM 2565 C CA . THR A 1 345 ? -11.942 6.019 15.047 1.00 97.75 345 THR A CA 1
ATOM 2566 C C . THR A 1 345 ? -12.402 6.171 16.488 1.00 97.75 345 THR A C 1
ATOM 2568 O O . THR A 1 345 ? -13.232 7.032 16.771 1.00 97.75 345 THR A O 1
ATOM 2571 N N . LEU A 1 346 ? -11.877 5.333 17.379 1.00 96.62 346 LEU A N 1
ATOM 2572 C CA . LEU A 1 346 ? -12.085 5.402 18.822 1.00 96.62 346 LEU A CA 1
ATOM 2573 C C . LEU A 1 346 ? -11.178 6.467 19.425 1.00 96.62 346 LEU A C 1
ATOM 2575 O O . LEU A 1 346 ? -9.993 6.506 19.119 1.00 96.62 346 LEU A O 1
ATOM 2579 N N . ALA A 1 347 ? -11.728 7.277 20.317 1.00 97.56 347 ALA A N 1
ATOM 2580 C CA . ALA A 1 347 ? -11.013 8.192 21.186 1.00 97.56 347 ALA A CA 1
ATOM 2581 C C . ALA A 1 347 ? -11.163 7.707 22.632 1.00 97.56 347 ALA A C 1
ATOM 2583 O O . ALA A 1 347 ? -12.274 7.607 23.157 1.00 97.56 347 ALA A O 1
ATOM 2584 N N . THR A 1 348 ? -10.031 7.400 23.252 1.00 96.81 348 THR A N 1
ATOM 2585 C CA . THR A 1 348 ? -9.908 6.889 24.622 1.00 96.81 348 THR A CA 1
ATOM 2586 C C . THR A 1 348 ? -8.995 7.808 25.426 1.00 96.81 348 THR A C 1
ATOM 2588 O O . THR A 1 348 ? -8.286 8.638 24.852 1.00 96.81 348 THR A O 1
ATOM 2591 N N . VAL A 1 349 ? -9.015 7.677 26.748 1.00 93.38 349 VAL A N 1
ATOM 2592 C CA . VAL A 1 349 ? -8.193 8.486 27.653 1.00 93.38 349 VAL A CA 1
ATOM 2593 C C . VAL A 1 349 ? -7.359 7.548 28.514 1.00 93.38 349 VAL A C 1
ATOM 2595 O O . VAL A 1 349 ? -7.890 6.583 29.058 1.00 93.38 349 VAL A O 1
ATOM 2598 N N . GLY A 1 350 ? -6.055 7.806 28.584 1.00 89.94 350 GLY A N 1
ATOM 2599 C CA . GLY A 1 350 ? -5.133 7.067 29.436 1.00 89.94 350 GLY A CA 1
ATOM 2600 C C . GLY A 1 350 ? -5.352 7.358 30.924 1.00 89.94 350 GLY A C 1
ATOM 2601 O O . GLY A 1 350 ? -5.996 8.350 31.271 1.00 89.94 350 GLY A O 1
ATOM 2602 N N . PRO A 1 351 ? -4.806 6.526 31.828 1.00 86.75 351 PRO A N 1
ATOM 2603 C CA . PRO A 1 351 ? -4.899 6.749 33.275 1.00 86.75 351 PRO A CA 1
ATOM 2604 C C . PRO A 1 351 ? -4.308 8.091 33.739 1.00 86.75 351 PRO A C 1
ATOM 2606 O O . PRO A 1 351 ? -4.725 8.638 34.755 1.00 86.75 351 PRO A O 1
ATOM 2609 N N . ASP A 1 352 ? -3.351 8.628 32.983 1.00 88.75 352 ASP A N 1
ATOM 2610 C CA . ASP A 1 352 ? -2.717 9.938 33.165 1.00 88.75 352 ASP A CA 1
ATOM 2611 C C . ASP A 1 352 ? -3.530 11.107 32.570 1.00 88.75 352 ASP A C 1
ATOM 2613 O O . ASP A 1 352 ? -3.116 12.262 32.650 1.00 88.75 352 ASP A O 1
ATOM 2617 N N . GLY A 1 353 ? -4.685 10.824 31.960 1.00 89.62 353 GLY A N 1
ATOM 2618 C CA . GLY A 1 353 ? -5.515 11.803 31.264 1.00 89.62 353 GLY A CA 1
ATOM 2619 C C . GLY A 1 353 ? -5.106 12.063 29.810 1.00 89.62 353 GLY A C 1
ATOM 2620 O O . GLY A 1 353 ? -5.756 12.872 29.143 1.00 89.62 353 GLY A O 1
ATOM 2621 N N . ALA A 1 354 ? -4.071 11.395 29.283 1.00 89.56 354 ALA A N 1
ATOM 2622 C CA . ALA A 1 354 ? -3.620 11.610 27.912 1.00 89.56 354 ALA A CA 1
ATOM 2623 C C . ALA A 1 354 ? -4.641 11.062 26.890 1.00 89.56 354 ALA A C 1
ATOM 2625 O O . ALA A 1 354 ? -5.070 9.909 26.996 1.00 89.56 354 ALA A O 1
ATOM 2626 N N . PRO A 1 355 ? -5.048 11.842 25.871 1.00 93.06 355 PRO A N 1
ATOM 2627 C CA . PRO A 1 355 ? -5.964 11.356 24.847 1.00 93.06 355 PRO A CA 1
ATOM 2628 C C . PRO A 1 355 ? -5.242 10.438 23.853 1.00 93.06 355 PRO A C 1
ATOM 2630 O O . PRO A 1 355 ? -4.139 10.736 23.397 1.00 93.06 355 PRO A O 1
ATOM 2633 N N . ALA A 1 356 ? -5.901 9.358 23.444 1.00 91.38 356 ALA A N 1
ATOM 2634 C CA . ALA A 1 356 ? -5.426 8.460 22.398 1.00 91.38 356 ALA A CA 1
ATOM 2635 C C . ALA A 1 356 ? -6.536 8.181 21.385 1.00 91.38 356 ALA A C 1
ATOM 2637 O O . ALA A 1 356 ? -7.693 7.978 21.762 1.00 91.38 356 ALA A O 1
ATOM 2638 N N . ALA A 1 357 ? -6.178 8.128 20.102 1.00 95.25 357 ALA A N 1
ATOM 2639 C CA . ALA A 1 357 ? -7.097 7.774 19.031 1.00 95.25 357 ALA A CA 1
ATOM 2640 C C . ALA A 1 357 ? -6.603 6.541 18.267 1.00 95.25 357 ALA A C 1
ATOM 2642 O O . ALA A 1 357 ? -5.435 6.473 17.890 1.00 95.25 357 ALA A O 1
ATOM 2643 N N . ALA A 1 358 ? -7.493 5.583 18.017 1.00 95.06 358 ALA A N 1
ATOM 2644 C CA . ALA A 1 358 ? -7.185 4.354 17.294 1.00 95.06 358 ALA A CA 1
ATOM 2645 C C . ALA A 1 358 ? -8.308 4.010 16.311 1.00 95.06 358 ALA A C 1
ATOM 2647 O O . ALA A 1 358 ? -9.488 4.131 16.632 1.00 95.06 358 ALA A O 1
ATOM 2648 N N . ALA A 1 359 ? -7.950 3.580 15.104 1.00 96.25 359 ALA A N 1
ATOM 2649 C CA . ALA A 1 359 ? -8.917 3.071 14.139 1.00 96.25 359 ALA A CA 1
ATOM 2650 C C . ALA A 1 359 ? -9.167 1.579 14.389 1.00 96.25 359 ALA A C 1
ATOM 2652 O O . ALA A 1 359 ? -8.219 0.799 14.460 1.00 96.25 359 ALA A O 1
ATOM 2653 N N . VAL A 1 360 ? -10.435 1.183 14.479 1.00 96.00 360 VAL A N 1
ATOM 2654 C CA . VAL A 1 360 ? -10.855 -0.217 14.604 1.00 96.00 360 VAL A CA 1
ATOM 2655 C C . VAL A 1 360 ? -11.896 -0.558 13.546 1.00 96.00 360 VAL A C 1
ATOM 2657 O O . VAL A 1 360 ? -12.725 0.276 13.169 1.00 96.00 360 VAL A O 1
ATOM 2660 N N . PHE A 1 361 ? -11.879 -1.804 13.080 1.00 95.62 361 PHE A N 1
ATOM 2661 C CA . PHE A 1 361 ? -12.998 -2.349 12.321 1.00 95.62 361 PHE A CA 1
ATOM 2662 C C . PHE A 1 361 ? -14.108 -2.770 13.273 1.00 95.62 361 PHE A C 1
ATOM 2664 O O . PHE A 1 361 ? -13.856 -3.503 14.233 1.00 95.62 361 PHE A O 1
ATOM 2671 N N . TYR A 1 362 ? -15.334 -2.356 12.970 1.00 97.31 362 TYR A N 1
ATOM 2672 C CA . TYR A 1 362 ? -16.503 -2.659 13.789 1.00 97.31 362 TYR A CA 1
ATOM 2673 C C . TYR A 1 362 ? -17.608 -3.335 12.977 1.00 97.31 362 TYR A C 1
ATOM 2675 O O . TYR A 1 362 ? -17.691 -3.178 11.753 1.00 97.31 362 TYR A O 1
ATOM 2683 N N . ALA A 1 363 ? -18.495 -4.030 13.677 1.00 96.81 363 ALA A N 1
ATOM 2684 C CA . ALA A 1 363 ? -19.807 -4.463 13.210 1.00 96.81 363 ALA A CA 1
ATOM 2685 C C . ALA A 1 363 ? -20.877 -4.029 14.214 1.00 96.81 363 ALA A C 1
ATOM 2687 O O . ALA A 1 363 ? -20.534 -3.708 15.347 1.00 96.81 363 ALA A O 1
ATOM 2688 N N . HIS A 1 364 ? -22.145 -3.990 13.811 1.00 97.69 364 HIS A N 1
ATOM 2689 C CA . HIS A 1 364 ? -23.231 -3.552 14.686 1.00 97.69 364 HIS A CA 1
ATOM 2690 C C . HIS A 1 364 ? -24.413 -4.518 14.689 1.00 97.69 364 HIS A C 1
ATOM 2692 O O . HIS A 1 364 ? -24.649 -5.228 13.706 1.00 97.69 364 HIS A O 1
ATOM 2698 N N . ASP A 1 365 ? -25.129 -4.558 15.808 1.00 95.56 365 ASP A N 1
ATOM 2699 C CA . ASP A 1 365 ? -26.378 -5.306 15.960 1.00 95.56 365 ASP A CA 1
ATOM 2700 C C . ASP A 1 365 ? -27.617 -4.419 15.716 1.00 95.56 365 ASP A C 1
ATOM 2702 O O . ASP A 1 365 ? -27.519 -3.266 15.286 1.00 95.56 365 ASP A O 1
ATOM 2706 N N . ALA A 1 366 ? -28.805 -4.983 15.949 1.00 91.56 366 ALA A N 1
ATOM 2707 C CA . ALA A 1 366 ? -30.072 -4.273 15.782 1.00 91.56 366 ALA A CA 1
ATOM 2708 C C . ALA A 1 366 ? -30.272 -3.143 16.812 1.00 91.56 366 ALA A C 1
ATOM 2710 O O . ALA A 1 366 ? -30.935 -2.150 16.506 1.00 91.56 366 ALA A O 1
ATOM 2711 N N . ASP A 1 367 ? -29.650 -3.266 17.985 1.00 93.12 367 ASP A N 1
ATOM 2712 C CA . ASP A 1 367 ? -29.713 -2.299 19.085 1.00 93.12 367 ASP A CA 1
ATOM 2713 C C . ASP A 1 367 ? -28.640 -1.201 18.961 1.00 93.12 367 ASP A C 1
ATOM 2715 O O . ASP A 1 367 ? -28.504 -0.344 19.834 1.00 93.12 367 ASP A O 1
ATOM 2719 N N . LEU A 1 368 ? -27.909 -1.184 17.839 1.00 95.50 368 LEU A N 1
ATOM 2720 C CA . LEU A 1 368 ? -26.799 -0.280 17.530 1.00 95.50 368 LEU A CA 1
ATOM 2721 C C . LEU A 1 368 ? -25.559 -0.464 18.421 1.00 95.50 368 LEU A C 1
ATOM 2723 O O . LEU A 1 368 ? -24.669 0.390 18.385 1.00 95.50 368 LEU A O 1
ATOM 2727 N N . ASN A 1 369 ? -25.434 -1.568 19.166 1.00 97.12 369 ASN A N 1
ATOM 2728 C CA . ASN A 1 369 ? -24.176 -1.896 19.836 1.00 97.12 369 ASN A CA 1
ATOM 2729 C C . ASN A 1 369 ? -23.095 -2.152 18.788 1.00 97.12 369 ASN A C 1
ATOM 2731 O O . ASN A 1 369 ? -23.349 -2.792 17.765 1.00 97.12 369 ASN A O 1
ATOM 2735 N N . LEU A 1 370 ? -21.880 -1.661 19.036 1.00 98.06 370 LEU A N 1
ATOM 2736 C CA . LEU A 1 370 ? -20.759 -1.813 18.111 1.00 98.06 370 LEU A CA 1
ATOM 2737 C C . LEU A 1 370 ? -19.760 -2.829 18.661 1.00 98.06 370 LEU A C 1
ATOM 2739 O O . LEU A 1 370 ? -19.172 -2.627 19.719 1.00 98.06 370 LEU A O 1
ATOM 2743 N N . TYR A 1 371 ? -19.516 -3.895 17.911 1.00 97.12 371 TYR A N 1
ATOM 2744 C CA . TYR A 1 371 ? -18.555 -4.938 18.244 1.00 97.12 371 TYR A CA 1
ATOM 2745 C C . TYR A 1 371 ? -17.264 -4.738 17.460 1.00 97.12 371 TYR A C 1
ATOM 2747 O O . TYR A 1 371 ? -17.304 -4.572 16.238 1.00 97.12 371 TYR A O 1
ATOM 2755 N N . PHE A 1 372 ? -16.117 -4.789 18.133 1.00 96.50 372 PHE A N 1
ATOM 2756 C CA . PHE A 1 372 ? -14.801 -4.708 17.496 1.00 96.50 372 PHE A CA 1
ATOM 2757 C C . PHE A 1 372 ? -13.821 -5.724 18.081 1.00 96.50 372 PHE A C 1
ATOM 2759 O O . PHE A 1 372 ? -14.010 -6.228 19.186 1.00 96.50 372 PHE A O 1
ATOM 2766 N N . LEU A 1 373 ? -12.776 -6.043 17.315 1.00 93.44 373 LEU A N 1
ATOM 2767 C CA . LEU A 1 373 ? -11.708 -6.947 17.734 1.00 93.44 373 LEU A CA 1
ATOM 2768 C C . LEU A 1 373 ? -10.452 -6.157 18.070 1.00 93.44 373 LEU A C 1
ATOM 2770 O O . LEU A 1 373 ? -9.988 -5.346 17.268 1.00 93.44 373 LEU A O 1
ATOM 2774 N N . SER A 1 374 ? -9.895 -6.413 19.248 1.00 92.81 374 SER A N 1
ATOM 2775 C CA . SER A 1 374 ? -8.621 -5.840 19.663 1.00 92.81 374 SER A CA 1
ATOM 2776 C C . SER A 1 374 ? -7.973 -6.676 20.753 1.00 92.81 374 SER A C 1
ATOM 2778 O O . SER A 1 374 ? -8.655 -7.277 21.581 1.00 92.81 374 SER A O 1
ATOM 2780 N N . GLU A 1 375 ? -6.646 -6.673 20.794 1.00 91.06 375 GLU A N 1
ATOM 2781 C CA . GLU A 1 375 ? -5.917 -7.205 21.937 1.00 91.06 375 GLU A CA 1
ATOM 2782 C C . GLU A 1 375 ? -5.993 -6.236 23.121 1.00 91.06 375 GLU A C 1
ATOM 2784 O O . GLU A 1 375 ? -5.941 -5.013 22.945 1.00 91.06 375 GLU A O 1
ATOM 2789 N N . GLU A 1 376 ? -6.057 -6.778 24.334 1.00 90.50 376 GLU A N 1
ATOM 2790 C CA . GLU A 1 376 ? -6.098 -5.986 25.568 1.00 90.50 376 GLU A CA 1
ATOM 2791 C C . GLU A 1 376 ? -4.822 -5.160 25.764 1.00 90.50 376 GLU A C 1
ATOM 2793 O O . GLU A 1 376 ? -4.887 -4.053 26.282 1.00 90.50 376 GLU A O 1
ATOM 2798 N N . ARG A 1 377 ? -3.666 -5.641 25.283 1.00 90.69 377 ARG A N 1
ATOM 2799 C CA . ARG A 1 377 ? -2.365 -4.947 25.388 1.00 90.69 377 ARG A CA 1
ATOM 2800 C C . ARG A 1 377 ? -2.231 -3.685 24.530 1.00 90.69 377 ARG A C 1
ATOM 2802 O O . ARG A 1 377 ? -1.238 -2.974 24.645 1.00 90.69 377 ARG A O 1
ATOM 2809 N N . THR A 1 378 ? -3.169 -3.435 23.619 1.00 92.88 378 THR A N 1
ATOM 2810 C CA . THR A 1 378 ? -3.157 -2.210 22.806 1.00 92.88 378 THR A CA 1
ATOM 2811 C C . THR A 1 378 ? -3.389 -0.981 23.683 1.00 92.88 378 THR A C 1
ATOM 2813 O O . THR A 1 378 ? -4.045 -1.084 24.716 1.00 92.88 378 THR A O 1
ATOM 2816 N N . GLN A 1 379 ? -2.906 0.196 23.270 1.00 93.06 379 GLN A N 1
ATOM 2817 C CA . GLN A 1 379 ? -3.089 1.422 24.059 1.00 93.06 379 GLN A CA 1
ATOM 2818 C C . GLN A 1 379 ? -4.571 1.708 24.345 1.00 93.06 379 GLN A C 1
ATOM 2820 O O . GLN A 1 379 ? -4.934 1.966 25.487 1.00 93.06 379 GLN A O 1
ATOM 2825 N N . HIS A 1 380 ? -5.446 1.629 23.335 1.00 94.69 380 HIS A N 1
ATOM 2826 C CA . HIS A 1 380 ? -6.885 1.819 23.539 1.00 94.69 380 HIS A CA 1
ATOM 2827 C C . HIS A 1 380 ? -7.506 0.686 24.364 1.00 94.69 380 HIS A C 1
ATOM 2829 O O . HIS A 1 380 ? -8.407 0.964 25.143 1.00 94.69 380 HIS A O 1
ATOM 2835 N N . GLY A 1 381 ? -7.015 -0.554 24.254 1.00 94.00 381 GLY A N 1
ATOM 2836 C CA . GLY A 1 381 ? -7.434 -1.666 25.113 1.00 94.00 381 GLY A CA 1
ATOM 2837 C C . GLY A 1 381 ? -7.131 -1.402 26.590 1.00 94.00 381 GLY A C 1
ATOM 2838 O O . GLY A 1 381 ? -8.040 -1.440 27.413 1.00 94.00 381 GLY A O 1
ATOM 2839 N N . GLN A 1 382 ? -5.889 -1.037 26.918 1.00 95.25 382 GLN A N 1
ATOM 2840 C CA . GLN A 1 382 ? -5.482 -0.676 28.282 1.00 95.25 382 GLN A CA 1
ATOM 2841 C C . GLN A 1 382 ? -6.261 0.534 28.811 1.00 95.25 382 GLN A C 1
ATOM 2843 O O . GLN A 1 382 ? -6.734 0.518 29.947 1.00 95.25 382 GLN A O 1
ATOM 2848 N N . ASN A 1 383 ? -6.465 1.554 27.972 1.00 95.62 383 ASN A N 1
ATOM 2849 C CA . ASN A 1 383 ? -7.264 2.723 28.334 1.00 95.62 383 ASN A CA 1
ATOM 2850 C C . ASN A 1 383 ? -8.714 2.340 28.665 1.00 95.62 383 ASN A C 1
ATOM 2852 O O . ASN A 1 383 ? -9.249 2.811 29.662 1.00 95.62 383 ASN A O 1
ATOM 2856 N N . LEU A 1 384 ? -9.344 1.476 27.862 1.00 96.06 384 LEU A N 1
ATOM 2857 C CA . LEU A 1 384 ? -10.729 1.046 28.077 1.00 96.06 384 LEU A CA 1
ATOM 2858 C C . LEU A 1 384 ? -10.891 0.131 29.296 1.00 96.06 384 LEU A C 1
ATOM 2860 O O . LEU A 1 384 ? -11.911 0.219 29.974 1.00 96.06 384 LEU A O 1
ATOM 2864 N N . LEU A 1 385 ? -9.892 -0.708 29.603 1.00 94.94 385 LEU A N 1
ATOM 2865 C CA . LEU A 1 385 ? -9.875 -1.490 30.846 1.00 94.94 385 LEU A CA 1
ATOM 2866 C C . LEU A 1 385 ? -9.818 -0.583 32.083 1.00 94.94 385 LEU A C 1
ATOM 2868 O O . LEU A 1 385 ? -10.467 -0.875 33.083 1.00 94.94 385 LEU A O 1
ATOM 2872 N N . ALA A 1 386 ? -9.059 0.515 32.019 1.00 93.44 386 ALA A N 1
ATOM 2873 C CA . ALA A 1 386 ? -8.963 1.479 33.114 1.00 93.44 386 ALA A CA 1
ATOM 2874 C C . ALA A 1 386 ? -10.202 2.388 33.212 1.00 93.44 386 ALA A C 1
ATOM 2876 O O . ALA A 1 386 ? -10.701 2.658 34.304 1.00 93.44 386 ALA A O 1
ATOM 2877 N N . ALA A 1 387 ? -10.701 2.869 32.072 1.00 93.44 387 ALA A N 1
ATOM 2878 C CA . ALA A 1 387 ? -11.843 3.764 31.975 1.00 93.44 387 ALA A CA 1
ATOM 2879 C C . ALA A 1 387 ? -12.676 3.427 30.723 1.00 93.44 387 ALA A C 1
ATOM 2881 O O . ALA A 1 387 ? -12.311 3.818 29.613 1.00 93.44 387 ALA A O 1
ATOM 2882 N N . PRO A 1 388 ? -13.858 2.800 30.866 1.00 94.56 388 PRO A N 1
ATOM 2883 C CA . PRO A 1 388 ? -14.619 2.299 29.720 1.00 94.56 388 PRO A CA 1
ATOM 2884 C C . PRO A 1 388 ? -15.275 3.410 28.889 1.00 94.56 388 PRO A C 1
ATOM 2886 O O . PRO A 1 388 ? -15.953 3.129 27.907 1.00 94.56 388 PRO A O 1
ATOM 2889 N N . ARG A 1 389 ? -15.140 4.686 29.274 1.00 95.38 389 ARG A N 1
ATOM 2890 C CA . ARG A 1 389 ? -15.749 5.811 28.552 1.00 95.38 389 ARG A CA 1
ATOM 2891 C C . ARG A 1 389 ? -15.026 6.033 27.233 1.00 95.38 389 ARG A C 1
ATOM 2893 O O . ARG A 1 389 ? -13.810 6.198 27.198 1.00 95.38 389 ARG A O 1
ATOM 2900 N N . VAL A 1 390 ? -15.798 6.117 26.158 1.00 96.56 390 VAL A N 1
ATOM 2901 C CA . VAL A 1 390 ? -15.252 6.234 24.811 1.00 96.56 390 VAL A CA 1
ATOM 2902 C C . VAL A 1 390 ? -16.112 7.151 23.956 1.00 96.56 390 VAL A C 1
ATOM 2904 O O . VAL A 1 390 ? -17.338 7.218 24.088 1.00 96.56 390 VAL A O 1
ATOM 2907 N N . ALA A 1 391 ? -15.451 7.866 23.058 1.00 97.19 391 ALA A N 1
ATOM 2908 C CA . ALA A 1 391 ? -16.097 8.558 21.959 1.00 97.19 391 ALA A CA 1
ATOM 2909 C C . ALA A 1 391 ? -15.547 8.009 20.648 1.00 97.19 391 ALA A C 1
ATOM 2911 O O . ALA A 1 391 ? -14.454 7.451 20.609 1.00 97.19 391 ALA A O 1
ATOM 2912 N N . GLY A 1 392 ? -16.272 8.182 19.555 1.00 96.75 392 GLY A N 1
ATOM 2913 C CA . GLY A 1 392 ? -15.734 7.817 18.260 1.00 96.75 392 GLY A CA 1
ATOM 2914 C C . GLY A 1 392 ? -16.408 8.515 17.104 1.00 96.75 392 GLY A C 1
ATOM 2915 O O . GLY A 1 392 ? -17.464 9.136 17.252 1.00 96.75 392 GLY A O 1
ATOM 2916 N N . THR A 1 393 ? -15.762 8.430 15.946 1.00 97.56 393 THR A N 1
ATOM 2917 C CA . THR A 1 393 ? -16.306 8.962 14.698 1.00 97.56 393 THR A CA 1
ATOM 2918 C C . THR A 1 393 ? -16.175 7.970 13.552 1.00 97.56 393 THR A C 1
ATOM 2920 O O . THR A 1 393 ? -15.229 7.184 13.490 1.00 97.56 393 THR A O 1
ATOM 2923 N N . ILE A 1 394 ? -17.152 8.012 12.653 1.00 96.88 394 ILE A N 1
ATOM 2924 C CA . ILE A 1 394 ? -17.220 7.229 11.419 1.00 96.88 394 ILE A CA 1
ATOM 2925 C C . ILE A 1 394 ? -17.501 8.231 10.306 1.00 96.88 394 ILE A C 1
ATOM 2927 O O . ILE A 1 394 ? -18.353 9.102 10.465 1.00 96.88 394 ILE A O 1
ATOM 2931 N N . GLN A 1 395 ? -16.778 8.142 9.199 1.00 92.50 395 GLN A N 1
ATOM 2932 C CA . GLN A 1 395 ? -16.897 9.083 8.088 1.00 92.50 395 GLN A CA 1
ATOM 2933 C C . GLN A 1 395 ? -17.099 8.317 6.786 1.00 92.50 395 GLN A C 1
ATOM 2935 O O . GLN A 1 395 ? -16.545 7.231 6.622 1.00 92.50 395 GLN A O 1
ATOM 2940 N N . ALA A 1 396 ? -17.854 8.903 5.858 1.00 84.56 396 ALA A N 1
ATOM 2941 C CA . ALA A 1 396 ? -17.891 8.425 4.483 1.00 84.56 396 ALA A CA 1
ATOM 2942 C C . ALA A 1 396 ? -16.568 8.677 3.745 1.00 84.56 396 ALA A C 1
ATOM 2944 O O . ALA A 1 396 ? -15.840 9.632 4.029 1.00 84.56 396 ALA A O 1
ATOM 2945 N N . ASP A 1 397 ? -16.250 7.830 2.774 1.00 78.31 397 ASP A N 1
ATOM 2946 C CA . ASP A 1 397 ? -15.030 7.966 1.983 1.00 78.31 397 ASP A CA 1
ATOM 2947 C C . ASP A 1 397 ? -15.217 8.946 0.815 1.00 78.31 397 ASP A C 1
ATOM 2949 O O . ASP A 1 397 ? -16.262 8.996 0.167 1.00 78.31 397 ASP A O 1
ATOM 2953 N N . GLY A 1 398 ? -14.169 9.709 0.488 1.00 72.19 398 GLY A N 1
ATOM 2954 C CA . GLY A 1 398 ? -14.123 10.508 -0.744 1.00 72.19 398 GLY A CA 1
ATOM 2955 C C . GLY A 1 398 ? -15.114 11.677 -0.810 1.00 72.19 398 GLY A C 1
ATOM 2956 O O . GLY A 1 398 ? -15.532 12.052 -1.906 1.00 72.19 398 GLY A O 1
ATOM 2957 N N . GLN A 1 399 ? -15.472 12.257 0.335 1.00 72.19 399 GLN A N 1
ATOM 2958 C CA . GLN A 1 399 ? -16.502 13.292 0.448 1.00 72.19 399 GLN A CA 1
ATOM 2959 C C . GLN A 1 399 ? -16.093 14.632 -0.182 1.00 72.19 399 GLN A C 1
ATOM 2961 O O . GLN A 1 399 ? -14.927 15.032 -0.170 1.00 72.19 399 GLN A O 1
ATOM 2966 N N . ASP A 1 400 ? -17.062 15.338 -0.759 1.00 70.69 400 ASP A N 1
ATOM 2967 C CA . ASP A 1 400 ? -16.964 16.772 -1.055 1.00 70.69 400 ASP A CA 1
ATOM 2968 C C . ASP A 1 400 ? -17.342 17.552 0.215 1.00 70.69 400 ASP A C 1
ATOM 2970 O O . ASP A 1 400 ? -18.223 17.119 0.956 1.00 70.69 400 ASP A O 1
ATOM 2974 N N . TRP A 1 401 ? -16.709 18.697 0.473 1.00 69.31 401 TRP A N 1
ATOM 2975 C CA . TRP A 1 401 ? -17.007 19.519 1.650 1.00 69.31 401 TRP A CA 1
ATOM 2976 C C . TRP A 1 401 ? -18.485 19.961 1.708 1.00 69.31 401 TRP A C 1
ATOM 2978 O O . TRP A 1 401 ? -19.021 20.193 2.794 1.00 69.31 401 TRP A O 1
ATOM 2988 N N . ARG A 1 402 ? -19.171 20.022 0.556 1.00 65.12 402 ARG A N 1
ATOM 2989 C CA . ARG A 1 402 ? -20.610 20.332 0.456 1.00 65.12 402 ARG A CA 1
ATOM 2990 C C . ARG A 1 402 ? -21.521 19.165 0.841 1.00 65.12 402 ARG A C 1
ATOM 2992 O O . ARG A 1 402 ? -22.672 19.386 1.189 1.00 65.12 402 ARG A O 1
ATOM 2999 N N . ALA A 1 403 ? -21.014 17.936 0.800 1.00 74.00 403 ALA A N 1
ATOM 3000 C CA . ALA A 1 403 ? -21.771 16.701 1.007 1.00 74.00 403 ALA A CA 1
ATOM 3001 C C . ALA A 1 403 ? -21.178 15.877 2.159 1.00 74.00 403 ALA A C 1
ATOM 3003 O O . ALA A 1 403 ? -21.052 14.658 2.059 1.00 74.00 403 ALA A O 1
ATOM 3004 N N . ILE A 1 404 ? -20.764 16.560 3.234 1.00 82.31 404 ILE A N 1
ATOM 3005 C CA . ILE A 1 404 ? -20.189 15.893 4.400 1.00 82.31 404 ILE A CA 1
ATOM 3006 C C . ILE A 1 404 ? -21.229 14.990 5.068 1.00 82.31 404 ILE A C 1
ATOM 3008 O O . ILE A 1 404 ? -22.252 15.480 5.542 1.00 82.31 404 ILE A O 1
ATOM 3012 N N . GLN A 1 405 ? -20.931 13.700 5.164 1.00 88.12 405 GLN A N 1
ATOM 3013 C CA . GLN A 1 405 ? -21.689 12.698 5.892 1.00 88.12 405 GLN A CA 1
ATOM 3014 C C . GLN A 1 405 ? -20.792 11.986 6.907 1.00 88.12 405 GLN A C 1
ATOM 3016 O O . GLN A 1 405 ? -19.707 11.495 6.584 1.00 88.12 405 GLN A O 1
ATOM 3021 N N . GLY A 1 406 ? -21.254 11.913 8.148 1.00 92.94 406 GLY A N 1
ATOM 3022 C CA . GLY A 1 406 ? -20.478 11.341 9.236 1.00 92.94 406 GLY A CA 1
ATOM 3023 C C . GLY A 1 406 ? -21.329 10.994 10.439 1.00 92.94 406 GLY A C 1
ATOM 3024 O O . GLY A 1 406 ? -22.438 11.491 10.610 1.00 92.94 406 GLY A O 1
ATOM 3025 N N . MET A 1 407 ? -20.781 10.162 11.309 1.00 95.44 407 MET A N 1
ATOM 3026 C CA . MET A 1 407 ? -21.404 9.774 12.559 1.00 95.44 407 MET A CA 1
ATOM 3027 C C . MET A 1 407 ? -20.445 10.018 13.714 1.00 95.44 407 MET A C 1
ATOM 3029 O O . MET A 1 407 ? -19.261 9.695 13.640 1.00 95.44 407 MET A O 1
ATOM 3033 N N . GLN A 1 408 ? -20.972 10.581 14.793 1.00 97.38 408 GLN A N 1
ATOM 3034 C CA . GLN A 1 408 ? -20.315 10.649 16.088 1.00 97.38 408 GLN A CA 1
ATOM 3035 C C . GLN A 1 408 ? -21.038 9.704 17.039 1.00 97.38 408 GLN A C 1
ATOM 3037 O O . GLN A 1 408 ? -22.265 9.632 17.024 1.00 97.38 408 GLN A O 1
ATOM 3042 N N . VAL A 1 409 ? -20.281 9.014 17.880 1.00 97.12 409 VAL A N 1
ATOM 3043 C CA . VAL A 1 409 ? -20.810 8.107 18.896 1.00 97.12 409 VAL A CA 1
ATOM 3044 C C . VAL A 1 409 ? -20.138 8.387 20.233 1.00 97.12 409 VAL A C 1
ATOM 3046 O O . VAL A 1 409 ? -18.954 8.725 20.284 1.00 97.12 409 VAL A O 1
ATOM 3049 N N . ARG A 1 410 ? -20.895 8.272 21.322 1.00 97.25 410 ARG A N 1
ATOM 3050 C CA . ARG A 1 410 ? -20.376 8.268 22.693 1.00 97.25 410 ARG A CA 1
ATOM 3051 C C . ARG A 1 410 ? -21.029 7.136 23.465 1.00 97.25 410 ARG A C 1
ATOM 3053 O O . ARG A 1 410 ? -22.208 6.846 23.265 1.00 97.25 410 ARG A O 1
ATOM 3060 N N . GLY A 1 411 ? -20.272 6.520 24.356 1.00 95.81 411 GLY A N 1
ATOM 3061 C CA . GLY A 1 411 ? -20.785 5.436 25.174 1.00 95.81 411 GLY A CA 1
ATOM 3062 C C . GLY A 1 411 ? -19.711 4.803 26.034 1.00 95.81 411 GLY A C 1
ATOM 3063 O O . GLY A 1 411 ? -18.717 5.441 26.397 1.00 95.81 411 GLY A O 1
ATOM 3064 N N . ARG A 1 412 ? -19.933 3.531 26.349 1.00 97.12 412 ARG A N 1
ATOM 3065 C CA . ARG A 1 412 ? -19.005 2.707 27.117 1.00 97.12 412 ARG A CA 1
ATOM 3066 C C . ARG A 1 412 ? -18.541 1.526 26.286 1.00 97.12 412 ARG A C 1
ATOM 3068 O O . ARG A 1 412 ? -19.371 0.911 25.631 1.00 97.12 412 ARG A O 1
ATOM 3075 N N . ALA A 1 413 ? -17.250 1.218 26.306 1.00 97.44 413 ALA A N 1
ATOM 3076 C CA . ALA A 1 413 ? -16.702 0.027 25.678 1.00 97.44 413 ALA A CA 1
ATOM 3077 C C . ALA A 1 413 ? -15.967 -0.850 26.689 1.00 97.44 413 ALA A C 1
ATOM 3079 O O . ALA A 1 413 ? -15.156 -0.360 27.471 1.00 97.44 413 ALA A O 1
ATOM 3080 N N . GLU A 1 414 ? -16.251 -2.145 26.639 1.00 96.50 414 GLU A N 1
ATOM 3081 C CA . GLU A 1 414 ? -15.711 -3.162 27.541 1.00 96.50 414 GLU A CA 1
ATOM 3082 C C . GLU A 1 414 ? -15.470 -4.477 26.780 1.00 96.50 414 GLU A C 1
ATOM 3084 O O . GLU A 1 414 ? -16.032 -4.665 25.691 1.00 96.50 414 GLU A O 1
ATOM 3089 N N . PRO A 1 415 ? -14.634 -5.393 27.298 1.00 95.56 415 PRO A N 1
ATOM 3090 C CA . PRO A 1 415 ? -14.525 -6.732 26.736 1.00 95.56 415 PRO A CA 1
ATOM 3091 C C . PRO A 1 415 ? -15.898 -7.412 26.723 1.00 95.56 415 PRO A C 1
ATOM 3093 O O . PRO A 1 415 ? -16.623 -7.388 27.716 1.00 95.56 415 PRO A O 1
ATOM 3096 N N . ALA A 1 416 ? -16.262 -8.023 25.597 1.00 93.75 416 ALA A N 1
ATOM 3097 C CA . ALA A 1 416 ? -17.545 -8.692 25.448 1.00 93.75 416 ALA A CA 1
ATOM 3098 C C . ALA A 1 416 ? -17.652 -9.853 26.462 1.00 93.75 416 ALA A C 1
ATOM 3100 O O . ALA A 1 416 ? -16.775 -10.728 26.474 1.00 93.75 416 ALA A O 1
ATOM 3101 N N . PRO A 1 417 ? -18.705 -9.894 27.301 1.00 90.56 417 PRO A N 1
ATOM 3102 C CA . PRO A 1 417 ? -18.893 -10.962 28.278 1.00 90.56 417 PRO A CA 1
ATOM 3103 C C . PRO A 1 417 ? -18.986 -12.336 27.611 1.00 90.56 417 PRO A C 1
ATOM 3105 O O . PRO A 1 417 ? -19.457 -12.452 26.481 1.00 90.56 417 PRO A O 1
ATOM 3108 N N . ALA A 1 418 ? -18.631 -13.401 28.338 1.00 83.69 418 ALA A N 1
ATOM 3109 C CA . ALA A 1 418 ? -18.646 -14.771 27.813 1.00 83.69 418 ALA A CA 1
ATOM 3110 C C . ALA A 1 418 ? -19.996 -15.169 27.176 1.00 83.69 418 ALA A C 1
ATOM 3112 O O . ALA A 1 418 ? -20.014 -15.810 26.126 1.00 83.69 418 ALA A O 1
ATOM 3113 N N . GLY A 1 419 ? -21.117 -14.736 27.768 1.00 86.19 419 GLY A N 1
ATOM 3114 C CA . GLY A 1 419 ? -22.465 -14.986 27.242 1.00 86.19 419 GLY A CA 1
ATOM 3115 C C . GLY A 1 419 ? -22.789 -14.256 25.931 1.00 86.19 419 GLY A C 1
ATOM 3116 O O . GLY A 1 419 ? -23.658 -14.699 25.189 1.00 86.19 419 GLY A O 1
ATOM 3117 N N . GLU A 1 420 ? -22.071 -13.179 25.605 1.00 87.94 420 GLU A N 1
ATOM 3118 C CA . GLU A 1 420 ? -22.276 -12.382 24.388 1.00 87.94 420 GLU A CA 1
ATOM 3119 C C . GLU A 1 420 ? -21.288 -12.726 23.269 1.00 87.94 420 GLU A C 1
ATOM 3121 O O . GLU A 1 420 ? -21.495 -12.313 22.130 1.00 87.94 420 GLU A O 1
ATOM 3126 N N . LEU A 1 421 ? -20.242 -13.516 23.538 1.00 86.69 421 LEU A N 1
ATOM 3127 C CA . LEU A 1 421 ? -19.207 -13.838 22.546 1.00 86.69 421 LEU A CA 1
ATOM 3128 C C . LEU A 1 421 ? -19.773 -14.502 21.289 1.00 86.69 421 LEU A C 1
ATOM 3130 O O . LEU A 1 421 ? -19.359 -14.164 20.182 1.00 86.69 421 LEU A O 1
ATOM 3134 N N . ALA A 1 422 ? -20.737 -15.414 21.440 1.00 84.25 422 ALA A N 1
ATOM 3135 C CA . ALA A 1 422 ? -21.392 -16.058 20.302 1.00 84.25 422 ALA A CA 1
ATOM 3136 C C . ALA A 1 422 ? -22.153 -15.039 19.436 1.00 84.25 422 ALA A C 1
ATOM 3138 O O . ALA A 1 422 ? -22.073 -15.079 18.207 1.00 84.25 422 ALA A O 1
ATOM 3139 N N . HIS A 1 423 ? -22.849 -14.096 20.077 1.00 89.38 423 HIS A N 1
ATOM 3140 C CA . HIS A 1 423 ? -23.572 -13.034 19.388 1.00 89.38 423 HIS A CA 1
ATOM 3141 C C . HIS A 1 423 ? -22.609 -12.065 18.692 1.00 89.38 423 HIS A C 1
ATOM 3143 O O . HIS A 1 423 ? -22.751 -11.823 17.494 1.00 89.38 423 HIS A O 1
ATOM 3149 N N . ALA A 1 424 ? -21.587 -11.582 19.403 1.00 89.81 424 ALA A N 1
ATOM 3150 C CA . ALA A 1 424 ? -20.551 -10.701 18.871 1.00 89.81 424 ALA A CA 1
ATOM 3151 C C . ALA A 1 424 ? -19.857 -11.324 17.651 1.00 89.81 424 ALA A C 1
ATOM 3153 O O . ALA A 1 424 ? -19.727 -10.682 16.610 1.00 89.81 424 ALA A O 1
ATOM 3154 N N . ALA A 1 425 ? -19.483 -12.602 17.745 1.00 87.06 425 ALA A N 1
ATOM 3155 C CA . ALA A 1 425 ? -18.875 -13.357 16.658 1.00 87.06 425 ALA A CA 1
ATOM 3156 C C . ALA A 1 425 ? -19.806 -13.486 15.442 1.00 87.06 425 ALA A C 1
ATOM 3158 O O . ALA A 1 425 ? -19.367 -13.278 14.310 1.00 87.06 425 ALA A O 1
ATOM 3159 N N . ALA A 1 426 ? -21.096 -13.763 15.658 1.00 85.94 426 ALA A N 1
ATOM 3160 C CA . ALA A 1 426 ? -22.083 -13.835 14.585 1.00 85.94 426 ALA A CA 1
ATOM 3161 C C . ALA A 1 426 ? -22.303 -12.470 13.910 1.00 85.94 426 ALA A C 1
ATOM 3163 O O . ALA A 1 426 ? -22.277 -12.376 12.683 1.00 85.94 426 ALA A O 1
ATOM 3164 N N . VAL A 1 427 ? -22.476 -11.400 14.694 1.00 92.12 427 VAL A N 1
ATOM 3165 C CA . VAL A 1 427 ? -22.624 -10.022 14.197 1.00 92.12 427 VAL A CA 1
ATOM 3166 C C . VAL A 1 427 ? -21.403 -9.610 13.377 1.00 92.12 427 VAL A C 1
ATOM 3168 O O . VAL A 1 427 ? -21.539 -9.141 12.245 1.00 92.12 427 VAL A O 1
ATOM 3171 N N . TYR A 1 428 ? -20.206 -9.836 13.917 1.00 92.31 428 TYR A N 1
ATOM 3172 C CA . TYR A 1 428 ? -18.954 -9.475 13.263 1.00 92.31 428 TYR A CA 1
ATOM 3173 C C . TYR A 1 428 ? -18.701 -10.305 12.003 1.00 92.31 428 TYR A C 1
ATOM 3175 O O . TYR A 1 428 ? -18.345 -9.754 10.961 1.00 92.31 428 TYR A O 1
ATOM 3183 N N . GLY A 1 429 ? -18.956 -11.614 12.061 1.00 85.44 429 GLY A N 1
ATOM 3184 C CA . GLY A 1 429 ? -18.817 -12.534 10.934 1.00 85.44 429 GLY A CA 1
ATOM 3185 C C . GLY A 1 429 ? -19.764 -12.225 9.773 1.00 85.44 429 GLY A C 1
ATOM 3186 O O . GLY A 1 429 ? -19.353 -12.341 8.619 1.00 85.44 429 GLY A O 1
ATOM 3187 N N . ARG A 1 430 ? -20.992 -11.748 10.047 1.00 86.69 430 ARG A N 1
ATOM 3188 C CA . ARG A 1 430 ? -21.922 -11.276 8.999 1.00 86.69 430 ARG A CA 1
ATOM 3189 C C . ARG A 1 430 ? -21.350 -10.109 8.199 1.00 86.69 430 ARG A C 1
ATOM 3191 O O . ARG A 1 430 ? -21.568 -10.037 6.994 1.00 86.69 430 ARG A O 1
ATOM 3198 N N . LYS A 1 431 ? -20.626 -9.199 8.858 1.00 90.19 431 LYS A N 1
ATOM 3199 C CA . LYS A 1 431 ? -20.006 -8.041 8.197 1.00 90.19 431 LYS A CA 1
ATOM 3200 C C . LYS A 1 431 ? -18.661 -8.387 7.551 1.00 90.19 431 LYS A C 1
ATOM 3202 O O . LYS A 1 431 ? -18.331 -7.847 6.498 1.00 90.19 431 LYS A O 1
ATOM 3207 N N . TYR A 1 432 ? -17.902 -9.308 8.148 1.00 88.62 432 TYR A N 1
ATOM 3208 C CA . TYR A 1 432 ? -16.570 -9.708 7.694 1.00 88.62 432 TYR A CA 1
ATOM 3209 C C . TYR A 1 432 ? -16.469 -11.227 7.502 1.00 88.62 432 TYR A C 1
ATOM 3211 O O . TYR A 1 432 ? -16.086 -11.966 8.411 1.00 88.62 432 TYR A O 1
ATOM 3219 N N . ALA A 1 433 ? -16.722 -11.688 6.274 1.00 79.50 433 ALA A N 1
ATOM 3220 C CA . ALA A 1 433 ? -16.736 -13.114 5.927 1.00 79.50 433 ALA A CA 1
ATOM 3221 C C . ALA A 1 433 ? -15.435 -13.870 6.280 1.00 79.50 433 ALA A C 1
ATOM 3223 O O . ALA A 1 433 ? -15.482 -15.053 6.610 1.00 79.50 433 ALA A O 1
ATOM 3224 N N . PHE A 1 434 ? -14.273 -13.203 6.262 1.00 75.00 434 PHE A N 1
ATOM 3225 C CA . PHE A 1 434 ? -13.002 -13.838 6.636 1.00 75.00 434 PHE A CA 1
ATOM 3226 C C . PHE A 1 434 ? -12.950 -14.230 8.124 1.00 75.00 434 PHE A C 1
ATOM 3228 O O . PHE A 1 434 ? -12.355 -15.249 8.461 1.00 75.00 434 PHE A O 1
ATOM 3235 N N . VAL A 1 435 ? -13.585 -13.452 9.012 1.00 75.88 435 VAL A N 1
ATOM 3236 C CA . VAL A 1 435 ? -13.667 -13.781 10.445 1.00 75.88 435 VAL A CA 1
ATOM 3237 C C . VAL A 1 435 ? -14.639 -14.928 10.658 1.00 75.88 435 VAL A C 1
ATOM 3239 O O . VAL A 1 435 ? -14.341 -15.828 11.434 1.00 75.88 435 VAL A O 1
ATOM 3242 N N . ALA A 1 436 ? -15.754 -14.944 9.920 1.00 72.69 436 ALA A N 1
ATOM 3243 C CA . ALA A 1 436 ? -16.674 -16.077 9.943 1.00 72.69 436 ALA A CA 1
ATOM 3244 C C . ALA A 1 436 ? -15.946 -17.388 9.599 1.00 72.69 436 ALA A C 1
ATOM 3246 O O . ALA A 1 436 ? -16.098 -18.367 10.320 1.00 72.69 436 ALA A O 1
ATOM 3247 N N . ALA A 1 437 ? -15.082 -17.386 8.577 1.00 67.56 437 ALA A N 1
ATOM 3248 C CA . ALA A 1 437 ? -14.289 -18.557 8.199 1.00 67.56 437 ALA A CA 1
ATOM 3249 C C . ALA A 1 437 ? -13.302 -19.014 9.292 1.00 67.56 437 ALA A C 1
ATOM 3251 O O . ALA A 1 437 ? -13.116 -20.212 9.471 1.00 67.56 437 ALA A O 1
ATOM 3252 N N . LEU A 1 438 ? -12.702 -18.085 10.047 1.00 67.94 438 LEU A N 1
ATOM 3253 C CA . LEU A 1 438 ? -11.784 -18.403 11.153 1.00 67.94 438 LEU A CA 1
ATOM 3254 C C . LEU A 1 438 ? -12.487 -18.977 12.392 1.00 67.94 438 LEU A C 1
ATOM 3256 O O . LEU A 1 438 ? -11.831 -19.564 13.246 1.00 67.94 438 LEU A O 1
ATOM 3260 N N . LEU A 1 439 ? -13.803 -18.797 12.500 1.00 66.75 439 LEU A N 1
ATOM 3261 C CA . LEU A 1 439 ? -14.611 -19.339 13.592 1.00 66.75 439 LEU A CA 1
ATOM 3262 C C . LEU A 1 439 ? -15.144 -20.748 13.280 1.00 66.75 439 LEU A C 1
ATOM 3264 O O . LEU A 1 439 ? -15.505 -21.484 14.199 1.00 66.75 439 LEU A O 1
ATOM 3268 N N . VAL A 1 440 ? -15.180 -21.150 12.002 1.00 57.88 440 VAL A N 1
ATOM 3269 C CA . VAL A 1 440 ? -15.588 -22.499 11.581 1.00 57.88 440 VAL A CA 1
ATOM 3270 C C . VAL A 1 440 ? -14.489 -23.493 11.969 1.00 57.88 440 VAL A C 1
ATOM 3272 O O . VAL A 1 440 ? -13.491 -23.638 11.271 1.00 57.88 440 VAL A O 1
ATOM 3275 N N . GLY A 1 441 ? -14.671 -24.175 13.103 1.00 52.28 441 GLY A N 1
ATOM 3276 C CA . GLY A 1 441 ? -13.743 -25.192 13.619 1.00 52.28 441 GLY A CA 1
ATOM 3277 C C . GLY A 1 441 ? -13.023 -24.817 14.916 1.00 52.28 441 GLY A C 1
ATOM 3278 O O . GLY A 1 441 ? -12.246 -25.620 15.428 1.00 52.28 441 GLY A O 1
ATOM 3279 N N . ALA A 1 442 ? -13.283 -23.634 15.475 1.00 58.53 442 ALA A N 1
ATOM 3280 C CA . ALA A 1 442 ? -12.737 -23.254 16.769 1.00 58.53 442 ALA A CA 1
ATOM 3281 C C . ALA A 1 442 ? -13.540 -23.885 17.923 1.00 58.53 442 ALA A C 1
ATOM 3283 O O . ALA A 1 442 ? -14.769 -23.799 17.970 1.00 58.53 442 ALA A O 1
ATOM 3284 N N . SER A 1 443 ? -12.846 -24.511 18.876 1.00 51.28 443 SER A N 1
ATOM 3285 C CA . SER A 1 443 ? -13.463 -25.148 20.046 1.00 51.28 443 SER A CA 1
ATOM 3286 C C . SER A 1 443 ? -13.837 -24.104 21.108 1.00 51.28 443 SER A C 1
ATOM 3288 O O . SER A 1 443 ? -13.132 -23.938 22.100 1.00 51.28 443 SER A O 1
ATOM 3290 N N . GLY A 1 444 ? -14.931 -23.371 20.885 1.00 55.25 444 GLY A N 1
ATOM 3291 C CA . GLY A 1 444 ? -15.542 -22.460 21.862 1.00 55.25 444 GLY A CA 1
ATOM 3292 C C . GLY A 1 444 ? -16.072 -21.147 21.257 1.00 55.25 444 GLY A C 1
ATOM 3293 O O . GLY A 1 444 ? -15.574 -20.705 20.219 1.00 55.25 444 GLY A O 1
ATOM 3294 N N . PRO A 1 445 ? -17.063 -20.481 21.888 1.00 51.22 445 PRO A N 1
ATOM 3295 C CA . PRO A 1 445 ? -17.557 -19.179 21.436 1.00 51.22 445 PRO A CA 1
ATOM 3296 C C . PRO A 1 445 ? -16.434 -18.134 21.452 1.00 51.22 445 PRO A C 1
ATOM 3298 O O . PRO A 1 445 ? -15.871 -17.842 22.504 1.00 51.22 445 PRO A O 1
ATOM 3301 N N . GLY A 1 446 ? -16.099 -17.564 20.292 1.00 55.78 446 GLY A N 1
ATOM 3302 C CA . GLY A 1 446 ? -15.092 -16.501 20.194 1.00 55.78 446 GLY A CA 1
ATOM 3303 C C . GLY A 1 446 ? -13.632 -16.962 20.275 1.00 55.78 446 GLY A C 1
ATOM 3304 O O . GLY A 1 446 ? -12.749 -16.115 20.392 1.00 55.78 446 GLY A O 1
ATOM 3305 N N . ALA A 1 447 ? -13.354 -18.267 20.186 1.00 60.44 447 ALA A N 1
ATOM 3306 C CA . ALA A 1 447 ? -11.991 -18.759 20.018 1.00 60.44 447 ALA A CA 1
ATOM 3307 C C . ALA A 1 447 ? -11.480 -18.369 18.618 1.00 60.44 447 ALA A C 1
ATOM 3309 O O . ALA A 1 447 ? -11.864 -18.949 17.606 1.00 60.44 447 ALA A O 1
ATOM 3310 N N . LEU A 1 448 ? -10.645 -17.335 18.550 1.00 68.75 448 LEU A N 1
ATOM 3311 C CA . LEU A 1 448 ? -9.997 -16.909 17.313 1.00 68.75 448 LEU A CA 1
ATOM 3312 C C . LEU A 1 448 ? -8.693 -17.691 17.142 1.00 68.75 448 LEU A C 1
ATOM 3314 O O . LEU A 1 448 ? -7.942 -17.884 18.095 1.00 68.75 448 LEU A O 1
ATOM 3318 N N . THR A 1 449 ? -8.406 -18.145 15.925 1.00 64.12 449 THR A N 1
ATOM 3319 C CA . THR A 1 449 ? -7.180 -18.897 15.617 1.00 64.12 449 THR A CA 1
ATOM 3320 C C . THR A 1 449 ? -6.221 -18.091 14.745 1.00 64.12 449 THR A C 1
ATOM 3322 O O . THR A 1 449 ? -6.615 -17.141 14.063 1.00 64.12 449 THR A O 1
ATOM 3325 N N . GLY A 1 450 ? -4.949 -18.496 14.718 1.00 68.62 450 GLY A N 1
ATOM 3326 C CA . GLY A 1 450 ? -3.948 -17.892 13.840 1.00 68.62 450 GLY A CA 1
ATOM 3327 C C . GLY A 1 450 ? -3.641 -16.433 14.217 1.00 68.62 450 GLY A C 1
ATOM 3328 O O . GLY A 1 450 ? -3.458 -16.151 15.402 1.00 68.62 450 GLY A O 1
ATOM 3329 N N . PRO A 1 451 ? -3.584 -15.489 13.256 1.00 60.16 451 PRO A N 1
ATOM 3330 C CA . PRO A 1 451 ? -3.194 -14.096 13.516 1.00 60.16 451 PRO A CA 1
ATOM 3331 C C . PRO A 1 451 ? -4.074 -13.340 14.522 1.00 60.16 451 PRO A C 1
ATOM 3333 O O . PRO A 1 451 ? -3.644 -12.324 15.056 1.00 60.16 451 PRO A O 1
ATOM 3336 N N . LEU A 1 452 ? -5.299 -13.814 14.777 1.00 70.88 452 LEU A N 1
ATOM 3337 C CA . LEU A 1 452 ? -6.244 -13.194 15.710 1.00 70.88 452 LEU A CA 1
ATOM 3338 C C . LEU A 1 452 ? -6.320 -13.911 17.065 1.00 70.88 452 LEU A C 1
ATOM 3340 O O . LEU A 1 452 ? -7.160 -13.552 17.881 1.00 70.88 452 LEU A O 1
ATOM 3344 N N . ALA A 1 453 ? -5.446 -14.884 17.341 1.00 73.06 453 ALA A N 1
ATOM 3345 C CA . ALA A 1 453 ? -5.504 -15.679 18.572 1.00 73.06 453 ALA A CA 1
ATOM 3346 C C . ALA A 1 453 ? -5.371 -14.862 19.871 1.00 73.06 453 ALA A C 1
ATOM 3348 O O . ALA A 1 453 ? -5.827 -15.297 20.923 1.00 73.06 453 ALA A O 1
ATOM 3349 N N . GLN A 1 454 ? -4.756 -13.678 19.802 1.00 79.31 454 GLN A N 1
ATOM 3350 C CA . GLN A 1 454 ? -4.594 -12.767 20.943 1.00 79.31 454 GLN A CA 1
ATOM 3351 C C . GLN A 1 454 ? -5.705 -11.704 21.018 1.00 79.31 454 GLN A C 1
ATOM 3353 O O . GLN A 1 454 ? -5.795 -10.971 22.003 1.00 79.31 454 GLN A O 1
ATOM 3358 N N . ALA A 1 455 ? -6.550 -11.598 19.987 1.00 84.94 455 ALA A N 1
ATOM 3359 C CA . ALA A 1 455 ? -7.617 -10.610 19.932 1.00 84.94 455 ALA A CA 1
ATOM 3360 C C . ALA A 1 455 ? -8.820 -11.049 20.774 1.00 84.94 455 ALA A C 1
ATOM 3362 O O . ALA A 1 455 ? -9.160 -12.229 20.856 1.00 84.94 455 ALA A O 1
ATOM 3363 N N . ARG A 1 456 ? -9.493 -10.069 21.374 1.00 89.06 456 ARG A N 1
ATOM 3364 C CA . ARG A 1 456 ? -10.733 -10.244 22.131 1.00 89.06 456 ARG A CA 1
ATOM 3365 C C . ARG A 1 456 ? -11.841 -9.443 21.467 1.00 89.06 456 ARG A C 1
ATOM 3367 O O . ARG A 1 456 ? -11.575 -8.402 20.860 1.00 89.06 456 ARG A O 1
ATOM 3374 N N . PHE A 1 457 ? -13.077 -9.923 21.583 1.00 93.44 457 PHE A N 1
ATOM 3375 C CA . PHE A 1 457 ? -14.240 -9.112 21.244 1.00 93.44 457 PHE A CA 1
ATOM 3376 C C . PHE A 1 457 ? -14.449 -8.056 22.320 1.00 93.44 457 PHE A C 1
ATOM 3378 O O . PHE A 1 457 ? -14.420 -8.353 23.510 1.00 93.44 457 PHE A O 1
ATOM 3385 N N . TRP A 1 458 ? -14.686 -6.836 21.870 1.00 96.62 458 TRP A N 1
ATOM 3386 C CA . TRP A 1 458 ? -15.108 -5.705 22.673 1.00 96.62 458 TRP A CA 1
ATOM 3387 C C . TRP A 1 458 ? -16.494 -5.279 22.213 1.00 96.62 458 TRP A C 1
ATOM 3389 O O . TRP A 1 458 ? -16.789 -5.330 21.016 1.00 96.62 458 TRP A O 1
ATOM 3399 N N . VAL A 1 459 ? -17.324 -4.840 23.152 1.00 97.44 459 VAL A N 1
ATOM 3400 C CA . VAL A 1 459 ? -18.637 -4.258 22.883 1.00 97.44 459 VAL A CA 1
ATOM 3401 C C . VAL A 1 459 ? -18.627 -2.801 23.317 1.00 97.44 459 VAL A C 1
ATOM 3403 O O . VAL A 1 459 ? -18.346 -2.487 24.468 1.00 97.44 459 VAL A O 1
ATOM 3406 N N . LEU A 1 460 ? -18.911 -1.900 22.380 1.00 97.62 460 LEU A N 1
ATOM 3407 C CA . LEU A 1 460 ? -19.208 -0.500 22.637 1.00 97.62 460 LEU A CA 1
ATOM 3408 C C . LEU A 1 460 ? -20.725 -0.349 22.669 1.00 97.62 460 LEU A C 1
ATOM 3410 O O . LEU A 1 460 ? -21.385 -0.518 21.646 1.00 97.62 460 LEU A O 1
ATOM 3414 N N . ARG A 1 461 ? -21.248 -0.014 23.846 1.00 97.12 461 ARG A N 1
ATOM 3415 C CA . ARG A 1 461 ? -22.650 0.300 24.118 1.00 97.12 461 ARG A CA 1
ATOM 3416 C C . ARG A 1 461 ? -22.849 1.808 24.006 1.00 97.12 461 ARG A C 1
ATOM 3418 O O . ARG A 1 461 ? -22.386 2.551 24.882 1.00 97.12 461 ARG A O 1
ATOM 3425 N N . PRO A 1 462 ? -23.463 2.296 22.921 1.00 96.62 462 PRO A N 1
ATOM 3426 C CA . PRO A 1 462 ? -23.650 3.719 22.727 1.00 96.62 462 PRO A CA 1
ATOM 3427 C C . PRO A 1 462 ? -24.708 4.252 23.690 1.00 96.62 462 PRO A C 1
ATOM 3429 O O . PRO A 1 462 ? -25.800 3.706 23.792 1.00 96.62 462 PRO A O 1
ATOM 3432 N N . ALA A 1 463 ? -24.410 5.366 24.347 1.00 94.00 463 ALA A N 1
ATOM 3433 C CA . ALA A 1 463 ? -25.416 6.168 25.041 1.00 94.00 463 ALA A CA 1
ATOM 3434 C C . ALA A 1 463 ? -25.991 7.248 24.112 1.00 94.00 463 ALA A C 1
ATOM 3436 O O . ALA A 1 463 ? -27.077 7.780 24.345 1.00 94.00 463 ALA A O 1
ATOM 3437 N N . TRP A 1 464 ? -25.246 7.595 23.059 1.00 95.06 464 TRP A N 1
ATOM 3438 C CA . TRP A 1 464 ? -25.540 8.736 22.211 1.00 95.06 464 TRP A CA 1
ATOM 3439 C C . TRP A 1 464 ? -24.923 8.590 20.820 1.00 95.06 464 TRP A C 1
ATOM 3441 O O . TRP A 1 464 ? -23.759 8.207 20.677 1.00 95.06 464 TRP A O 1
ATOM 3451 N N . PHE A 1 465 ? -25.682 8.994 19.805 1.00 95.94 465 PHE A N 1
ATOM 3452 C CA . PHE A 1 465 ? -25.240 9.140 18.425 1.00 95.94 465 PHE A CA 1
ATOM 3453 C C . PHE A 1 465 ? -25.574 10.523 17.885 1.00 95.94 465 PHE A C 1
ATOM 3455 O O . PHE A 1 465 ? -26.622 11.090 18.195 1.00 95.94 465 PHE A O 1
ATOM 3462 N N . ARG A 1 466 ? -24.744 11.017 16.968 1.00 94.50 466 ARG A N 1
ATOM 3463 C CA . ARG A 1 466 ? -25.090 12.128 16.083 1.00 94.50 466 ARG A CA 1
ATOM 3464 C C . ARG A 1 466 ? -24.752 11.789 14.650 1.00 94.50 466 ARG A C 1
ATOM 3466 O O . ARG A 1 466 ? -23.600 11.501 14.343 1.00 94.50 466 ARG A O 1
ATOM 3473 N N . LEU A 1 467 ? -25.753 11.891 13.788 1.00 92.50 467 LEU A N 1
ATOM 3474 C CA . LEU A 1 467 ? -25.593 11.822 12.345 1.00 92.50 467 LEU A CA 1
ATOM 3475 C C . LEU A 1 467 ? -25.394 13.240 11.812 1.00 92.50 467 LEU A C 1
ATOM 3477 O O . LEU A 1 467 ? -26.133 14.151 12.184 1.00 92.50 467 LEU A O 1
ATOM 3481 N N . ILE A 1 468 ? -24.392 13.420 10.966 1.00 90.00 468 ILE A N 1
ATOM 3482 C CA . ILE A 1 468 ? -24.118 14.633 10.200 1.00 90.00 468 ILE A CA 1
ATOM 3483 C C . ILE A 1 468 ? -24.390 14.275 8.745 1.00 90.00 468 ILE A C 1
ATOM 3485 O O . ILE A 1 468 ? -23.837 13.290 8.262 1.00 90.00 468 ILE A O 1
ATOM 3489 N N . ASP A 1 469 ? -25.235 15.049 8.067 1.00 85.12 469 ASP A N 1
ATOM 3490 C CA . ASP A 1 469 ? -25.559 14.811 6.660 1.00 85.12 469 ASP A CA 1
ATOM 3491 C C . ASP A 1 469 ? -25.825 16.116 5.903 1.00 85.12 469 ASP A C 1
ATOM 3493 O O . ASP A 1 469 ? -26.960 16.566 5.737 1.00 85.12 469 ASP A O 1
ATOM 3497 N N . ASN A 1 470 ? -24.755 16.723 5.401 1.00 81.88 470 ASN A N 1
ATOM 3498 C CA . ASN A 1 470 ? -24.828 17.972 4.653 1.00 81.88 470 ASN A CA 1
ATOM 3499 C C . ASN A 1 470 ? -25.505 17.835 3.279 1.00 81.88 470 ASN A C 1
ATOM 3501 O O . ASN A 1 470 ? -25.744 18.862 2.645 1.00 81.88 470 ASN A O 1
ATOM 3505 N N . THR A 1 471 ? -25.850 16.623 2.821 1.00 75.88 471 THR A N 1
ATOM 3506 C CA . THR A 1 471 ? -26.642 16.455 1.590 1.00 75.88 471 THR A CA 1
ATOM 3507 C C . THR A 1 471 ? -28.080 16.948 1.764 1.00 75.88 471 THR A C 1
ATOM 3509 O O . THR A 1 471 ? -28.699 17.367 0.789 1.00 75.88 471 THR A O 1
ATOM 3512 N N . VAL A 1 472 ? -28.587 16.978 3.005 1.00 75.81 472 VAL A N 1
ATOM 3513 C CA . VAL A 1 472 ? -29.906 17.535 3.337 1.00 75.81 472 VAL A CA 1
ATOM 3514 C C . VAL A 1 472 ? -29.862 19.066 3.342 1.00 75.81 472 VAL A C 1
ATOM 3516 O O . VAL A 1 472 ? -30.673 19.721 2.691 1.00 75.81 472 VAL A O 1
ATOM 3519 N N . ARG A 1 473 ? -28.925 19.645 4.106 1.00 71.94 473 ARG A N 1
ATOM 3520 C CA . ARG A 1 473 ? -28.605 21.086 4.161 1.00 71.94 473 ARG A CA 1
ATOM 3521 C C . ARG A 1 473 ? -27.285 21.304 4.901 1.00 71.94 473 ARG A C 1
ATOM 3523 O O . ARG A 1 473 ? -26.900 20.471 5.720 1.00 71.94 473 ARG A O 1
ATOM 3530 N N . PHE A 1 474 ? -26.623 22.446 4.700 1.00 70.50 474 PHE A N 1
ATOM 3531 C CA . PHE A 1 474 ? -25.375 22.748 5.411 1.00 70.50 474 PHE A CA 1
ATOM 3532 C C . PHE A 1 474 ? -25.530 22.643 6.937 1.00 70.50 474 PHE A C 1
ATOM 3534 O O . PHE A 1 474 ? -26.407 23.269 7.540 1.00 70.50 474 PHE A O 1
ATOM 3541 N N . GLY A 1 475 ? -24.655 21.854 7.565 1.00 68.94 475 GLY A N 1
ATOM 3542 C CA . GLY A 1 475 ? -24.634 21.658 9.012 1.00 68.94 475 GLY A CA 1
ATOM 3543 C C . GLY A 1 475 ? -25.834 20.876 9.549 1.00 68.94 475 GLY A C 1
ATOM 3544 O O . GLY A 1 475 ? -26.128 20.971 10.745 1.00 68.94 475 GLY A O 1
ATOM 3545 N N . PHE A 1 476 ? -26.552 20.140 8.693 1.00 77.19 476 PHE A N 1
ATOM 3546 C CA . PHE A 1 476 ? -27.623 19.258 9.133 1.00 77.19 476 PHE A CA 1
ATOM 3547 C C . PHE A 1 476 ? -27.066 18.180 10.058 1.00 77.19 476 PHE A C 1
ATOM 3549 O O . PHE A 1 476 ? -26.111 17.470 9.734 1.00 77.19 476 PHE A O 1
ATOM 3556 N N . LYS A 1 477 ? -27.679 18.088 11.233 1.00 86.38 477 LYS A N 1
ATOM 3557 C CA . LYS A 1 477 ? -27.318 17.135 12.266 1.00 86.38 477 LYS A CA 1
ATOM 3558 C C . LYS A 1 477 ? -28.565 16.668 12.985 1.00 86.38 477 LYS A C 1
ATOM 3560 O O . LYS A 1 477 ? -29.436 17.476 13.308 1.00 86.38 477 LYS A O 1
ATOM 3565 N N . GLU A 1 478 ? -28.592 15.389 13.294 1.00 85.56 478 GLU A N 1
ATOM 3566 C CA . GLU A 1 478 ? -29.608 14.776 14.135 1.00 85.56 478 GLU A CA 1
ATOM 3567 C C . GLU A 1 478 ? -28.933 13.942 15.205 1.00 85.56 478 GLU A C 1
ATOM 3569 O O . GLU A 1 478 ? -27.771 13.557 15.082 1.00 85.56 478 GLU A O 1
ATOM 3574 N N . THR A 1 479 ? -29.623 13.732 16.314 1.00 91.69 479 THR A N 1
ATOM 3575 C CA . THR A 1 479 ? -29.029 13.143 17.504 1.00 91.69 479 THR A CA 1
ATOM 3576 C C . THR A 1 479 ? -30.003 12.158 18.123 1.00 91.69 479 THR A C 1
ATOM 3578 O O . THR A 1 479 ? -31.179 12.473 18.273 1.00 91.69 479 THR A O 1
ATOM 3581 N N . LEU A 1 480 ? -29.499 10.973 18.460 1.00 90.75 480 LEU A N 1
ATOM 3582 C CA . LEU A 1 480 ? -30.238 9.910 19.128 1.00 90.75 480 LEU A CA 1
ATOM 3583 C C . LEU A 1 480 ? -29.577 9.644 20.480 1.00 90.75 480 LEU A C 1
ATOM 3585 O O . LEU A 1 480 ? -28.390 9.330 20.524 1.00 90.75 480 LEU A O 1
ATOM 3589 N N . ALA A 1 481 ? -30.332 9.775 21.568 1.00 90.69 481 ALA A N 1
ATOM 3590 C CA . ALA A 1 481 ? -29.911 9.352 22.899 1.00 90.69 481 ALA A CA 1
ATOM 3591 C C . ALA A 1 481 ? -30.544 7.989 23.209 1.00 90.69 481 ALA A C 1
ATOM 3593 O O . ALA A 1 481 ? -31.739 7.808 22.989 1.00 90.69 481 ALA A O 1
ATOM 3594 N N . LEU A 1 482 ? -29.734 7.044 23.684 1.00 82.12 482 LEU A N 1
ATOM 3595 C CA . LEU A 1 482 ? -30.124 5.660 23.979 1.00 82.12 482 LEU A CA 1
ATOM 3596 C C . LEU A 1 482 ? -30.105 5.350 25.493 1.00 82.12 482 LEU A C 1
ATOM 3598 O O . LEU A 1 482 ? -30.574 4.291 25.896 1.00 82.12 482 LEU A O 1
ATOM 3602 N N . GLY A 1 483 ? -29.590 6.265 26.332 1.00 63.16 483 GLY A N 1
ATOM 3603 C CA . GLY A 1 483 ? -29.472 6.119 27.794 1.00 63.16 483 GLY A CA 1
ATOM 3604 C C . GLY A 1 483 ? -30.250 7.164 28.614 1.00 63.16 483 GLY A C 1
ATOM 3605 O O . GLY A 1 483 ? -30.695 8.184 28.086 1.00 63.16 483 GLY A O 1
ATOM 3606 N N . GLY A 1 484 ? -30.417 6.894 29.917 1.00 49.88 484 GLY A N 1
ATOM 3607 C CA . GLY A 1 484 ? -31.113 7.757 30.887 1.00 49.88 484 GLY A CA 1
ATOM 3608 C C . GLY A 1 484 ? -30.405 9.093 31.179 1.00 49.88 484 GLY A C 1
ATOM 3609 O O . G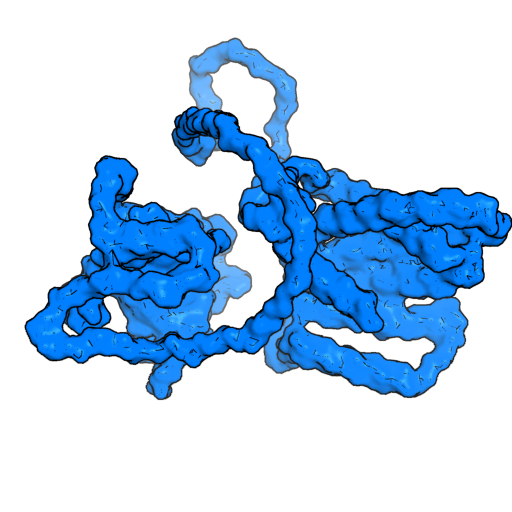LY A 1 484 ? -29.224 9.257 30.896 1.00 49.88 484 GLY A O 1
ATOM 3610 N N . GLN A 1 485 ? -31.155 10.044 31.751 1.00 38.12 485 GLN A N 1
ATOM 3611 C CA . GLN A 1 485 ? -30.928 11.505 31.817 1.00 38.12 485 GLN A CA 1
ATOM 3612 C C . GLN A 1 485 ? -29.532 12.051 32.216 1.00 38.12 485 GLN A C 1
ATOM 3614 O O . GLN A 1 485 ? -29.303 13.243 32.007 1.00 38.12 485 GLN A O 1
ATOM 3619 N N . GLU A 1 486 ? -28.590 11.261 32.736 1.00 43.97 486 GLU A N 1
ATOM 3620 C CA . GLU A 1 486 ? -27.286 11.768 33.210 1.00 43.97 486 GLU A CA 1
ATOM 3621 C C . GLU A 1 486 ? -26.308 12.149 32.079 1.00 43.97 486 GLU A C 1
ATOM 3623 O O . GLU A 1 486 ? -25.543 13.101 32.225 1.00 43.97 486 GLU A O 1
ATOM 3628 N N . ASP A 1 487 ? -26.382 11.513 30.905 1.00 41.03 487 ASP A N 1
ATOM 3629 C CA . ASP A 1 487 ? -25.485 11.822 29.773 1.00 41.03 487 ASP A CA 1
ATOM 3630 C C . ASP A 1 487 ? -25.971 12.994 28.890 1.00 41.03 487 ASP A C 1
ATOM 3632 O O . ASP A 1 487 ? -25.233 13.504 28.038 1.00 41.03 487 ASP A O 1
ATOM 3636 N N . ALA A 1 488 ? -27.203 13.472 29.102 1.00 36.59 488 ALA A N 1
ATOM 3637 C CA . ALA A 1 488 ? -27.787 14.576 28.337 1.00 36.59 488 ALA A CA 1
ATOM 3638 C C . ALA A 1 488 ? -27.154 15.943 28.673 1.00 36.59 488 ALA A C 1
ATOM 3640 O O . ALA A 1 488 ? -27.140 16.840 27.828 1.00 36.59 488 ALA A O 1
ATOM 3641 N N . ALA A 1 489 ? -26.565 16.099 29.866 1.00 37.66 489 ALA A N 1
ATOM 3642 C CA . ALA A 1 489 ? -25.977 17.361 30.328 1.00 37.66 489 ALA A CA 1
ATOM 3643 C C . ALA A 1 489 ? -24.708 17.782 29.553 1.00 37.66 489 ALA A C 1
ATOM 3645 O O . ALA A 1 489 ? -24.343 18.956 29.550 1.00 37.66 489 ALA A O 1
ATOM 3646 N N . HIS A 1 490 ? -24.058 16.857 28.838 1.00 42.91 490 HIS A N 1
ATOM 3647 C CA . HIS A 1 490 ? -22.895 17.138 27.980 1.00 42.91 490 HIS A CA 1
ATOM 3648 C C . HIS A 1 490 ? -23.222 17.140 26.473 1.00 42.91 490 HIS A C 1
ATOM 3650 O O . HIS A 1 490 ? -22.309 17.131 25.633 1.00 42.91 490 HIS A O 1
ATOM 3656 N N . ALA A 1 491 ? -24.513 17.115 26.120 1.00 36.72 491 ALA A N 1
ATOM 3657 C CA . ALA A 1 491 ? -25.006 17.104 24.742 1.00 36.72 491 ALA A CA 1
ATOM 3658 C C . ALA A 1 491 ? -25.512 18.474 24.233 1.00 36.72 491 ALA A C 1
ATOM 3660 O O . ALA A 1 491 ? -25.788 18.580 23.031 1.00 36.72 491 ALA A O 1
ATOM 3661 N N . ALA A 1 492 ? -25.614 19.482 25.112 1.00 29.80 492 ALA A N 1
ATOM 3662 C CA . ALA A 1 492 ? -26.046 20.849 24.793 1.00 29.80 492 ALA A CA 1
ATOM 3663 C C . ALA A 1 492 ? -24.946 21.680 24.111 1.00 29.80 492 ALA A C 1
ATOM 3665 O O . ALA A 1 492 ? -23.814 21.719 24.645 1.00 29.80 492 ALA A O 1
#

Radius of gyration: 29.93 Å; Cα contacts (8 Å, |Δi|>4): 569; chains: 1; bounding box: 78×70×73 Å

Nearest PDB structures (foldseek):
  6vna-assembly2_B-2  TM=8.208E-01  e=8.521E-08  Paracoccus denitrificans PD1222
  6vna-assembly1_A  TM=7.841E-01  e=7.723E-08  Paracoccus denitrificans PD1222
  3dnh-assembly1_A  TM=6.762E-01  e=4.538E-07  Agrobacterium fabrum str. C58
  2hhz-assembly1_A  TM=7.136E-01  e=3.798E-05  Streptococcus suis 89/1591
  6i1z-assembly1_B  TM=7.053E-01  e=8.502E-03  Zea mays

Foldseek 3Di:
DVVVVVVVVLVVLQVLLLAQQLLSLLVVLVVLLVVLVVVLVVVVVVADPLLVVLLVLLLLLLLLLLLLSVLLSVLVVWDPPLLLVLLLLCLVVLLVVCCCVVVVDDDDVVSVVVSVVSSVVSCVVSVPDPPPDDDDTPSNVSSNVSSNSNSVSVVSCVVSCVRDPDSNSSSSNSVSNSVNSVVVCVVVVHDSDDDDVCSVVDSDDDNDDPPPVVVVVPDDDDDDDDDDDDDDDDDDDDDPPPDDDDDDDDDDDDDDDDDDDDDDDDDDDDPDDDPDPDDPDPDDPDDDDQPAADDPVVCVVDDPVVVVQVRCQRNVHDPPPPLDDPPDDPLVVLQVLQLVFFKKWKWFAAPVRHIDTDIFGWFADSLRKIKTKDFCPDPRNVRLVVPQWIKIKTFDPPDDPLWGKIKIFTFGKDFDDQVCLQVSQVRVCVSPVVSVVQPVPAPGRNCGDDPRNRMTMMIGDTQKMKIATSVSPPRDIDMDGDDDDPVVVVVD

pLDDT: mean 70.91, std 24.69, range [23.16, 98.06]

Secondary structure (DSSP, 8-state):
-HHHHHHHHHHHHHHHHT--HHHHHHHHHHHHHHHHHHHHHHHHTT--HHHHHTHHHHHHHHHHHHHHHHHHHHHHHHS-HHHHHHHHTTHHHHHHHHHHHHS-----HHHHHHHHHHHHHHHHHTT--GGG-----HHHHHHHHHHHHHHHHHHHHHHHTTTS-HHHHHHHHHHHHHHHHHHHHHHTT--SS---HHHHH-S-----SSSSTTTTTS-----S-----------------S-----PPP-PPPP-----------------------------TT---------TTTTTTS-HHHHHHHHHHHTT----TT----SS-HHHHHHHHHHH--EEEEEEE-TTS-EEEEEEEEEE-TT--EEEEE-TTSHHHHHHHH--EEEEEEE-TT--GGG-EEEEEEEEEEEPPGGGHHHHHHHHHHH-HHHHHHHTT-SSTT---GGGTT-EEEEEEEEEEEEEETTTSTT-EEEEE-S-TTGGGG--

Mean predicted aligned error: 20.74 Å